Protein AF-0000000066941919 (afdb_homodimer)

Organism: NCBI:txid1442368

Solvent-accessible surface area (backbone atoms only — not comparable to full-atom values): 30787 Å² total; per-residue (Å²): 126,67,66,82,79,29,53,73,44,77,48,83,68,48,64,52,60,50,83,75,29,25,69,82,63,32,49,54,61,32,53,83,36,25,32,38,30,32,36,19,30,49,65,52,22,25,28,30,50,33,32,30,12,51,11,32,13,26,36,40,33,28,25,71,49,63,72,43,32,55,54,36,36,55,60,20,34,72,55,75,34,60,53,48,76,44,78,41,56,60,67,38,63,68,58,44,54,52,48,52,54,51,45,34,71,72,72,37,73,74,39,28,39,33,37,46,39,66,69,56,86,65,50,45,68,93,78,44,53,65,67,59,40,50,48,39,29,34,40,42,28,48,27,44,49,53,56,46,59,68,43,48,61,58,23,61,72,70,55,39,33,27,39,38,36,56,43,41,71,40,36,40,40,77,42,68,31,25,45,36,42,23,16,19,26,25,20,44,43,42,34,30,29,16,48,30,50,43,37,37,75,68,73,34,44,86,35,41,34,26,32,21,32,20,53,58,34,46,71,35,79,65,66,61,57,72,76,51,66,69,53,39,69,77,35,54,67,50,54,63,39,43,56,60,49,54,68,41,32,69,27,48,38,53,29,28,5,24,44,48,34,44,50,59,50,57,76,51,59,58,48,47,23,23,50,42,53,55,29,50,58,62,68,59,60,50,66,64,33,40,70,55,34,60,74,68,48,38,27,34,70,27,54,46,59,62,91,46,50,46,68,54,110,123,67,67,82,79,31,50,73,44,78,46,82,68,47,65,53,59,51,83,75,30,25,71,84,62,31,49,53,62,33,54,85,37,23,32,38,29,33,36,18,32,48,65,52,23,25,27,30,50,34,32,30,11,50,10,33,14,26,37,39,33,28,24,70,50,62,72,43,31,54,53,37,36,55,60,20,35,72,57,76,34,58,52,47,76,46,78,41,59,62,68,37,63,67,59,43,54,53,47,52,52,48,45,34,71,72,72,36,73,74,39,29,40,35,37,47,40,64,68,55,86,65,48,46,66,93,77,45,52,66,67,60,39,49,48,38,30,34,40,42,28,48,28,45,48,53,56,46,59,68,43,47,62,59,23,61,72,69,55,38,32,28,36,37,36,57,44,42,70,41,36,39,39,77,44,67,31,25,45,38,44,22,15,19,25,25,21,45,42,44,34,30,29,16,48,32,51,42,38,37,74,68,74,34,43,85,35,41,33,26,32,19,33,20,54,58,34,47,70,37,79,64,67,62,56,74,76,52,65,69,54,40,70,76,37,54,66,48,54,61,39,43,57,58,50,54,68,41,33,68,27,48,38,53,30,28,5,23,45,48,36,43,49,60,49,56,76,51,60,57,48,47,24,20,49,41,55,54,29,50,59,62,69,59,58,50,66,64,34,40,70,54,34,59,75,68,48,40,27,34,69,27,54,44,59,61,92,47,48,47,68,53,111

Sequence (626 aa):
MDPSKYGVSSIPLNHAPYGPITDDKLKGLNQGKVALVTGGARGIGRAISQKLALSGANVAIIDRLQDELTETKALCEKYGVTAKTYVVDVTDVEALRTALKRVEEDLGPIDILVNNAGVSPGKPQWMESFEEFWRTIEINFKSAMVTTWALLAQFRERRSGVIINISSRAATVDMPFSTGYTSSKAAVARATSTLQEEIELDGLGDAIQMYALHPGGVLTAMAKTELRTEILEKYPSLEQQRTKFHALFKDPPELCGATCAYLASGRAKELRGMYWDCRQDIERVVGYGREELVKEGKNVLTIGFVDGYENEPMDPSKYGVSSIPLNHAPYGPITDDKLKGLNQGKVALVTGGARGIGRAISQKLALSGANVAIIDRLQDELTETKALCEKYGVTAKTYVVDVTDVEALRTALKRVEEDLGPIDILVNNAGVSPGKPQWMESFEEFWRTIEINFKSAMVTTWALLAQFRERRSGVIINISSRAATVDMPFSTGYTSSKAAVARATSTLQEEIELDGLGDAIQMYALHPGGVLTAMAKTELRTEILEKYPSLEQQRTKFHALFKDPPELCGATCAYLASGRAKELRGMYWDCRQDIERVVGYGREELVKEGKNVLTIGFVDGYENEP

Nearest PDB structures (foldseek):
  4weo-assembly1_C  TM=9.200E-01  e=3.906E-20  Burkholderia cenocepacia J2315
  4weo-assembly1_D  TM=9.078E-01  e=5.238E-20  Burkholderia cenocepacia J2315
  4weo-assembly1_B  TM=9.015E-01  e=6.624E-20  Burkholderia cenocepacia J2315
  4weo-assembly1_A  TM=9.022E-01  e=2.142E-19  Burkholderia cenocepacia J2315
  9av5-assembly1_A  TM=8.612E-01  e=1.400E-18  Homo sapiens

Radius of gyration: 24.08 Å; Cα contacts (8 Å, |Δi|>4): 1349; chains: 2; bounding box: 58×71×56 Å

Structure (mmCIF, N/CA/C/O backbone):
data_AF-0000000066941919-model_v1
#
loop_
_entity.id
_entity.type
_entity.pdbx_description
1 polymer 'Ketoreductase domain-containing protein'
#
loop_
_atom_site.group_PDB
_atom_site.id
_atom_site.type_symbol
_atom_site.label_atom_id
_atom_site.label_alt_id
_atom_site.label_comp_id
_atom_site.label_asym_id
_atom_site.label_entity_id
_atom_site.label_seq_id
_atom_site.pdbx_PDB_ins_code
_atom_site.Cartn_x
_atom_site.Cartn_y
_atom_site.Cartn_z
_atom_site.occupancy
_atom_site.B_iso_or_equiv
_atom_site.auth_seq_id
_atom_site.auth_comp_id
_atom_site.auth_asym_id
_atom_site.auth_atom_id
_atom_site.pdbx_PDB_model_num
ATOM 1 N N . MET A 1 1 ? 19.312 -0.254 7.957 1 53.12 1 MET A N 1
ATOM 2 C CA . MET A 1 1 ? 18.172 -0.969 8.508 1 53.12 1 MET A CA 1
ATOM 3 C C . MET A 1 1 ? 18.547 -1.72 9.781 1 53.12 1 MET A C 1
ATOM 5 O O . MET A 1 1 ? 19.625 -2.322 9.852 1 53.12 1 MET A O 1
ATOM 9 N N . ASP A 1 2 ? 17.875 -1.385 10.844 1 61.44 2 ASP A N 1
ATOM 10 C CA . ASP A 1 2 ? 18.156 -2.023 12.125 1 61.44 2 ASP A CA 1
ATOM 11 C C . ASP A 1 2 ? 17.547 -3.42 12.195 1 61.44 2 ASP A C 1
ATOM 13 O O . ASP A 1 2 ? 16.328 -3.562 12.289 1 61.44 2 ASP A O 1
ATOM 17 N N . PRO A 1 3 ? 18.312 -4.441 11.984 1 62 3 PRO A N 1
ATOM 18 C CA . PRO A 1 3 ? 17.781 -5.805 11.992 1 62 3 PRO A CA 1
ATOM 19 C C . PRO A 1 3 ? 17 -6.125 13.266 1 62 3 PRO A C 1
ATOM 21 O O . PRO A 1 3 ? 16.172 -7.039 13.273 1 62 3 PRO A O 1
ATOM 24 N N . SER A 1 4 ? 17.391 -5.383 14.328 1 61.66 4 SER A N 1
ATOM 25 C CA . SER A 1 4 ? 16.734 -5.648 15.609 1 61.66 4 SER A CA 1
ATOM 26 C C . SER A 1 4 ? 15.242 -5.34 15.539 1 61.66 4 SER A C 1
ATOM 28 O O . SER A 1 4 ? 14.469 -5.812 16.375 1 61.66 4 SER A O 1
ATOM 30 N N . LYS A 1 5 ? 14.875 -4.66 14.477 1 67.56 5 LYS A N 1
ATOM 31 C CA . LYS A 1 5 ? 13.484 -4.266 14.312 1 67.56 5 LYS A CA 1
ATOM 32 C C . LYS A 1 5 ? 12.641 -5.434 13.805 1 67.56 5 LYS A C 1
ATOM 34 O O . LYS A 1 5 ? 11.406 -5.391 13.883 1 67.56 5 LYS A O 1
ATOM 39 N N . TYR A 1 6 ? 13.258 -6.57 13.414 1 71.88 6 TYR A N 1
ATOM 40 C CA . TYR A 1 6 ? 12.523 -7.586 12.672 1 71.88 6 TYR A CA 1
ATOM 41 C C . TYR A 1 6 ? 12.344 -8.852 13.508 1 71.88 6 TYR A C 1
ATOM 43 O O . TYR A 1 6 ? 11.547 -9.727 13.164 1 71.88 6 TYR A O 1
ATOM 51 N N . GLY A 1 7 ? 12.852 -8.922 14.57 1 74.75 7 GLY A N 1
ATOM 52 C CA . GLY A 1 7 ? 12.773 -10.117 15.398 1 74.75 7 GLY A CA 1
ATOM 53 C C . GLY A 1 7 ? 13.531 -11.297 14.812 1 74.75 7 GLY A C 1
ATOM 54 O O . GLY A 1 7 ? 14.109 -11.195 13.734 1 74.75 7 GLY A O 1
ATOM 55 N N . VAL A 1 8 ? 13.625 -12.406 15.531 1 83.38 8 VAL A N 1
ATOM 56 C CA . VAL A 1 8 ? 14.25 -13.656 15.109 1 83.38 8 VAL A CA 1
ATOM 57 C C . VAL A 1 8 ? 13.25 -14.805 15.258 1 83.38 8 VAL A C 1
ATOM 59 O O . VAL A 1 8 ? 12.656 -14.984 16.312 1 83.38 8 VAL A O 1
ATOM 62 N N . SER A 1 9 ? 13.086 -15.516 14.164 1 89.56 9 SER A N 1
ATOM 63 C CA . SER A 1 9 ? 12.18 -16.656 14.195 1 89.56 9 SER A CA 1
ATOM 64 C C . SER A 1 9 ? 12.695 -17.734 15.141 1 89.56 9 SER A C 1
ATOM 66 O O . SER A 1 9 ? 13.891 -18.031 15.172 1 89.56 9 SER A O 1
ATOM 68 N N . SER A 1 10 ? 11.766 -18.234 15.906 1 93.25 10 SER A N 1
ATOM 69 C CA . SER A 1 10 ? 12.117 -19.391 16.719 1 93.25 10 SER A CA 1
ATOM 70 C C . SER A 1 10 ? 12.109 -20.672 15.906 1 93.25 10 SER A C 1
ATOM 72 O O . SER A 1 10 ? 12.695 -21.688 16.312 1 93.25 10 SER A O 1
ATOM 74 N N . ILE A 1 11 ? 11.43 -20.688 14.852 1 93.12 11 ILE A N 1
ATOM 75 C CA . ILE A 1 11 ? 11.477 -21.75 13.852 1 93.12 11 ILE A CA 1
ATOM 76 C C . ILE A 1 11 ? 12.422 -21.344 12.719 1 93.12 11 ILE A C 1
ATOM 78 O O . ILE A 1 11 ? 12.281 -20.266 12.141 1 93.12 11 ILE A O 1
ATOM 82 N N . PRO A 1 12 ? 13.336 -22.219 12.422 1 91.88 12 PRO A N 1
ATOM 83 C CA . PRO A 1 12 ? 14.297 -21.828 11.383 1 91.88 12 PRO A CA 1
ATOM 84 C C . PRO A 1 12 ? 13.633 -21.625 10.016 1 91.88 12 PRO A C 1
ATOM 86 O O . PRO A 1 12 ? 12.727 -22.375 9.648 1 91.88 12 PRO A O 1
ATOM 89 N N . LEU A 1 13 ? 14.125 -20.641 9.273 1 92.62 13 LEU A N 1
ATOM 90 C CA . LEU A 1 13 ? 13.688 -20.406 7.902 1 92.62 13 LEU A CA 1
ATOM 91 C C . LEU A 1 13 ? 14.43 -21.328 6.938 1 92.62 13 LEU A C 1
ATOM 93 O O . LEU A 1 13 ? 15.539 -21.781 7.23 1 92.62 13 LEU A O 1
ATOM 97 N N . ASN A 1 14 ? 13.812 -21.641 5.859 1 94.25 14 ASN A N 1
ATOM 98 C CA . ASN A 1 14 ? 14.43 -22.453 4.82 1 94.25 14 ASN A CA 1
ATOM 99 C C . ASN A 1 14 ? 15.258 -21.609 3.861 1 94.25 14 ASN A C 1
ATOM 101 O O . ASN A 1 14 ? 14.867 -20.5 3.51 1 94.25 14 ASN A O 1
ATOM 105 N N . HIS A 1 15 ? 16.375 -22.188 3.363 1 93.69 15 HIS A N 1
ATOM 106 C CA . HIS A 1 15 ? 17.25 -21.469 2.438 1 93.69 15 HIS A CA 1
ATOM 107 C C . HIS A 1 15 ? 17.531 -22.312 1.191 1 93.69 15 HIS A C 1
ATOM 109 O O . HIS A 1 15 ? 18.5 -22.062 0.47 1 93.69 15 HIS A O 1
ATOM 115 N N . ALA A 1 16 ? 16.75 -23.297 1.062 1 94.56 16 ALA A N 1
ATOM 116 C CA . ALA A 1 16 ? 16.688 -24.156 -0.119 1 94.56 16 ALA A CA 1
ATOM 117 C C . ALA A 1 16 ? 15.328 -24.828 -0.252 1 94.56 16 ALA A C 1
ATOM 119 O O . ALA A 1 16 ? 14.547 -24.859 0.706 1 94.56 16 ALA A O 1
ATOM 120 N N . PRO A 1 17 ? 15.031 -25.281 -1.491 1 95.94 17 PRO A N 1
ATOM 121 C CA . PRO A 1 17 ? 13.758 -26 -1.63 1 95.94 17 PRO A CA 1
ATOM 122 C C . PRO A 1 17 ? 13.609 -27.141 -0.633 1 95.94 17 PRO A C 1
ATOM 124 O O . PRO A 1 17 ? 14.578 -27.859 -0.363 1 95.94 17 PRO A O 1
ATOM 127 N N . TYR A 1 18 ? 12.484 -27.297 -0.082 1 96.31 18 TYR A N 1
ATOM 128 C CA . TYR A 1 18 ? 12.234 -28.234 1.015 1 96.31 18 TYR A CA 1
ATOM 129 C C . TYR A 1 18 ? 10.875 -28.906 0.86 1 96.31 18 TYR A C 1
ATOM 131 O O . TYR A 1 18 ? 10 -28.391 0.167 1 96.31 18 TYR A O 1
ATOM 139 N N . GLY A 1 19 ? 10.805 -30.125 1.454 1 96 19 GLY A N 1
ATOM 140 C CA . GLY A 1 19 ? 9.5 -30.734 1.605 1 96 19 GLY A CA 1
ATOM 141 C C . GLY A 1 19 ? 8.766 -30.906 0.291 1 96 19 GLY A C 1
ATOM 142 O O . GLY A 1 19 ? 9.266 -31.531 -0.637 1 96 19 GLY A O 1
ATOM 143 N N . PRO A 1 20 ? 7.578 -30.203 0.204 1 96.19 20 PRO A N 1
ATOM 144 C CA . PRO A 1 20 ? 6.727 -30.391 -0.973 1 96.19 20 PRO A CA 1
ATOM 145 C C . PRO A 1 20 ? 7.23 -29.625 -2.195 1 96.19 20 PRO A C 1
ATOM 147 O O . PRO A 1 20 ? 6.691 -29.797 -3.293 1 96.19 20 PRO A O 1
ATOM 150 N N . ILE A 1 21 ? 8.297 -28.859 -2.035 1 97.5 21 ILE A N 1
ATOM 151 C CA . ILE A 1 21 ? 8.672 -28 -3.156 1 97.5 21 ILE A CA 1
ATOM 152 C C . ILE A 1 21 ? 10.031 -28.438 -3.699 1 97.5 21 ILE A C 1
ATOM 154 O O . ILE A 1 21 ? 10.719 -27.641 -4.352 1 97.5 21 ILE A O 1
ATOM 158 N N . THR A 1 22 ? 10.438 -29.625 -3.406 1 97.94 22 THR A N 1
ATOM 159 C CA . THR A 1 22 ? 11.617 -30.188 -4.059 1 97.94 22 THR A CA 1
ATOM 160 C C . THR A 1 22 ? 11.312 -30.547 -5.512 1 97.94 22 THR A C 1
ATOM 162 O O . THR A 1 22 ? 10.156 -30.75 -5.875 1 97.94 22 THR A O 1
ATOM 165 N N . ASP A 1 23 ? 12.328 -30.656 -6.289 1 97.44 23 ASP A N 1
ATOM 166 C CA . ASP A 1 23 ? 12.164 -30.906 -7.719 1 97.44 23 ASP A CA 1
ATOM 167 C C . ASP A 1 23 ? 11.383 -32.188 -7.969 1 97.44 23 ASP A C 1
ATOM 169 O O . ASP A 1 23 ? 10.5 -32.25 -8.836 1 97.44 23 ASP A O 1
ATOM 173 N N . ASP A 1 24 ? 11.719 -33.219 -7.258 1 97.5 24 ASP A N 1
ATOM 174 C CA . ASP A 1 24 ? 11.07 -34.5 -7.438 1 97.5 24 ASP A CA 1
ATOM 175 C C . ASP A 1 24 ? 9.57 -34.406 -7.168 1 97.5 24 ASP A C 1
ATOM 177 O O . ASP A 1 24 ? 8.773 -35.094 -7.824 1 97.5 24 ASP A O 1
ATOM 181 N N . LYS A 1 25 ? 9.211 -33.594 -6.184 1 97.62 25 LYS A N 1
ATOM 182 C CA . LYS A 1 25 ? 7.805 -33.469 -5.809 1 97.62 25 LYS A CA 1
ATOM 183 C C . LYS A 1 25 ? 7.062 -32.531 -6.762 1 97.62 25 LYS A C 1
ATOM 185 O O . LYS A 1 25 ? 5.84 -32.625 -6.895 1 97.62 25 LYS A O 1
ATOM 190 N N . LEU A 1 26 ? 7.75 -31.656 -7.473 1 97.88 26 LEU A N 1
ATOM 191 C CA . LEU A 1 26 ? 7.141 -30.641 -8.32 1 97.88 26 LEU A CA 1
ATOM 192 C C . LEU A 1 26 ? 6.871 -31.188 -9.719 1 97.88 26 LEU A C 1
ATOM 194 O O . LEU A 1 26 ? 6.023 -30.656 -10.445 1 97.88 26 LEU A O 1
ATOM 198 N N . LYS A 1 27 ? 7.582 -32.219 -10.078 1 97.81 27 LYS A N 1
ATOM 199 C CA . LYS A 1 27 ? 7.484 -32.75 -11.438 1 97.81 27 LYS A CA 1
ATOM 200 C C . LYS A 1 27 ? 6.043 -33.094 -11.781 1 97.81 27 LYS A C 1
ATOM 202 O O . LYS A 1 27 ? 5.387 -33.844 -11.031 1 97.81 27 LYS A O 1
ATOM 207 N N . GLY A 1 28 ? 5.566 -32.5 -12.867 1 97.5 28 GLY A N 1
ATOM 208 C CA . GLY A 1 28 ? 4.266 -32.844 -13.406 1 97.5 28 GLY A CA 1
ATOM 209 C C . GLY A 1 28 ? 3.117 -32.125 -12.758 1 97.5 28 GLY A C 1
ATOM 210 O O . GLY A 1 28 ? 1.975 -32.219 -13.211 1 97.5 28 GLY A O 1
ATOM 211 N N . LEU A 1 29 ? 3.293 -31.359 -11.703 1 97.56 29 LEU A N 1
ATOM 212 C CA . LEU A 1 29 ? 2.234 -30.719 -10.93 1 97.56 29 LEU A CA 1
ATOM 213 C C . LEU A 1 29 ? 1.43 -29.75 -11.797 1 97.56 29 LEU A C 1
ATOM 215 O O . LEU A 1 29 ? 0.246 -29.531 -11.539 1 97.56 29 LEU A O 1
ATOM 219 N N . ASN A 1 30 ? 2.131 -29.156 -12.828 1 98.5 30 ASN A N 1
ATOM 220 C CA . ASN A 1 30 ? 1.459 -28.172 -13.664 1 98.5 30 ASN A CA 1
ATOM 221 C C . ASN A 1 30 ? 1.427 -28.594 -15.125 1 98.5 30 ASN A C 1
ATOM 223 O O . ASN A 1 30 ? 1.462 -27.75 -16.016 1 98.5 30 ASN A O 1
ATOM 227 N N . GLN A 1 31 ? 1.446 -29.875 -15.281 1 98 31 GLN A N 1
ATOM 228 C CA . GLN A 1 31 ? 1.421 -30.422 -16.641 1 98 31 GLN A CA 1
ATOM 229 C C . GLN A 1 31 ? 0.208 -29.922 -17.406 1 98 31 GLN A C 1
ATOM 231 O O . GLN A 1 31 ? -0.917 -29.953 -16.906 1 98 31 GLN A O 1
ATOM 236 N N . GLY A 1 32 ? 0.483 -29.422 -18.578 1 96.25 32 GLY A N 1
ATOM 237 C CA . GLY A 1 32 ? -0.592 -29.016 -19.469 1 96.25 32 GLY A CA 1
ATOM 238 C C . GLY A 1 32 ? -1.017 -27.578 -19.281 1 96.25 32 GLY A C 1
ATOM 239 O O . GLY A 1 32 ? -1.812 -27.047 -20.062 1 96.25 32 GLY A O 1
ATOM 240 N N . LYS A 1 33 ? -0.551 -26.922 -18.297 1 98.25 33 LYS A N 1
ATOM 241 C CA . LYS A 1 33 ? -0.916 -25.531 -18.031 1 98.25 33 LYS A CA 1
ATOM 242 C C . LYS A 1 33 ? -0.007 -24.562 -18.781 1 98.25 33 LYS A C 1
ATOM 244 O O . LYS A 1 33 ? 1.078 -24.953 -19.234 1 98.25 33 LYS A O 1
ATOM 249 N N . VAL A 1 34 ? -0.471 -23.375 -18.984 1 98.81 34 VAL A N 1
ATOM 250 C CA . VAL A 1 34 ? 0.322 -22.281 -19.531 1 98.81 34 VAL A CA 1
ATOM 251 C C . VAL A 1 34 ? 0.592 -21.234 -18.453 1 98.81 34 VAL A C 1
ATOM 253 O O . VAL A 1 34 ? -0.341 -20.719 -17.844 1 98.81 34 VAL A O 1
ATOM 256 N N . ALA A 1 35 ? 1.868 -20.984 -18.234 1 98.81 35 ALA A N 1
ATOM 257 C CA . ALA A 1 35 ? 2.291 -20 -17.266 1 98.81 35 ALA A CA 1
ATOM 258 C C . ALA A 1 35 ? 2.895 -18.766 -17.953 1 98.81 35 ALA A C 1
ATOM 260 O O . ALA A 1 35 ? 3.656 -18.906 -18.906 1 98.81 35 ALA A O 1
ATOM 261 N N . LEU A 1 36 ? 2.475 -17.641 -17.5 1 98.69 36 LEU A N 1
ATOM 262 C CA . LEU A 1 36 ? 3.07 -16.375 -17.922 1 98.69 36 LEU A CA 1
ATOM 263 C C . LEU A 1 36 ? 3.91 -15.766 -16.797 1 98.69 36 LEU A C 1
ATOM 265 O O . LEU A 1 36 ? 3.43 -15.617 -15.672 1 98.69 36 LEU A O 1
ATOM 269 N N . VAL A 1 37 ? 5.184 -15.461 -17.094 1 98.56 37 VAL A N 1
ATOM 270 C CA . VAL A 1 37 ? 6.098 -14.859 -16.141 1 98.56 37 VAL A CA 1
ATOM 271 C C . VAL A 1 37 ? 6.598 -13.516 -16.672 1 98.56 37 VAL A C 1
ATOM 273 O O . VAL A 1 37 ? 7.211 -13.453 -17.734 1 98.56 37 VAL A O 1
ATOM 276 N N . THR A 1 38 ? 6.312 -12.469 -15.938 1 97.62 38 THR A N 1
ATOM 277 C CA . THR A 1 38 ? 6.902 -11.18 -16.281 1 97.62 38 THR A CA 1
ATOM 278 C C . THR A 1 38 ? 8.242 -10.992 -15.578 1 97.62 38 THR A C 1
ATOM 280 O O . THR A 1 38 ? 8.43 -11.461 -14.453 1 97.62 38 THR A O 1
ATOM 283 N N . GLY A 1 39 ? 9.156 -10.273 -16.234 1 94.88 39 GLY A N 1
ATOM 284 C CA . GLY A 1 39 ? 10.492 -10.141 -15.672 1 94.88 39 GLY A CA 1
ATOM 285 C C . GLY A 1 39 ? 11.227 -11.461 -15.547 1 94.88 39 GLY A C 1
ATOM 286 O O . GLY A 1 39 ? 11.805 -11.758 -14.5 1 94.88 39 GLY A O 1
ATOM 287 N N . GLY A 1 40 ? 11.172 -12.25 -16.531 1 94.25 40 GLY A N 1
ATOM 288 C CA . GLY A 1 40 ? 11.625 -13.625 -16.406 1 94.25 40 GLY A CA 1
ATOM 289 C C . GLY A 1 40 ? 13.016 -13.852 -16.984 1 94.25 40 GLY A C 1
ATOM 290 O O . GLY A 1 40 ? 13.492 -14.984 -17.031 1 94.25 40 GLY A O 1
ATOM 291 N N . ALA A 1 41 ? 13.719 -12.812 -17.359 1 89.88 41 ALA A N 1
ATOM 292 C CA . ALA A 1 41 ? 14.953 -12.953 -18.125 1 89.88 41 ALA A CA 1
ATOM 293 C C . ALA A 1 41 ? 16.109 -13.391 -17.234 1 89.88 41 ALA A C 1
ATOM 295 O O . ALA A 1 41 ? 17.031 -14.07 -17.703 1 89.88 41 ALA A O 1
ATOM 296 N N . ARG A 1 42 ? 16.141 -12.969 -16.016 1 87.88 42 ARG A N 1
ATOM 297 C CA . ARG A 1 42 ? 17.281 -13.273 -15.156 1 87.88 42 ARG A CA 1
ATOM 298 C C . ARG A 1 42 ? 16.859 -13.375 -13.695 1 87.88 42 ARG A C 1
ATOM 300 O O . ARG A 1 42 ? 15.695 -13.148 -13.359 1 87.88 42 ARG A O 1
ATOM 307 N N . GLY A 1 43 ? 17.781 -13.875 -12.883 1 90.94 43 GLY A N 1
ATOM 308 C CA . GLY A 1 43 ? 17.594 -13.883 -11.438 1 90.94 43 GLY A CA 1
ATOM 309 C C . GLY A 1 43 ? 16.406 -14.711 -10.992 1 90.94 43 GLY A C 1
ATOM 310 O O . GLY A 1 43 ? 16.281 -15.883 -11.359 1 90.94 43 GLY A O 1
ATOM 311 N N . ILE A 1 44 ? 15.609 -14.094 -10.227 1 92.75 44 ILE A N 1
ATOM 312 C CA . ILE A 1 44 ? 14.445 -14.758 -9.641 1 92.75 44 ILE A CA 1
ATOM 313 C C . ILE A 1 44 ? 13.477 -15.164 -10.75 1 92.75 44 ILE A C 1
ATOM 315 O O . ILE A 1 44 ? 12.953 -16.281 -10.734 1 92.75 44 ILE A O 1
ATOM 319 N N . GLY A 1 45 ? 13.328 -14.289 -11.766 1 95.88 45 GLY A N 1
ATOM 320 C CA . GLY A 1 45 ? 12.414 -14.57 -12.867 1 95.88 45 GLY A CA 1
ATOM 321 C C . GLY A 1 45 ? 12.812 -15.797 -13.672 1 95.88 45 GLY A C 1
ATOM 322 O O . GLY A 1 45 ? 11.961 -16.578 -14.07 1 95.88 45 GLY A O 1
ATOM 323 N N . ARG A 1 46 ? 14.07 -15.914 -13.906 1 96.38 46 ARG A N 1
ATOM 324 C CA . ARG A 1 46 ? 14.562 -17.094 -14.609 1 96.38 46 ARG A CA 1
ATOM 325 C C . ARG A 1 46 ? 14.305 -18.359 -13.805 1 96.38 46 ARG A C 1
ATOM 327 O O . ARG A 1 46 ? 13.852 -19.375 -14.359 1 96.38 46 ARG A O 1
ATOM 334 N N . ALA A 1 47 ? 14.594 -18.312 -12.531 1 97.06 47 ALA A N 1
ATOM 335 C CA . ALA A 1 47 ? 14.383 -19.469 -11.664 1 97.06 47 ALA A CA 1
ATOM 336 C C . ALA A 1 47 ? 12.906 -19.859 -11.617 1 97.06 47 ALA A C 1
ATOM 338 O O . ALA A 1 47 ? 12.57 -21.031 -11.617 1 97.06 47 ALA A O 1
ATOM 339 N N . ILE A 1 48 ? 12.039 -18.859 -11.547 1 98.19 48 ILE A N 1
ATOM 340 C CA . ILE A 1 48 ? 10.602 -19.094 -11.562 1 98.19 48 ILE A CA 1
ATOM 341 C C . ILE A 1 48 ? 10.203 -19.797 -12.859 1 98.19 48 ILE A C 1
ATOM 343 O O . ILE A 1 48 ? 9.516 -20.828 -12.828 1 98.19 48 ILE A O 1
ATOM 347 N N . SER A 1 49 ? 10.648 -19.281 -13.953 1 98.56 49 SER A N 1
ATOM 348 C CA . SER A 1 49 ? 10.344 -19.859 -15.258 1 98.56 49 SER A CA 1
ATOM 349 C C . SER A 1 49 ? 10.82 -21.312 -15.344 1 98.56 49 SER A C 1
ATOM 351 O O . SER A 1 49 ? 10.078 -22.188 -15.797 1 98.56 49 SER A O 1
ATOM 353 N N . GLN A 1 50 ? 11.984 -21.547 -14.875 1 98.44 50 GLN A N 1
ATOM 354 C CA . GLN A 1 50 ? 12.562 -22.891 -14.938 1 98.44 50 GLN A CA 1
ATOM 355 C C . GLN A 1 50 ? 11.773 -23.875 -14.078 1 98.44 50 GLN A C 1
ATOM 357 O O . GLN A 1 50 ? 11.523 -25 -14.5 1 98.44 50 GLN A O 1
ATOM 362 N N . LYS A 1 51 ? 11.438 -23.453 -12.906 1 98.62 51 LYS A N 1
ATOM 363 C CA . LYS A 1 51 ? 10.734 -24.375 -12 1 98.62 51 LYS A CA 1
ATOM 364 C C . LYS A 1 51 ? 9.312 -24.625 -12.477 1 98.62 51 LYS A C 1
ATOM 366 O O . LYS A 1 51 ? 8.781 -25.719 -12.289 1 98.62 51 LYS A O 1
ATOM 371 N N . LEU A 1 52 ? 8.68 -23.641 -13.07 1 98.81 52 LEU A N 1
ATOM 372 C CA . LEU A 1 52 ? 7.379 -23.859 -13.695 1 98.81 52 LEU A CA 1
ATOM 373 C C . LEU A 1 52 ? 7.492 -24.859 -14.844 1 98.81 52 LEU A C 1
ATOM 375 O O . LEU A 1 52 ? 6.66 -25.75 -14.977 1 98.81 52 LEU A O 1
ATOM 379 N N . ALA A 1 53 ? 8.547 -24.719 -15.641 1 98.75 53 ALA A N 1
ATOM 380 C CA . ALA A 1 53 ? 8.812 -25.672 -16.719 1 98.75 53 ALA A CA 1
ATOM 381 C C . ALA A 1 53 ? 9.055 -27.062 -16.156 1 98.75 53 ALA A C 1
ATOM 383 O O . ALA A 1 53 ? 8.484 -28.047 -16.656 1 98.75 53 ALA A O 1
ATOM 384 N N . LEU A 1 54 ? 9.867 -27.125 -15.156 1 98.56 54 LEU A N 1
ATOM 385 C CA . LEU A 1 54 ? 10.156 -28.391 -14.5 1 98.56 54 LEU A CA 1
ATOM 386 C C . LEU A 1 54 ? 8.875 -29.062 -14.023 1 98.56 54 LEU A C 1
ATOM 388 O O . LEU A 1 54 ? 8.75 -30.281 -14.102 1 98.56 54 LEU A O 1
ATOM 392 N N . SER A 1 55 ? 7.941 -28.266 -13.578 1 98.62 55 SER A N 1
ATOM 393 C CA . SER A 1 55 ? 6.684 -28.812 -13.07 1 98.62 55 SER A CA 1
ATOM 394 C C . SER A 1 55 ? 5.73 -29.156 -14.203 1 98.62 55 SER A C 1
ATOM 396 O O . SER A 1 55 ? 4.605 -29.609 -13.961 1 98.62 55 SER A O 1
ATOM 398 N N . GLY A 1 56 ? 6.172 -28.859 -15.445 1 98.62 56 GLY A N 1
ATOM 399 C CA . GLY A 1 56 ? 5.438 -29.375 -16.594 1 98.62 56 GLY A CA 1
ATOM 400 C C . GLY A 1 56 ? 4.68 -28.297 -17.344 1 98.62 56 GLY A C 1
ATOM 401 O O . GLY A 1 56 ? 4.07 -28.562 -18.375 1 98.62 56 GLY A O 1
ATOM 402 N N . ALA A 1 57 ? 4.676 -27.109 -16.938 1 98.81 57 ALA A N 1
ATOM 403 C CA . ALA A 1 57 ? 3.93 -26.031 -17.578 1 98.81 57 ALA A CA 1
ATOM 404 C C . ALA A 1 57 ? 4.66 -25.531 -18.828 1 98.81 57 ALA A C 1
ATOM 406 O O . ALA A 1 57 ? 5.887 -25.422 -18.828 1 98.81 57 ALA A O 1
ATOM 407 N N . ASN A 1 58 ? 3.906 -25.219 -19.875 1 98.81 58 ASN A N 1
ATOM 408 C CA . ASN A 1 58 ? 4.441 -24.328 -20.891 1 98.81 58 ASN A CA 1
ATOM 409 C C . ASN A 1 58 ? 4.602 -22.906 -20.359 1 98.81 58 ASN A C 1
ATOM 411 O O . ASN A 1 58 ? 3.783 -22.438 -19.578 1 98.81 58 ASN A O 1
ATOM 415 N N . VAL A 1 59 ? 5.68 -22.25 -20.859 1 98.75 59 VAL A N 1
ATOM 416 C CA . VAL A 1 59 ? 6.008 -21 -20.188 1 98.75 59 VAL A CA 1
ATOM 417 C C . VAL A 1 59 ? 6.141 -19.875 -21.219 1 98.75 59 VAL A C 1
ATOM 419 O O . VAL A 1 59 ? 6.84 -20.031 -22.219 1 98.75 59 VAL A O 1
ATOM 422 N N . ALA A 1 60 ? 5.398 -18.812 -21.031 1 98.75 60 ALA A N 1
ATOM 423 C CA . ALA A 1 60 ? 5.602 -17.531 -21.719 1 98.75 60 ALA A CA 1
ATOM 424 C C . ALA A 1 60 ? 6.398 -16.562 -20.844 1 98.75 60 ALA A C 1
ATOM 426 O O . ALA A 1 60 ? 6.023 -16.297 -19.703 1 98.75 60 ALA A O 1
ATOM 427 N N . ILE A 1 61 ? 7.504 -16.078 -21.391 1 98.44 61 ILE A N 1
ATOM 428 C CA . ILE A 1 61 ? 8.414 -15.25 -20.609 1 98.44 61 ILE A CA 1
ATOM 429 C C . ILE A 1 61 ? 8.477 -13.844 -21.203 1 98.44 61 ILE A C 1
ATOM 431 O O . ILE A 1 61 ? 8.836 -13.664 -22.375 1 98.44 61 ILE A O 1
ATOM 435 N N . ILE A 1 62 ? 8.141 -12.867 -20.359 1 97.5 62 ILE A N 1
ATOM 436 C CA . ILE A 1 62 ? 8.148 -11.469 -20.781 1 97.5 62 ILE A CA 1
ATOM 437 C C . ILE A 1 62 ? 9.289 -10.734 -20.062 1 97.5 62 ILE A C 1
ATOM 439 O O . ILE A 1 62 ? 9.445 -10.852 -18.844 1 97.5 62 ILE A O 1
ATOM 443 N N . ASP A 1 63 ? 10 -10.023 -20.766 1 95.38 63 ASP A N 1
ATOM 444 C CA . ASP A 1 63 ? 11.055 -9.148 -20.266 1 95.38 63 ASP A CA 1
ATOM 445 C C . ASP A 1 63 ? 11.516 -8.164 -21.328 1 95.38 63 ASP A C 1
ATOM 447 O O . ASP A 1 63 ? 11.18 -8.32 -22.516 1 95.38 63 ASP A O 1
ATOM 451 N N . ARG A 1 64 ? 12.312 -7.203 -20.984 1 92.12 64 ARG A N 1
ATOM 452 C CA . ARG A 1 64 ? 12.844 -6.242 -21.938 1 92.12 64 ARG A CA 1
ATOM 453 C C . ARG A 1 64 ? 14.18 -6.711 -22.5 1 92.12 64 ARG A C 1
ATOM 455 O O . ARG A 1 64 ? 14.648 -6.199 -23.516 1 92.12 64 ARG A O 1
ATOM 462 N N . LEU A 1 65 ? 14.797 -7.711 -21.812 1 89.56 65 LEU A N 1
ATOM 463 C CA . LEU A 1 65 ? 16.156 -8.125 -22.141 1 89.56 65 LEU A CA 1
ATOM 464 C C . LEU A 1 65 ? 16.141 -9.305 -23.109 1 89.56 65 LEU A C 1
ATOM 466 O O . LEU A 1 65 ? 16.109 -10.461 -22.672 1 89.56 65 LEU A O 1
ATOM 470 N N . GLN A 1 66 ? 16.406 -9.023 -24.312 1 90.62 66 GLN A N 1
A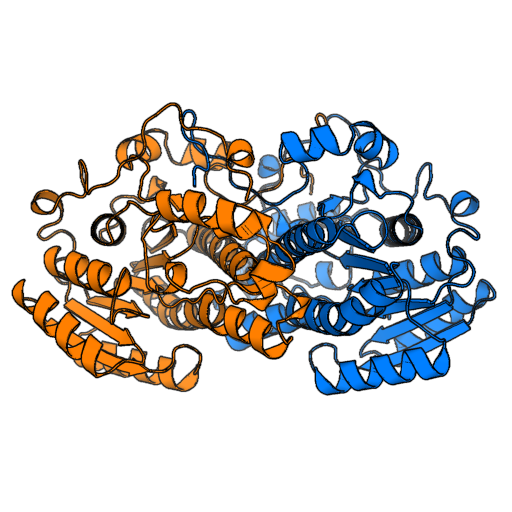TOM 471 C CA . GLN A 1 66 ? 16.25 -10.039 -25.359 1 90.62 66 GLN A CA 1
ATOM 472 C C . GLN A 1 66 ? 17.266 -11.164 -25.172 1 90.62 66 GLN A C 1
ATOM 474 O O . GLN A 1 66 ? 16.906 -12.344 -25.203 1 90.62 66 GLN A O 1
ATOM 479 N N . ASP A 1 67 ? 18.516 -10.867 -24.984 1 91.25 67 ASP A N 1
ATOM 480 C CA . ASP A 1 67 ? 19.562 -11.875 -24.906 1 91.25 67 ASP A CA 1
ATOM 481 C C . ASP A 1 67 ? 19.359 -12.797 -23.703 1 91.25 67 ASP A C 1
ATOM 483 O O . ASP A 1 67 ? 19.484 -14.016 -23.812 1 91.25 67 ASP A O 1
ATOM 487 N N . GLU A 1 68 ? 19.031 -12.242 -22.609 1 92.62 68 GLU A N 1
ATOM 488 C CA . GLU A 1 68 ? 18.797 -13.023 -21.391 1 92.62 68 GLU A CA 1
ATOM 489 C C . GLU A 1 68 ? 17.547 -13.891 -21.531 1 92.62 68 GLU A C 1
ATOM 491 O O . GLU A 1 68 ? 17.469 -14.984 -20.969 1 92.62 68 GLU A O 1
ATOM 496 N N . LEU A 1 69 ? 16.656 -13.414 -22.297 1 95.62 69 LEU A N 1
ATOM 497 C CA . LEU A 1 69 ? 15.43 -14.172 -22.547 1 95.62 69 LEU A CA 1
ATOM 498 C C . LEU A 1 69 ? 15.734 -15.461 -23.297 1 95.62 69 LEU A C 1
ATOM 500 O O . LEU A 1 69 ? 15.172 -16.516 -23 1 95.62 69 LEU A O 1
ATOM 504 N N . THR A 1 70 ? 16.594 -15.398 -24.25 1 95.88 70 THR A N 1
ATOM 505 C CA . THR A 1 70 ? 16.969 -16.562 -25.047 1 95.88 70 THR A CA 1
ATOM 506 C C . THR A 1 70 ? 17.578 -17.641 -24.156 1 95.88 70 THR A C 1
ATOM 508 O O . THR A 1 70 ? 17.266 -18.828 -24.328 1 95.88 70 THR A O 1
ATOM 511 N N . GLU A 1 71 ? 18.344 -17.219 -23.281 1 96.25 71 GLU A N 1
ATOM 512 C CA . GLU A 1 71 ? 18.969 -18.156 -22.359 1 96.25 71 GLU A CA 1
ATOM 513 C C . GLU A 1 71 ? 17.922 -18.828 -21.469 1 96.25 71 GLU A C 1
ATOM 515 O O . GLU A 1 71 ? 17.938 -20.047 -21.281 1 96.25 71 GLU A O 1
ATOM 520 N N . THR A 1 72 ? 17.047 -18.047 -20.906 1 97.31 72 THR A N 1
ATOM 521 C CA . THR A 1 72 ? 16 -18.578 -20.031 1 97.31 72 THR A CA 1
ATOM 522 C C . THR A 1 72 ? 15.102 -19.547 -20.797 1 97.31 72 THR A C 1
ATOM 524 O O . THR A 1 72 ? 14.727 -20.594 -20.266 1 97.31 72 THR A O 1
ATOM 527 N N . LYS A 1 73 ? 14.797 -19.234 -22 1 98.12 73 LYS A N 1
ATOM 528 C CA . LYS A 1 73 ? 14 -20.109 -22.859 1 98.12 73 LYS A CA 1
ATOM 529 C C . LYS A 1 73 ? 14.664 -21.469 -23.016 1 98.12 73 LYS A C 1
ATOM 531 O O . LYS A 1 73 ? 14.023 -22.516 -22.844 1 98.12 73 LYS A O 1
ATOM 536 N N . ALA A 1 74 ? 15.891 -21.484 -23.297 1 97.94 74 ALA A N 1
ATOM 537 C CA . ALA A 1 74 ? 16.625 -22.719 -23.516 1 97.94 74 ALA A CA 1
ATOM 538 C C . ALA A 1 74 ? 16.641 -23.578 -22.25 1 97.94 74 ALA A C 1
ATOM 540 O O . ALA A 1 74 ? 16.5 -24.797 -22.312 1 97.94 74 ALA A O 1
ATOM 541 N N . LEU A 1 75 ? 16.812 -22.938 -21.141 1 97.62 75 LEU A N 1
ATOM 542 C CA . LEU A 1 75 ? 16.828 -23.641 -19.859 1 97.62 75 LEU A CA 1
ATOM 543 C C . LEU A 1 75 ? 15.484 -24.297 -19.578 1 97.62 75 LEU A C 1
ATOM 545 O O . LEU A 1 75 ? 15.43 -25.406 -19.062 1 97.62 75 LEU A O 1
ATOM 549 N N . CYS A 1 76 ? 14.438 -23.625 -19.906 1 98.38 76 CYS A N 1
ATOM 550 C CA . CYS A 1 76 ? 13.094 -24.141 -19.688 1 98.38 76 CYS A CA 1
ATOM 551 C C . CYS A 1 76 ? 12.812 -25.328 -20.609 1 98.38 76 CYS A C 1
ATOM 553 O O . CYS A 1 76 ? 12.234 -26.328 -20.188 1 98.38 76 CYS A O 1
ATOM 555 N N . GLU A 1 77 ? 13.219 -25.25 -21.797 1 98.19 77 GLU A N 1
ATOM 556 C CA . GLU A 1 77 ? 12.906 -26.25 -22.812 1 98.19 77 GLU A CA 1
ATOM 557 C C . GLU A 1 77 ? 13.609 -27.578 -22.531 1 98.19 77 GLU A C 1
ATOM 559 O O . GLU A 1 77 ? 13.219 -28.625 -23.047 1 98.19 77 GLU A O 1
ATOM 564 N N . LYS A 1 78 ? 14.586 -27.562 -21.688 1 97.75 78 LYS A N 1
ATOM 565 C CA . LYS A 1 78 ? 15.266 -28.781 -21.266 1 97.75 78 LYS A CA 1
ATOM 566 C C . LYS A 1 78 ? 14.312 -29.734 -20.547 1 97.75 78 LYS A C 1
ATOM 568 O O . LYS A 1 78 ? 14.57 -30.938 -20.469 1 97.75 78 LYS A O 1
ATOM 573 N N . TYR A 1 79 ? 13.266 -29.219 -20.094 1 97.69 79 TYR A N 1
ATOM 574 C CA . TYR A 1 79 ? 12.328 -30.047 -19.328 1 97.69 79 TYR A CA 1
ATOM 575 C C . TYR A 1 79 ? 11.227 -30.594 -20.234 1 97.69 79 TYR A C 1
ATOM 577 O O . TYR A 1 79 ? 10.234 -31.141 -19.75 1 97.69 79 TYR A O 1
ATOM 585 N N . GLY A 1 80 ? 11.312 -30.328 -21.547 1 97.56 80 GLY A N 1
ATOM 586 C CA . GLY A 1 80 ? 10.414 -30.938 -22.516 1 97.56 80 GLY A CA 1
ATOM 587 C C . GLY A 1 80 ? 9.133 -30.141 -22.719 1 97.56 80 GLY A C 1
ATOM 588 O O . GLY A 1 80 ? 8.141 -30.672 -23.219 1 97.56 80 GLY A O 1
ATOM 589 N N . VAL A 1 81 ? 9.141 -28.891 -22.297 1 98.31 81 VAL A N 1
ATOM 590 C CA . VAL A 1 81 ? 7.965 -28.047 -22.453 1 98.31 81 VAL A CA 1
ATOM 591 C C . VAL A 1 81 ? 8.219 -27.016 -23.562 1 98.31 81 VAL A C 1
ATOM 593 O O . VAL A 1 81 ? 9.328 -26.906 -24.078 1 98.31 81 VAL A O 1
ATOM 596 N N . THR A 1 82 ? 7.152 -26.312 -23.938 1 98.5 82 THR A N 1
ATOM 597 C CA . THR A 1 82 ? 7.293 -25.188 -24.859 1 98.5 82 THR A CA 1
ATOM 598 C C . THR A 1 82 ? 7.512 -23.891 -24.094 1 98.5 82 THR A C 1
ATOM 600 O O . THR A 1 82 ? 6.773 -23.578 -23.156 1 98.5 82 THR A O 1
ATOM 603 N N . ALA A 1 83 ? 8.578 -23.203 -24.453 1 98.5 83 ALA A N 1
ATOM 604 C CA . ALA A 1 83 ? 8.828 -21.875 -23.906 1 98.5 83 ALA A CA 1
ATOM 605 C C . ALA A 1 83 ? 8.891 -20.812 -25 1 98.5 83 ALA A C 1
ATOM 607 O O . ALA A 1 83 ? 9.461 -21.062 -26.078 1 98.5 83 ALA A O 1
ATOM 608 N N . LYS A 1 84 ? 8.188 -19.719 -24.781 1 98.44 84 LYS A N 1
ATOM 609 C CA . LYS A 1 84 ? 8.219 -18.578 -25.719 1 98.44 84 LYS A CA 1
ATOM 610 C C . LYS A 1 84 ? 8.578 -17.297 -24.984 1 98.44 84 LYS A C 1
ATOM 612 O O . LYS A 1 84 ? 8.281 -17.141 -23.797 1 98.44 84 LYS A O 1
ATOM 617 N N . THR A 1 85 ? 9.258 -16.422 -25.75 1 98.19 85 THR A N 1
ATOM 618 C CA . THR A 1 85 ? 9.695 -15.164 -25.156 1 98.19 85 THR A CA 1
ATOM 619 C C . THR A 1 85 ? 9.062 -13.977 -25.875 1 98.19 85 THR A C 1
ATOM 621 O O . THR A 1 85 ? 8.805 -14.031 -27.078 1 98.19 85 THR A O 1
ATOM 624 N N . TYR A 1 86 ? 8.734 -12.961 -25.172 1 97.94 86 TYR A N 1
ATOM 625 C CA . TYR A 1 86 ? 8.164 -11.711 -25.656 1 97.94 86 TYR A CA 1
ATOM 626 C C . TYR A 1 86 ? 8.906 -10.508 -25.094 1 97.94 86 TYR A C 1
ATOM 628 O O . TYR A 1 86 ? 9.016 -10.359 -23.875 1 97.94 86 TYR A O 1
ATOM 636 N N . VAL A 1 87 ? 9.414 -9.656 -25.906 1 97.38 87 VAL A N 1
ATOM 637 C CA . VAL A 1 87 ? 10.133 -8.469 -25.469 1 97.38 87 VAL A CA 1
ATOM 638 C C . VAL A 1 87 ? 9.148 -7.309 -25.297 1 97.38 87 VAL A C 1
ATOM 640 O O . VAL A 1 87 ? 8.672 -6.73 -26.266 1 97.38 87 VAL A O 1
ATOM 643 N N . VAL A 1 88 ? 8.875 -6.988 -24.031 1 95.81 88 VAL A N 1
ATOM 644 C CA . VAL A 1 88 ? 7.883 -5.969 -23.688 1 95.81 88 VAL A CA 1
ATOM 645 C C . VAL A 1 88 ? 8.352 -5.172 -22.484 1 95.81 88 VAL A C 1
ATOM 647 O O . VAL A 1 88 ? 8.891 -5.738 -21.531 1 95.81 88 VAL A O 1
ATOM 650 N N . ASP A 1 89 ? 8.234 -3.898 -22.594 1 94.81 89 ASP A N 1
ATOM 651 C CA . ASP A 1 89 ? 8.273 -3.07 -21.391 1 94.81 89 ASP A CA 1
ATOM 652 C C . ASP A 1 89 ? 6.957 -3.158 -20.625 1 94.81 89 ASP A C 1
ATOM 654 O O . ASP A 1 89 ? 5.922 -2.672 -21.094 1 94.81 89 ASP A O 1
ATOM 658 N N . VAL A 1 90 ? 7.02 -3.66 -19.422 1 93.44 90 VAL A N 1
ATOM 659 C CA . VAL A 1 90 ? 5.809 -4.004 -18.688 1 93.44 90 VAL A CA 1
ATOM 660 C C . VAL A 1 90 ? 5.059 -2.73 -18.297 1 93.44 90 VAL A C 1
ATOM 662 O O . VAL A 1 90 ? 3.898 -2.787 -17.875 1 93.44 90 VAL A O 1
ATOM 665 N N . THR A 1 91 ? 5.691 -1.565 -18.359 1 92.94 91 THR A N 1
ATOM 666 C CA . THR A 1 91 ? 5.012 -0.318 -18.047 1 92.94 91 THR A CA 1
ATOM 667 C C . THR A 1 91 ? 4.176 0.167 -19.219 1 92.94 91 THR A C 1
ATOM 669 O O . THR A 1 91 ? 3.383 1.101 -19.094 1 92.94 91 THR A O 1
ATOM 672 N N . ASP A 1 92 ? 4.371 -0.409 -20.359 1 95.44 92 ASP A N 1
ATOM 673 C CA . ASP A 1 92 ? 3.574 -0.095 -21.547 1 95.44 92 ASP A CA 1
ATOM 674 C C . ASP A 1 92 ? 2.311 -0.949 -21.594 1 95.44 92 ASP A C 1
ATOM 676 O O . ASP A 1 92 ? 2.344 -2.09 -22.062 1 95.44 92 ASP A O 1
ATOM 680 N N . VAL A 1 93 ? 1.245 -0.345 -21.266 1 96.38 93 VAL A N 1
ATOM 681 C CA . VAL A 1 93 ? -0.011 -1.062 -21.078 1 96.38 93 VAL A CA 1
ATOM 682 C C . VAL A 1 93 ? -0.458 -1.683 -22.391 1 96.38 93 VAL A C 1
ATOM 684 O O . VAL A 1 93 ? -0.827 -2.859 -22.438 1 96.38 93 VAL A O 1
ATOM 687 N N . GLU A 1 94 ? -0.417 -0.957 -23.422 1 96.44 94 GLU A N 1
ATOM 688 C CA . GLU A 1 94 ? -0.88 -1.448 -24.719 1 96.44 94 GLU A CA 1
ATOM 689 C C . GLU A 1 94 ? 0.02 -2.566 -25.234 1 96.44 94 GLU A C 1
ATOM 691 O O . GLU A 1 94 ? -0.465 -3.553 -25.797 1 96.44 94 GLU A O 1
ATOM 696 N N . ALA A 1 95 ? 1.299 -2.41 -25.109 1 96.5 95 ALA A N 1
ATOM 697 C CA . ALA A 1 95 ? 2.236 -3.459 -25.5 1 96.5 95 ALA A CA 1
ATOM 698 C C . ALA A 1 95 ? 1.996 -4.734 -24.703 1 96.5 95 ALA A C 1
ATOM 700 O O . ALA A 1 95 ? 2.084 -5.84 -25.25 1 96.5 95 ALA A O 1
ATOM 701 N N . LEU A 1 96 ? 1.692 -4.605 -23.453 1 95.88 96 LEU A N 1
ATOM 702 C CA . LEU A 1 96 ? 1.416 -5.754 -22.609 1 95.88 96 LEU A CA 1
ATOM 703 C C . LEU A 1 96 ? 0.148 -6.473 -23.047 1 95.88 96 LEU A C 1
ATOM 705 O O . LEU A 1 96 ? 0.125 -7.703 -23.141 1 95.88 96 LEU A O 1
ATOM 709 N N . ARG A 1 97 ? -0.844 -5.723 -23.359 1 96.19 97 ARG A N 1
ATOM 710 C CA . ARG A 1 97 ? -2.094 -6.309 -23.828 1 96.19 97 ARG A CA 1
ATOM 711 C C . ARG A 1 97 ? -1.882 -7.082 -25.125 1 96.19 97 ARG A C 1
ATOM 713 O O . ARG A 1 97 ? -2.404 -8.188 -25.281 1 96.19 97 ARG A O 1
ATOM 720 N N . THR A 1 98 ? -1.139 -6.5 -25.969 1 97.19 98 THR A N 1
ATOM 721 C CA . THR A 1 98 ? -0.826 -7.152 -27.234 1 97.19 98 THR A CA 1
ATOM 722 C C . THR A 1 98 ? -0.039 -8.438 -27 1 97.19 98 THR A C 1
ATOM 724 O O . THR A 1 98 ? -0.306 -9.461 -27.625 1 97.19 98 THR A O 1
ATOM 727 N N . ALA A 1 99 ? 0.901 -8.375 -26.109 1 97.31 99 ALA A N 1
ATOM 728 C CA . ALA A 1 99 ? 1.702 -9.547 -25.781 1 97.31 99 ALA A CA 1
ATOM 729 C C . ALA A 1 99 ? 0.832 -10.664 -25.203 1 97.31 99 ALA A C 1
ATOM 731 O O . ALA A 1 99 ? 1.037 -11.844 -25.516 1 97.31 99 ALA A O 1
ATOM 732 N N . LEU A 1 100 ? -0.09 -10.328 -24.359 1 97.12 100 LEU A N 1
ATOM 733 C CA . LEU A 1 100 ? -0.982 -11.312 -23.766 1 97.12 100 LEU A CA 1
ATOM 734 C C . LEU A 1 100 ? -1.79 -12.039 -24.828 1 97.12 100 LEU A C 1
ATOM 736 O O . LEU A 1 100 ? -1.947 -13.258 -24.781 1 97.12 100 LEU A O 1
ATOM 740 N N . LYS A 1 101 ? -2.258 -11.281 -25.781 1 97.25 101 LYS A N 1
ATOM 741 C CA . LYS A 1 101 ? -2.986 -11.883 -26.891 1 97.25 101 LYS A CA 1
ATOM 742 C C . LYS A 1 101 ? -2.096 -12.844 -27.672 1 97.25 101 LYS A C 1
ATOM 744 O O . LYS A 1 101 ? -2.527 -13.945 -28.031 1 97.25 101 LYS A O 1
ATOM 749 N N . ARG A 1 102 ? -0.916 -12.469 -27.938 1 98.12 102 ARG A N 1
ATOM 750 C CA . ARG A 1 102 ? 0.028 -13.305 -28.672 1 98.12 102 ARG A CA 1
ATOM 751 C C . ARG A 1 102 ? 0.344 -14.578 -27.891 1 98.12 102 ARG A C 1
ATOM 753 O O . ARG A 1 102 ? 0.483 -15.656 -28.469 1 98.12 102 ARG A O 1
ATOM 760 N N . VAL A 1 103 ? 0.518 -14.469 -26.578 1 98.19 103 VAL A N 1
ATOM 761 C CA . VAL A 1 103 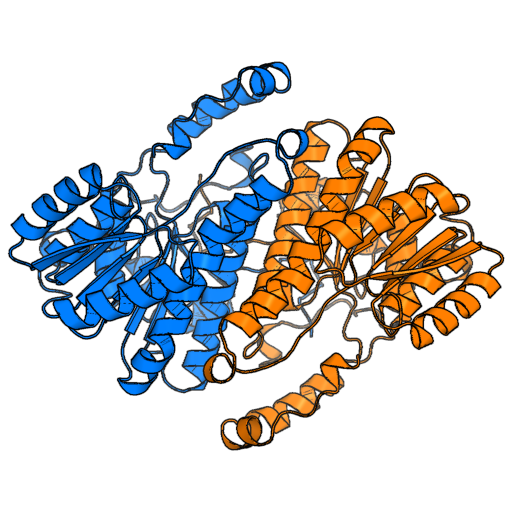? 0.781 -15.625 -25.734 1 98.19 103 VAL A CA 1
ATOM 762 C C . VAL A 1 103 ? -0.347 -16.641 -25.891 1 98.19 103 VAL A C 1
ATOM 764 O O . VAL A 1 103 ? -0.095 -17.844 -26.062 1 98.19 103 VAL A O 1
ATOM 767 N N . GLU A 1 104 ? -1.551 -16.188 -25.781 1 97.81 104 GLU A N 1
ATOM 768 C CA . GLU A 1 104 ? -2.695 -17.078 -25.859 1 97.81 104 GLU A CA 1
ATOM 769 C C . GLU A 1 104 ? -2.797 -17.719 -27.25 1 97.81 104 GLU A C 1
ATOM 771 O O . GLU A 1 104 ? -3.207 -18.875 -27.375 1 97.81 104 GLU A O 1
ATOM 776 N N . GLU A 1 105 ? -2.451 -16.953 -28.266 1 98 105 GLU A N 1
ATOM 777 C CA . GLU A 1 105 ? -2.42 -17.5 -29.625 1 98 105 GLU A CA 1
ATOM 778 C C . GLU A 1 105 ? -1.35 -18.578 -29.766 1 98 105 GLU A C 1
ATOM 780 O O . GLU A 1 105 ? -1.572 -19.594 -30.406 1 98 105 GLU A O 1
ATOM 785 N N . ASP A 1 106 ? -0.273 -18.359 -29.141 1 98.25 106 ASP A N 1
ATOM 786 C CA . ASP A 1 106 ? 0.895 -19.219 -29.297 1 98.25 106 ASP A CA 1
ATOM 787 C C . ASP A 1 106 ? 0.791 -20.469 -28.422 1 98.25 106 ASP A C 1
ATOM 789 O O . ASP A 1 106 ? 1.206 -21.547 -28.828 1 98.25 106 ASP A O 1
ATOM 793 N N . LEU A 1 107 ? 0.306 -20.312 -27.188 1 98.5 107 LEU A N 1
ATOM 794 C CA . LEU A 1 107 ? 0.45 -21.375 -26.203 1 98.5 107 LEU A CA 1
ATOM 795 C C . LEU A 1 107 ? -0.912 -21.828 -25.688 1 98.5 107 LEU A C 1
ATOM 797 O O . LEU A 1 107 ? -1.023 -22.875 -25.047 1 98.5 107 LEU A O 1
ATOM 801 N N . GLY A 1 108 ? -1.974 -21.031 -25.969 1 97.75 108 GLY A N 1
ATOM 802 C CA . GLY A 1 108 ? -3.291 -21.312 -25.422 1 97.75 108 GLY A CA 1
ATOM 803 C C . GLY A 1 108 ? -3.631 -20.453 -24.219 1 97.75 108 GLY A C 1
ATOM 804 O O . GLY A 1 108 ? -2.893 -19.531 -23.875 1 97.75 108 GLY A O 1
ATOM 805 N N . PRO A 1 109 ? -4.801 -20.734 -23.609 1 97.75 109 PRO A N 1
ATOM 806 C CA . PRO A 1 109 ? -5.246 -19.938 -22.469 1 97.75 109 PRO A CA 1
ATOM 807 C C . PRO A 1 109 ? -4.258 -19.969 -21.297 1 97.75 109 PRO A C 1
ATOM 809 O O . PRO A 1 109 ? -3.73 -21.031 -20.953 1 97.75 109 PRO A O 1
ATOM 812 N N . ILE A 1 110 ? -4.047 -18.844 -20.703 1 98.5 110 ILE A N 1
ATOM 813 C CA . ILE A 1 110 ? -3.123 -18.719 -19.594 1 98.5 110 ILE A CA 1
ATOM 814 C C . ILE A 1 110 ? -3.787 -19.203 -18.297 1 98.5 110 ILE A C 1
ATOM 816 O O . ILE A 1 110 ? -4.891 -18.766 -17.969 1 98.5 110 ILE A O 1
ATOM 820 N N . ASP A 1 111 ? -3.088 -20.062 -17.562 1 98.5 111 ASP A N 1
ATOM 821 C CA . ASP A 1 111 ? -3.605 -20.641 -16.328 1 98.5 111 ASP A CA 1
ATOM 822 C C . ASP A 1 111 ? -2.947 -20 -15.109 1 98.5 111 ASP A C 1
ATOM 824 O O . ASP A 1 111 ? -3.541 -19.953 -14.031 1 98.5 111 ASP A O 1
ATOM 828 N N . ILE A 1 112 ? -1.675 -19.641 -15.305 1 98.69 112 ILE A N 1
ATOM 829 C CA . ILE A 1 112 ? -0.829 -19.172 -14.211 1 98.69 112 ILE A CA 1
ATOM 830 C C . ILE A 1 112 ? -0.194 -17.828 -14.602 1 98.69 112 ILE A C 1
ATOM 832 O O . ILE A 1 112 ? 0.359 -17.703 -15.695 1 98.69 112 ILE A O 1
ATOM 836 N N . LEU A 1 113 ? -0.353 -16.875 -13.75 1 98.69 113 LEU A N 1
ATOM 837 C CA . LEU A 1 113 ? 0.33 -15.594 -13.914 1 98.69 113 LEU A CA 1
ATOM 838 C C . LEU A 1 113 ? 1.298 -15.344 -12.758 1 98.69 113 LEU A C 1
ATOM 840 O O . LEU A 1 113 ? 0.9 -15.375 -11.594 1 98.69 113 LEU A O 1
ATOM 844 N N . VAL A 1 114 ? 2.572 -15.172 -13.086 1 98.62 114 VAL A N 1
ATOM 845 C CA . VAL A 1 114 ? 3.551 -14.727 -12.102 1 98.62 114 VAL A CA 1
ATOM 846 C C . VAL A 1 114 ? 4.027 -13.32 -12.445 1 98.62 114 VAL A C 1
ATOM 848 O O . VAL A 1 114 ? 4.793 -13.133 -13.391 1 98.62 114 VAL A O 1
ATOM 851 N N . ASN A 1 115 ? 3.549 -12.398 -11.695 1 97.75 115 ASN A N 1
ATOM 852 C CA . ASN A 1 115 ? 4.039 -11.023 -11.789 1 97.75 115 ASN A CA 1
ATOM 853 C C . ASN A 1 115 ? 5.34 -10.844 -11.016 1 97.75 115 ASN A C 1
ATOM 855 O O . ASN A 1 115 ? 5.32 -10.586 -9.805 1 97.75 115 ASN A O 1
ATOM 859 N N . ASN A 1 116 ? 6.453 -10.852 -11.719 1 95.19 116 ASN A N 1
ATOM 860 C CA . ASN A 1 116 ? 7.762 -10.828 -11.078 1 95.19 116 ASN A CA 1
ATOM 861 C C . ASN A 1 116 ? 8.531 -9.555 -11.422 1 95.19 116 ASN A C 1
ATOM 863 O O . ASN A 1 116 ? 9.445 -9.164 -10.695 1 95.19 116 ASN A O 1
ATOM 867 N N . ALA A 1 117 ? 8.164 -8.883 -12.492 1 84.38 117 ALA A N 1
ATOM 868 C CA . ALA A 1 117 ? 8.867 -7.664 -12.875 1 84.38 117 ALA A CA 1
ATOM 869 C C . ALA A 1 117 ? 8.867 -6.648 -11.734 1 84.38 117 ALA A C 1
ATOM 871 O O . ALA A 1 117 ? 7.828 -6.395 -11.125 1 84.38 117 ALA A O 1
ATOM 872 N N . GLY A 1 118 ? 10.055 -6.16 -11.453 1 82.38 118 GLY A N 1
ATOM 873 C CA . GLY A 1 118 ? 10.18 -5.191 -10.375 1 82.38 118 GLY A CA 1
ATOM 874 C C . GLY A 1 118 ? 11.562 -4.574 -10.281 1 82.38 118 GLY A C 1
ATOM 875 O O . GLY A 1 118 ? 12.523 -5.109 -10.828 1 82.38 118 GLY A O 1
ATOM 876 N N . VAL A 1 119 ? 11.633 -3.455 -9.695 1 77.25 119 VAL A N 1
ATOM 877 C CA . VAL A 1 119 ? 12.883 -2.736 -9.5 1 77.25 119 VAL A CA 1
ATOM 878 C C . VAL A 1 119 ? 12.914 -2.109 -8.109 1 77.25 119 VAL A C 1
ATOM 880 O O . VAL A 1 119 ? 11.859 -1.906 -7.496 1 77.25 119 VAL A O 1
ATOM 883 N N . SER A 1 120 ? 14.148 -1.935 -7.609 1 76.5 120 SER A N 1
ATOM 884 C CA . SER A 1 120 ? 14.414 -1.157 -6.402 1 76.5 120 SER A CA 1
ATOM 885 C C . SER A 1 120 ? 15.617 -0.237 -6.594 1 76.5 120 SER A C 1
ATOM 887 O O . SER A 1 120 ? 16.766 -0.647 -6.379 1 76.5 120 SER A O 1
ATOM 889 N N . PRO A 1 121 ? 15.367 0.93 -6.93 1 70.81 121 PRO A N 1
ATOM 890 C CA . PRO A 1 121 ? 16.516 1.802 -7.199 1 70.81 121 PRO A CA 1
ATOM 891 C C . PRO A 1 121 ? 17.328 2.113 -5.945 1 70.81 121 PRO A C 1
ATOM 893 O O . PRO A 1 121 ? 18.531 2.385 -6.035 1 70.81 121 PRO A O 1
ATOM 896 N N . GLY A 1 122 ? 16.781 2.01 -4.809 1 73.31 122 GLY A N 1
ATOM 897 C CA . GLY A 1 122 ? 17.516 2.246 -3.582 1 73.31 122 GLY A CA 1
ATOM 898 C C . GLY A 1 122 ? 18.141 3.627 -3.52 1 73.31 122 GLY A C 1
ATOM 899 O O . GLY A 1 122 ? 19.375 3.756 -3.453 1 73.31 122 GLY A O 1
ATOM 900 N N . LYS A 1 123 ? 17.469 4.734 -3.537 1 80.75 123 LYS A N 1
ATOM 901 C CA . LYS A 1 123 ? 17.906 6.129 -3.477 1 80.75 123 LYS A CA 1
ATOM 902 C C . LYS A 1 123 ? 17.109 6.906 -2.434 1 80.75 123 LYS A C 1
ATOM 904 O O . LYS A 1 123 ? 15.891 6.727 -2.309 1 80.75 123 LYS A O 1
ATOM 909 N N . PRO A 1 124 ? 17.953 7.738 -1.688 1 87.25 124 PRO A N 1
ATOM 910 C CA . PRO A 1 124 ? 17.203 8.602 -0.777 1 87.25 124 PRO A CA 1
ATOM 911 C C . PRO A 1 124 ? 16.234 9.523 -1.508 1 87.25 124 PRO A C 1
ATOM 913 O O . PRO A 1 124 ? 16.453 9.859 -2.676 1 87.25 124 PRO A O 1
ATOM 916 N N . GLN A 1 125 ? 15.234 9.906 -0.795 1 89.69 125 GLN A N 1
ATOM 917 C CA . GLN A 1 125 ? 14.164 10.719 -1.377 1 89.69 125 GLN A CA 1
ATOM 918 C C . GLN A 1 125 ? 14.719 12 -1.985 1 89.69 125 GLN A C 1
ATOM 920 O O . GLN A 1 125 ? 14.297 12.414 -3.07 1 89.69 125 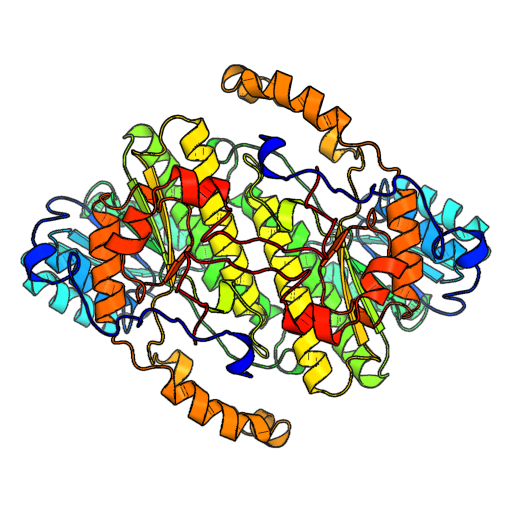GLN A O 1
ATOM 925 N N . TRP A 1 126 ? 15.641 12.602 -1.329 1 89.69 126 TRP A N 1
ATOM 926 C CA . TRP A 1 126 ? 16.141 13.898 -1.771 1 89.69 126 TRP A CA 1
ATOM 927 C C . TRP A 1 126 ? 16.969 13.758 -3.045 1 89.69 126 TRP A C 1
ATOM 929 O O . TRP A 1 126 ? 17.25 14.75 -3.717 1 89.69 126 TRP A O 1
ATOM 939 N N . MET A 1 127 ? 17.359 12.555 -3.412 1 89.44 127 MET A N 1
ATOM 940 C CA . MET A 1 127 ? 18.109 12.297 -4.633 1 89.44 127 MET A CA 1
ATOM 941 C C . MET A 1 127 ? 17.203 11.742 -5.73 1 89.44 127 MET A C 1
ATOM 943 O O . MET A 1 127 ? 17.672 11.445 -6.828 1 89.44 127 MET A O 1
ATOM 947 N N . GLU A 1 128 ? 16.078 11.602 -5.414 1 91.06 128 GLU A N 1
ATOM 948 C CA . GLU A 1 128 ? 15.133 10.992 -6.348 1 91.06 128 GLU A CA 1
ATOM 949 C C . GLU A 1 128 ? 14.094 12 -6.82 1 91.06 128 GLU A C 1
ATOM 951 O O . GLU A 1 128 ? 13.406 12.617 -6.004 1 91.06 128 GLU A O 1
ATOM 956 N N . SER A 1 129 ? 14.039 12.148 -8.141 1 94.56 129 SER A N 1
ATOM 957 C CA . SER A 1 129 ? 12.945 12.969 -8.648 1 94.56 129 SER A CA 1
ATOM 958 C C . SER A 1 129 ? 11.594 12.289 -8.453 1 94.56 129 SER A C 1
ATOM 960 O O . SER A 1 129 ? 11.539 11.07 -8.258 1 94.56 129 SER A O 1
ATOM 962 N N . PHE A 1 130 ? 10.523 13.055 -8.477 1 95.56 130 PHE A N 1
ATOM 963 C CA . PHE A 1 130 ? 9.195 12.477 -8.383 1 95.56 130 PHE A CA 1
ATOM 964 C C . PHE A 1 130 ? 8.953 11.484 -9.516 1 95.56 130 PHE A C 1
ATOM 966 O O . PHE A 1 130 ? 8.359 10.43 -9.305 1 95.56 130 PHE A O 1
ATOM 973 N N . GLU A 1 131 ? 9.383 11.859 -10.656 1 95.75 131 GLU A N 1
ATOM 974 C CA . GLU A 1 131 ? 9.18 11.008 -11.828 1 95.75 131 GLU A CA 1
ATOM 975 C C . GLU A 1 131 ? 9.867 9.656 -11.656 1 95.75 131 GLU A C 1
ATOM 977 O O . GLU A 1 131 ? 9.336 8.625 -12.062 1 95.75 131 GLU A O 1
ATOM 982 N N . GLU A 1 132 ? 11.039 9.633 -11.117 1 93.94 132 GLU A N 1
ATOM 983 C CA . GLU A 1 132 ? 11.742 8.391 -10.828 1 93.94 132 GLU A CA 1
ATOM 984 C C . GLU A 1 132 ? 10.992 7.551 -9.797 1 93.94 132 GLU A C 1
ATOM 986 O O . GLU A 1 132 ? 10.852 6.336 -9.961 1 93.94 132 GLU A O 1
ATOM 991 N N . PHE A 1 133 ? 10.539 8.203 -8.758 1 94.12 133 PHE A N 1
ATOM 992 C CA . PHE A 1 133 ? 9.711 7.551 -7.75 1 94.12 133 PHE A CA 1
ATOM 993 C C . PHE A 1 133 ? 8.492 6.898 -8.391 1 94.12 133 PHE A C 1
ATOM 995 O O . PHE A 1 133 ? 8.227 5.711 -8.172 1 94.12 133 PHE A O 1
ATOM 1002 N N . TRP A 1 134 ? 7.797 7.656 -9.172 1 96.12 134 TRP A N 1
ATOM 1003 C CA . TRP A 1 134 ? 6.555 7.18 -9.773 1 96.12 134 TRP A CA 1
ATOM 1004 C C . TRP A 1 134 ? 6.82 6.059 -10.766 1 96.12 134 TRP A C 1
ATOM 1006 O O . TRP A 1 134 ? 6.02 5.129 -10.898 1 96.12 134 TRP A O 1
ATOM 1016 N N . ARG A 1 135 ? 7.883 6.133 -11.445 1 94.25 135 ARG A N 1
ATOM 1017 C CA . ARG A 1 135 ? 8.258 5.07 -12.375 1 94.25 135 ARG A CA 1
ATOM 1018 C C . ARG A 1 135 ? 8.383 3.732 -11.648 1 94.25 135 ARG A C 1
ATOM 1020 O O . ARG A 1 135 ? 7.988 2.693 -12.18 1 94.25 135 ARG A O 1
ATOM 1027 N N . THR A 1 136 ? 8.953 3.746 -10.477 1 94.06 136 THR A N 1
ATOM 1028 C CA . THR A 1 136 ? 9.055 2.543 -9.656 1 94.06 136 THR A CA 1
ATOM 1029 C C . THR A 1 136 ? 7.668 1.974 -9.367 1 94.06 136 THR A C 1
ATOM 1031 O O . THR A 1 136 ? 7.457 0.763 -9.461 1 94.06 136 THR A O 1
ATOM 1034 N N . ILE A 1 137 ? 6.711 2.848 -9.07 1 95.88 137 ILE A N 1
ATOM 1035 C CA . ILE A 1 137 ? 5.34 2.428 -8.805 1 95.88 137 ILE A CA 1
ATOM 1036 C C . ILE A 1 137 ? 4.75 1.782 -10.055 1 95.88 137 ILE A C 1
ATOM 1038 O O . ILE A 1 137 ? 4.086 0.746 -9.969 1 95.88 137 ILE A O 1
ATOM 1042 N N . GLU A 1 138 ? 5 2.354 -11.156 1 95.81 138 GLU A N 1
ATOM 1043 C CA . GLU A 1 138 ? 4.461 1.839 -12.414 1 95.81 138 GLU A CA 1
ATOM 1044 C C . GLU A 1 138 ? 5.027 0.459 -12.734 1 95.81 138 GLU A C 1
ATOM 1046 O O . GLU A 1 138 ? 4.293 -0.437 -13.148 1 95.81 138 GLU A O 1
ATOM 1051 N N . ILE A 1 139 ? 6.238 0.238 -12.523 1 94.25 139 ILE A N 1
ATOM 1052 C CA . ILE A 1 139 ? 6.895 -1.026 -12.844 1 94.25 139 ILE A CA 1
ATOM 1053 C C . ILE A 1 139 ? 6.434 -2.105 -11.859 1 94.25 139 ILE A C 1
ATOM 1055 O O . ILE A 1 139 ? 6.074 -3.211 -12.273 1 94.25 139 ILE A O 1
ATOM 1059 N N . ASN A 1 140 ? 6.445 -1.748 -10.602 1 94.62 140 ASN A N 1
ATOM 1060 C CA . ASN A 1 140 ? 6.25 -2.738 -9.547 1 94.62 140 ASN A CA 1
ATOM 1061 C C . ASN A 1 140 ? 4.766 -3.031 -9.328 1 94.62 140 ASN A C 1
ATOM 1063 O O . ASN A 1 140 ? 4.406 -4.129 -8.891 1 94.62 140 ASN A O 1
ATOM 1067 N N . PHE A 1 141 ? 3.957 -2.031 -9.539 1 95.88 141 PHE A N 1
ATOM 1068 C CA . PHE A 1 141 ? 2.561 -2.184 -9.148 1 95.88 141 PHE A CA 1
ATOM 1069 C C . PHE A 1 141 ? 1.648 -2.113 -10.367 1 95.88 141 PHE A C 1
ATOM 1071 O O . PHE A 1 141 ? 0.828 -3.008 -10.586 1 95.88 141 PHE A O 1
ATOM 1078 N N . LYS A 1 142 ? 1.771 -1.084 -11.148 1 96.56 142 LYS A N 1
ATOM 1079 C CA . LYS A 1 142 ? 0.906 -0.892 -12.312 1 96.56 142 LYS A CA 1
ATOM 1080 C C . LYS A 1 142 ? 0.981 -2.086 -13.258 1 96.56 142 LYS A C 1
ATOM 1082 O O . LYS A 1 142 ? -0.048 -2.588 -13.711 1 96.56 142 LYS A O 1
ATOM 1087 N N . SER A 1 143 ? 2.125 -2.506 -13.523 1 95.69 143 SER A N 1
ATOM 1088 C CA . SER A 1 143 ? 2.322 -3.604 -14.461 1 95.69 143 SER A CA 1
ATOM 1089 C C . SER A 1 143 ? 1.639 -4.879 -13.977 1 95.69 143 SER A C 1
ATOM 1091 O O . SER A 1 143 ? 1.004 -5.586 -14.758 1 95.69 143 SER A O 1
ATOM 1093 N N . ALA A 1 144 ? 1.762 -5.203 -12.688 1 96.56 144 ALA A N 1
ATOM 1094 C CA . ALA A 1 144 ? 1.137 -6.391 -12.109 1 96.56 144 ALA A CA 1
ATOM 1095 C C . ALA A 1 144 ? -0.384 -6.32 -12.227 1 96.56 144 ALA A C 1
ATOM 1097 O O . ALA A 1 144 ? -1.036 -7.324 -12.531 1 96.56 144 ALA A O 1
ATOM 1098 N N . MET A 1 145 ? -0.913 -5.141 -12.023 1 97.12 145 MET A N 1
ATOM 1099 C CA . MET A 1 145 ? -2.365 -4.996 -12.031 1 97.12 145 MET A CA 1
ATOM 1100 C C . MET A 1 145 ? -2.902 -5.027 -13.461 1 97.12 145 MET A C 1
ATOM 1102 O O . MET A 1 145 ? -4 -5.531 -13.703 1 97.12 145 MET A O 1
ATOM 1106 N N . VAL A 1 146 ? -2.148 -4.527 -14.422 1 96.44 146 VAL A N 1
ATOM 1107 C CA . VAL A 1 146 ? -2.564 -4.57 -15.82 1 96.44 146 VAL A CA 1
ATOM 1108 C C . VAL A 1 146 ? -2.785 -6.02 -16.25 1 96.44 146 VAL A C 1
ATOM 1110 O O . VAL A 1 146 ? -3.824 -6.355 -16.812 1 96.44 146 VAL A O 1
ATOM 1113 N N . THR A 1 147 ? -1.843 -6.859 -15.969 1 96.44 147 THR A N 1
ATOM 1114 C CA . THR A 1 147 ? -1.906 -8.258 -16.359 1 96.44 147 THR A CA 1
ATOM 1115 C C . THR A 1 147 ? -3 -8.992 -15.594 1 96.44 147 THR A C 1
ATOM 1117 O O . THR A 1 147 ? -3.723 -9.82 -16.156 1 96.44 147 THR A O 1
ATOM 1120 N N . THR A 1 148 ? -3.117 -8.648 -14.328 1 97.38 148 THR A N 1
ATOM 1121 C CA . THR A 1 148 ? -4.145 -9.258 -13.492 1 97.38 148 THR A CA 1
ATOM 1122 C C . THR A 1 148 ? -5.539 -8.93 -14.023 1 97.38 148 THR A C 1
ATOM 1124 O O . THR A 1 148 ? -6.363 -9.828 -14.203 1 97.38 148 THR A O 1
ATOM 1127 N N . TRP A 1 149 ? -5.77 -7.617 -14.297 1 96.44 149 TRP A N 1
ATOM 1128 C CA . TRP A 1 149 ? -7.066 -7.188 -14.805 1 96.44 149 TRP A CA 1
ATOM 1129 C C . TRP A 1 149 ? -7.383 -7.859 -16.141 1 96.44 149 TRP A C 1
ATOM 1131 O O . TRP A 1 149 ? -8.531 -8.219 -16.406 1 96.44 149 TRP A O 1
ATOM 1141 N N . ALA A 1 150 ? -6.395 -8.031 -16.922 1 95.44 150 ALA A N 1
ATOM 1142 C CA . ALA A 1 150 ? -6.578 -8.586 -18.25 1 95.44 150 ALA A CA 1
ATOM 1143 C C . ALA A 1 150 ? -6.984 -10.055 -18.188 1 95.44 150 ALA A C 1
ATOM 1145 O O . ALA A 1 150 ? -7.699 -10.555 -19.062 1 95.44 150 ALA A O 1
ATOM 1146 N N . LEU A 1 151 ? -6.594 -10.773 -17.141 1 96.81 151 LEU A N 1
ATOM 1147 C CA . LEU A 1 151 ? -6.754 -12.227 -17.141 1 96.81 151 LEU A CA 1
ATOM 1148 C C . LEU A 1 151 ? -7.926 -12.641 -16.25 1 96.81 151 LEU A C 1
ATOM 1150 O O . LEU A 1 151 ? -8.438 -13.758 -16.375 1 96.81 151 LEU A O 1
ATOM 1154 N N . LEU A 1 152 ? -8.344 -11.805 -15.305 1 96.5 152 LEU A N 1
ATOM 1155 C CA . LEU A 1 152 ? -9.312 -12.203 -14.289 1 96.5 152 LEU A CA 1
ATOM 1156 C C . LEU A 1 152 ? -10.648 -12.562 -14.938 1 96.5 152 LEU A C 1
ATOM 1158 O O . LEU A 1 152 ? -11.344 -13.469 -14.469 1 96.5 152 LEU A O 1
ATOM 1162 N N . ALA A 1 153 ? -11.008 -11.836 -16.016 1 94.62 153 ALA A N 1
ATOM 1163 C CA . ALA A 1 153 ? -12.281 -12.141 -16.672 1 94.62 153 ALA A CA 1
ATOM 1164 C C . ALA A 1 153 ? -12.289 -13.578 -17.188 1 94.62 153 ALA A C 1
ATOM 1166 O O . ALA A 1 153 ? -13.266 -14.312 -16.984 1 94.62 153 ALA A O 1
ATOM 1167 N N . GLN A 1 154 ? -11.289 -13.969 -17.828 1 95.88 154 GLN A N 1
ATOM 1168 C CA . GLN A 1 154 ? -11.203 -15.328 -18.359 1 95.88 154 GLN A CA 1
ATOM 1169 C C . GLN A 1 154 ? -11.086 -16.344 -17.234 1 95.88 154 GLN A C 1
ATOM 1171 O O . GLN A 1 154 ? -11.609 -17.453 -17.344 1 95.88 154 GLN A O 1
ATOM 1176 N N . PHE A 1 155 ? -10.344 -16.047 -16.156 1 97.88 155 PHE A N 1
ATOM 1177 C CA . PHE A 1 155 ? -10.25 -16.922 -14.992 1 97.88 155 PHE A CA 1
ATOM 1178 C C . PHE A 1 155 ? -11.633 -17.172 -14.398 1 97.88 155 PHE A C 1
ATOM 1180 O O . PHE A 1 155 ? -11.969 -18.312 -14.047 1 97.88 155 PHE A O 1
ATOM 1187 N N . ARG A 1 156 ? -12.391 -16.109 -14.297 1 95.94 156 ARG A N 1
ATOM 1188 C CA . ARG A 1 156 ? -13.742 -16.234 -13.766 1 95.94 156 ARG A CA 1
ATOM 1189 C C . ARG A 1 156 ? -14.609 -17.125 -14.656 1 95.94 156 ARG A C 1
ATOM 1191 O O . ARG A 1 156 ? -15.344 -17.984 -14.156 1 95.94 156 ARG A O 1
ATOM 1198 N N . GLU A 1 157 ? -14.477 -16.906 -15.906 1 95.62 157 GLU A N 1
ATOM 1199 C CA . GLU A 1 157 ? -15.266 -17.688 -16.859 1 95.62 157 GLU A CA 1
ATOM 1200 C C . GLU A 1 157 ? -14.938 -19.172 -16.766 1 95.62 157 GLU A C 1
ATOM 1202 O O . GLU A 1 157 ? -15.844 -20.016 -16.734 1 95.62 157 GLU A O 1
ATOM 1207 N N . ARG A 1 158 ? -13.742 -19.516 -16.703 1 96.75 158 ARG A N 1
ATOM 1208 C CA . ARG A 1 158 ? -13.305 -20.906 -16.688 1 96.75 158 ARG A CA 1
ATOM 1209 C C . ARG A 1 158 ? -13.305 -21.469 -15.258 1 96.75 158 ARG A C 1
ATOM 1211 O O . ARG A 1 158 ? -13.148 -22.672 -15.055 1 96.75 158 ARG A O 1
ATOM 1218 N N . ARG A 1 159 ? -13.406 -20.609 -14.289 1 97 159 ARG A N 1
ATOM 1219 C CA . ARG A 1 159 ? -13.375 -20.953 -12.867 1 97 159 ARG A CA 1
ATOM 1220 C C . ARG A 1 159 ? -12.062 -21.641 -12.5 1 97 159 ARG A C 1
ATOM 1222 O O . ARG A 1 159 ? -12.062 -22.703 -11.883 1 97 159 ARG A O 1
ATOM 1229 N N . SER A 1 160 ? -11 -21.047 -12.93 1 97.44 160 SER A N 1
ATOM 1230 C CA . SER A 1 160 ? -9.656 -21.547 -12.648 1 97.44 160 SER A CA 1
ATOM 1231 C C . SER A 1 160 ? -8.602 -20.484 -12.938 1 97.44 160 SER A C 1
ATOM 1233 O O . SER A 1 160 ? -8.727 -19.719 -13.906 1 97.44 160 SER A O 1
ATOM 1235 N N . GLY A 1 161 ? -7.625 -20.438 -12.094 1 98.06 161 GLY A N 1
ATOM 1236 C CA . GLY A 1 161 ? -6.52 -19.516 -12.312 1 98.06 161 GLY A CA 1
ATOM 1237 C C . GLY A 1 161 ? -5.719 -19.234 -11.055 1 98.06 161 GLY A C 1
ATOM 1238 O O . GLY A 1 161 ? -6.273 -19.203 -9.953 1 98.06 161 GLY A O 1
ATOM 1239 N N . VAL A 1 162 ? -4.402 -19.094 -11.227 1 98.56 162 VAL A N 1
ATOM 1240 C CA . VAL A 1 162 ? -3.523 -18.75 -10.109 1 98.56 162 VAL A CA 1
ATOM 1241 C C . VAL A 1 162 ? -2.686 -17.531 -10.484 1 98.56 162 VAL A C 1
ATOM 1243 O O . VAL A 1 162 ? -2.127 -17.453 -11.578 1 98.56 162 VAL A O 1
ATOM 1246 N N . ILE A 1 163 ? -2.701 -16.562 -9.625 1 98.5 163 ILE A N 1
ATOM 1247 C CA . ILE A 1 163 ? -1.872 -15.375 -9.797 1 98.5 163 ILE A CA 1
ATOM 1248 C C . ILE A 1 163 ? -0.89 -15.266 -8.633 1 98.5 163 ILE A C 1
ATOM 1250 O O . ILE A 1 163 ? -1.294 -15.281 -7.465 1 98.5 163 ILE A O 1
ATOM 1254 N N . ILE A 1 164 ? 0.377 -15.211 -8.938 1 98.44 164 ILE A N 1
ATOM 1255 C CA . ILE A 1 164 ? 1.418 -15.023 -7.934 1 98.44 164 ILE A CA 1
ATOM 1256 C C . ILE A 1 164 ? 2.107 -13.68 -8.156 1 98.44 164 ILE A C 1
ATOM 1258 O O . ILE A 1 164 ? 2.775 -13.477 -9.172 1 98.44 164 ILE A O 1
ATOM 1262 N N . ASN A 1 165 ? 1.897 -12.773 -7.242 1 97.44 165 ASN A N 1
ATOM 1263 C CA . ASN A 1 165 ? 2.568 -11.477 -7.246 1 97.44 165 ASN A CA 1
ATOM 1264 C C . ASN A 1 165 ? 3.84 -11.508 -6.406 1 97.44 165 ASN A C 1
ATOM 1266 O O . ASN A 1 165 ? 3.783 -11.703 -5.191 1 97.44 165 ASN A O 1
ATOM 1270 N N . ILE A 1 166 ? 4.934 -11.281 -7.051 1 93.56 166 ILE A N 1
ATOM 1271 C CA . ILE A 1 166 ? 6.18 -11.273 -6.293 1 93.56 166 ILE A CA 1
ATOM 1272 C C . ILE A 1 166 ? 6.293 -9.977 -5.492 1 93.56 166 ILE A C 1
ATOM 1274 O O . ILE A 1 166 ? 6.312 -8.891 -6.062 1 93.56 166 ILE A O 1
ATOM 1278 N N . SER A 1 167 ? 6.348 -10.156 -4.277 1 89.88 167 SER A N 1
ATOM 1279 C CA . SER A 1 167 ? 6.438 -9.062 -3.312 1 89.88 167 SER A CA 1
ATOM 1280 C C . SER A 1 167 ? 7.82 -9 -2.68 1 89.88 167 SER A C 1
ATOM 1282 O O . SER A 1 167 ? 8.828 -9.281 -3.338 1 89.88 167 SER A O 1
ATOM 1284 N N . SER A 1 168 ? 7.895 -8.383 -1.546 1 79 168 SER A N 1
ATOM 1285 C CA . SER A 1 168 ? 9.148 -8.203 -0.827 1 79 168 SER A CA 1
ATOM 1286 C C . SER A 1 168 ? 8.906 -7.98 0.663 1 79 168 SER A C 1
ATOM 1288 O O . SER A 1 168 ? 7.766 -7.801 1.091 1 79 168 SER A O 1
ATOM 1290 N N . ARG A 1 169 ? 9.984 -8.25 1.309 1 74.38 169 ARG A N 1
ATOM 1291 C CA . ARG A 1 169 ? 9.945 -7.836 2.709 1 74.38 169 ARG A CA 1
ATOM 1292 C C . ARG A 1 169 ? 9.516 -6.379 2.842 1 74.38 169 ARG A C 1
ATOM 1294 O O . ARG A 1 169 ? 8.898 -6 3.838 1 74.38 169 ARG A O 1
ATOM 1301 N N . ALA A 1 170 ? 9.773 -5.688 1.892 1 71.44 170 ALA A N 1
ATOM 1302 C CA . ALA A 1 170 ? 9.508 -4.25 1.86 1 71.44 170 ALA A CA 1
ATOM 1303 C C . ALA A 1 170 ? 8.008 -3.977 1.888 1 71.44 170 ALA A C 1
ATOM 1305 O O . ALA A 1 170 ? 7.578 -2.848 2.148 1 71.44 170 ALA A O 1
ATOM 1306 N N . ALA A 1 171 ? 7.238 -4.93 1.674 1 80.38 171 ALA A N 1
ATOM 1307 C CA . ALA A 1 171 ? 5.789 -4.785 1.818 1 80.38 171 ALA A CA 1
ATOM 1308 C C . ALA A 1 171 ? 5.391 -4.711 3.289 1 80.38 171 ALA A C 1
ATOM 1310 O O . ALA A 1 171 ? 4.316 -4.207 3.623 1 80.38 171 ALA A O 1
ATOM 1311 N N . THR A 1 172 ? 6.27 -5.199 4.125 1 76.75 172 THR A N 1
ATOM 1312 C CA . THR A 1 172 ? 5.855 -5.473 5.496 1 76.75 172 THR A CA 1
ATOM 1313 C C . THR A 1 172 ? 6.488 -4.477 6.461 1 76.75 172 THR A C 1
ATOM 1315 O O . THR A 1 172 ? 6.07 -4.371 7.617 1 76.75 172 THR A O 1
ATOM 1318 N N . VAL A 1 173 ? 7.5 -3.799 5.895 1 75.12 173 VAL A N 1
ATOM 1319 C CA . VAL A 1 173 ? 8.234 -2.91 6.793 1 75.12 173 VAL A CA 1
ATOM 1320 C C . VAL A 1 173 ? 8.695 -1.672 6.031 1 75.12 173 VAL A C 1
ATOM 1322 O O . VAL A 1 173 ? 8.734 -1.674 4.797 1 75.12 173 VAL A O 1
ATOM 1325 N N . ASP A 1 174 ? 9.078 -0.745 6.828 1 72.94 174 ASP A N 1
ATOM 1326 C CA . ASP A 1 174 ? 9.703 0.447 6.266 1 72.94 174 ASP A CA 1
ATOM 1327 C C . ASP A 1 174 ? 11.18 0.2 5.965 1 72.94 174 ASP A C 1
ATOM 1329 O O . ASP A 1 174 ? 11.875 -0.458 6.742 1 72.94 174 ASP A O 1
ATOM 1333 N N . MET A 1 175 ? 11.578 0.616 4.805 1 74.31 175 MET A N 1
ATOM 1334 C CA . MET A 1 175 ? 12.984 0.604 4.402 1 74.31 175 MET A CA 1
ATOM 1335 C C . MET A 1 175 ? 13.398 1.956 3.83 1 74.31 175 MET A C 1
ATOM 1337 O O . MET A 1 175 ? 13.031 2.297 2.705 1 74.31 175 MET A O 1
ATOM 1341 N N . PRO A 1 176 ? 14.219 2.623 4.648 1 77.06 176 PRO A N 1
ATOM 1342 C CA . PRO A 1 176 ? 14.664 3.914 4.121 1 77.06 176 PRO A CA 1
ATOM 1343 C C . PRO A 1 176 ? 15.344 3.793 2.762 1 77.06 176 PRO A C 1
ATOM 1345 O O . PRO A 1 176 ? 15.961 2.764 2.463 1 77.06 176 PRO A O 1
ATOM 1348 N N . PHE A 1 177 ? 15.203 4.855 1.953 1 80.5 177 PHE A N 1
ATOM 1349 C CA . PHE A 1 177 ? 15.805 4.996 0.634 1 80.5 177 PHE A CA 1
ATOM 1350 C C . PHE A 1 177 ? 15.117 4.086 -0.376 1 80.5 177 PHE A C 1
ATOM 1352 O O . PHE A 1 177 ? 15.711 3.729 -1.399 1 80.5 177 PHE A O 1
ATOM 1359 N N . SER A 1 178 ? 13.93 3.693 0.004 1 85.19 178 SER A N 1
ATOM 1360 C CA . SER A 1 178 ? 13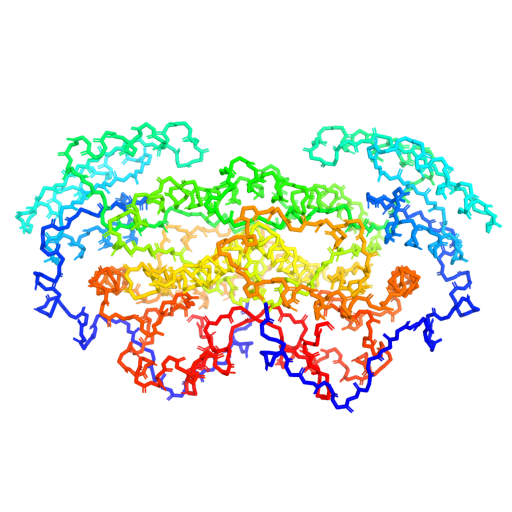.18 2.812 -0.886 1 85.19 178 SER A CA 1
ATOM 1361 C C . SER A 1 178 ? 11.688 3.098 -0.816 1 85.19 178 SER A C 1
ATOM 1363 O O . SER A 1 178 ? 10.875 2.17 -0.791 1 85.19 178 SER A O 1
ATOM 1365 N N . THR A 1 179 ? 11.375 4.34 -0.754 1 90.5 179 THR A N 1
ATOM 1366 C CA . THR A 1 179 ? 9.984 4.73 -0.579 1 90.5 179 THR A CA 1
ATOM 1367 C C . THR A 1 179 ? 9.125 4.191 -1.719 1 90.5 179 THR A C 1
ATOM 1369 O O . THR A 1 179 ? 8.039 3.65 -1.484 1 90.5 179 THR A O 1
ATOM 1372 N N . GLY A 1 180 ? 9.609 4.363 -2.926 1 91.06 180 GLY A N 1
ATOM 1373 C CA . GLY A 1 180 ? 8.867 3.832 -4.059 1 91.06 180 GLY A CA 1
ATOM 1374 C C . GLY A 1 180 ? 8.695 2.326 -4.008 1 91.06 180 GLY A C 1
ATOM 1375 O O . GLY A 1 180 ? 7.621 1.808 -4.316 1 91.06 180 GLY A O 1
ATOM 1376 N N . TYR A 1 181 ? 9.711 1.67 -3.613 1 89.38 181 TYR A N 1
ATOM 1377 C CA . TYR A 1 181 ? 9.703 0.214 -3.533 1 89.38 181 TYR A CA 1
ATOM 1378 C C . TYR A 1 181 ? 8.758 -0.264 -2.436 1 89.38 181 TYR A C 1
ATOM 1380 O O . TYR A 1 181 ? 7.855 -1.064 -2.691 1 89.38 181 TYR A O 1
ATOM 1388 N N . THR A 1 182 ? 8.859 0.285 -1.266 1 90.88 182 THR A N 1
ATOM 1389 C CA . THR A 1 182 ? 8.055 -0.139 -0.129 1 90.88 182 THR A CA 1
ATOM 1390 C C . THR A 1 182 ? 6.574 0.149 -0.38 1 90.88 182 THR A C 1
ATOM 1392 O O . THR A 1 182 ? 5.719 -0.696 -0.111 1 90.88 182 THR A O 1
ATOM 1395 N N . SER A 1 183 ? 6.312 1.297 -0.905 1 93.75 183 SER A N 1
ATOM 1396 C CA . SER A 1 183 ? 4.93 1.666 -1.181 1 93.75 183 SER A CA 1
ATOM 1397 C C . SER A 1 183 ? 4.312 0.753 -2.234 1 93.75 183 SER A C 1
ATOM 1399 O O . SER A 1 183 ? 3.166 0.322 -2.096 1 93.75 183 SER A O 1
ATOM 1401 N N . SER A 1 184 ? 5.059 0.491 -3.25 1 93.5 184 SER A N 1
ATOM 1402 C CA . SER A 1 184 ? 4.555 -0.362 -4.32 1 93.5 184 SER A CA 1
ATOM 1403 C C . SER A 1 184 ? 4.273 -1.774 -3.818 1 93.5 184 SER A C 1
ATOM 1405 O O . SER A 1 184 ? 3.26 -2.377 -4.176 1 93.5 184 SER A O 1
ATOM 1407 N N . LYS A 1 185 ? 5.152 -2.25 -3.053 1 92.19 185 LYS A N 1
ATOM 1408 C CA . LYS A 1 185 ? 5 -3.617 -2.566 1 92.19 185 LYS A CA 1
ATOM 1409 C C . LYS A 1 185 ? 3.867 -3.713 -1.547 1 92.19 185 LYS A C 1
ATOM 1411 O O . LYS A 1 185 ? 3.176 -4.73 -1.472 1 92.19 185 LYS A O 1
ATOM 1416 N N . ALA A 1 186 ? 3.713 -2.689 -0.759 1 93.12 186 ALA A N 1
ATOM 1417 C CA . ALA A 1 186 ? 2.541 -2.633 0.112 1 93.12 186 ALA A CA 1
ATOM 1418 C C . ALA A 1 186 ? 1.251 -2.648 -0.702 1 93.12 186 ALA A C 1
ATOM 1420 O O . ALA A 1 186 ? 0.298 -3.348 -0.352 1 93.12 186 ALA A O 1
ATOM 1421 N N . ALA A 1 187 ? 1.266 -1.892 -1.739 1 94.81 187 ALA A N 1
ATOM 1422 C CA . ALA A 1 187 ? 0.099 -1.827 -2.615 1 94.81 187 ALA A CA 1
ATOM 1423 C C . ALA A 1 187 ? -0.188 -3.186 -3.248 1 94.81 187 ALA A C 1
ATOM 1425 O O . ALA A 1 187 ? -1.344 -3.609 -3.328 1 94.81 187 ALA A O 1
ATOM 1426 N N . VAL A 1 188 ? 0.814 -3.863 -3.633 1 95.38 188 VAL A N 1
ATOM 1427 C CA . VAL A 1 188 ? 0.665 -5.18 -4.246 1 95.38 188 VAL A CA 1
ATOM 1428 C C . VAL A 1 188 ? 0.047 -6.152 -3.242 1 95.38 188 VAL A C 1
ATOM 1430 O O . VAL A 1 188 ? -0.891 -6.879 -3.572 1 95.38 188 VAL A O 1
ATOM 1433 N N . ALA A 1 189 ? 0.582 -6.199 -2.055 1 94.88 189 ALA A N 1
ATOM 1434 C CA . ALA A 1 189 ? 0.068 -7.098 -1.023 1 94.88 189 ALA A CA 1
ATOM 1435 C C . ALA A 1 189 ? -1.403 -6.816 -0.734 1 94.88 189 ALA A C 1
ATOM 1437 O O . ALA A 1 189 ? -2.217 -7.742 -0.664 1 94.88 189 ALA A O 1
ATOM 1438 N N . ARG A 1 190 ? -1.738 -5.527 -0.617 1 94.62 190 ARG A N 1
ATOM 1439 C CA . ARG A 1 190 ? -3.115 -5.141 -0.333 1 94.62 190 ARG A CA 1
ATOM 1440 C C . ARG A 1 190 ? -4.035 -5.5 -1.495 1 94.62 190 ARG A C 1
ATOM 1442 O O . ARG A 1 190 ? -5.125 -6.039 -1.289 1 94.62 190 ARG A O 1
ATOM 1449 N N . ALA A 1 191 ? -3.615 -5.203 -2.646 1 95.31 191 ALA A N 1
ATOM 1450 C CA . ALA A 1 191 ? -4.422 -5.531 -3.82 1 95.31 191 ALA A CA 1
ATOM 1451 C C . ALA A 1 191 ? -4.676 -7.035 -3.906 1 95.31 191 ALA A C 1
ATOM 1453 O O . ALA A 1 191 ? -5.781 -7.465 -4.246 1 95.31 191 ALA A O 1
ATOM 1454 N N . THR A 1 192 ? -3.682 -7.816 -3.605 1 96.44 192 THR A N 1
ATOM 1455 C CA . THR A 1 192 ? -3.777 -9.273 -3.66 1 96.44 192 THR A CA 1
ATOM 1456 C C . THR A 1 192 ? -4.855 -9.773 -2.705 1 96.44 192 THR A C 1
ATOM 1458 O O . THR A 1 192 ? -5.75 -10.523 -3.109 1 96.44 192 THR A O 1
ATOM 1461 N N . SER A 1 193 ? -4.77 -9.336 -1.492 1 94.94 193 SER A N 1
ATOM 1462 C CA . SER A 1 193 ? -5.711 -9.805 -0.484 1 94.94 193 SER A CA 1
ATOM 1463 C C . SER A 1 193 ? -7.125 -9.305 -0.772 1 94.94 193 SER A C 1
ATOM 1465 O O . SER A 1 193 ? -8.094 -10.062 -0.64 1 94.94 193 SER A O 1
ATOM 1467 N N . THR A 1 194 ? -7.266 -8.047 -1.186 1 93.19 194 THR A N 1
ATOM 1468 C CA . THR A 1 194 ? -8.578 -7.465 -1.458 1 93.19 194 THR A CA 1
ATOM 1469 C C . THR A 1 194 ? -9.234 -8.148 -2.654 1 93.19 194 THR A C 1
ATOM 1471 O O . THR A 1 194 ? -10.414 -8.484 -2.613 1 93.19 194 THR A O 1
ATOM 1474 N N . LEU A 1 195 ? -8.523 -8.383 -3.65 1 95.19 195 LEU A N 1
ATOM 1475 C CA . LEU A 1 195 ? -9.055 -9.055 -4.832 1 95.19 195 LEU A CA 1
ATOM 1476 C C . LEU A 1 195 ? -9.477 -10.484 -4.504 1 95.19 195 LEU A C 1
ATOM 1478 O O . LEU A 1 195 ? -10.508 -10.953 -4.984 1 95.19 195 LEU A O 1
ATOM 1482 N N . GLN A 1 196 ? -8.648 -11.156 -3.723 1 95.88 196 GLN A N 1
ATOM 1483 C CA . GLN A 1 196 ? -9.008 -12.508 -3.328 1 95.88 196 GLN A CA 1
ATOM 1484 C C . GLN A 1 196 ? -10.352 -12.531 -2.596 1 95.88 196 GLN A C 1
ATOM 1486 O O . GLN A 1 196 ? -11.18 -13.414 -2.834 1 95.88 196 GLN A O 1
ATOM 1491 N N . GLU A 1 197 ? -10.523 -11.609 -1.735 1 91.75 197 GLU A N 1
ATOM 1492 C CA . GLU A 1 197 ? -11.789 -11.531 -1.01 1 91.75 197 GLU A CA 1
ATOM 1493 C C . GLU A 1 197 ? -12.961 -11.352 -1.966 1 91.75 197 GLU A C 1
ATOM 1495 O O . GLU A 1 197 ? -14.023 -11.953 -1.777 1 91.75 197 GLU A O 1
ATOM 1500 N N . GLU A 1 198 ? -12.797 -10.547 -2.93 1 91.56 198 GLU A N 1
ATOM 1501 C CA . GLU A 1 198 ? -13.852 -10.336 -3.912 1 91.56 198 GLU A CA 1
ATOM 1502 C C . GLU A 1 198 ? -14.156 -11.625 -4.68 1 91.56 198 GLU A C 1
ATOM 1504 O O . GLU A 1 198 ? -15.312 -11.953 -4.926 1 91.56 198 GLU A O 1
ATOM 1509 N N . ILE A 1 199 ? -13.125 -12.305 -5.027 1 94.19 199 ILE A N 1
ATOM 1510 C CA . ILE A 1 199 ? -13.281 -13.57 -5.727 1 94.19 199 ILE A CA 1
ATOM 1511 C C . ILE A 1 199 ? -14.023 -14.562 -4.84 1 94.19 199 ILE A C 1
ATOM 1513 O O . ILE A 1 199 ? -14.867 -15.328 -5.32 1 94.19 199 ILE A O 1
ATOM 1517 N N . GLU A 1 200 ? -13.688 -14.539 -3.615 1 92.38 200 GLU A N 1
ATOM 1518 C CA . GLU A 1 200 ? -14.367 -15.414 -2.66 1 92.38 200 GLU A CA 1
ATOM 1519 C C . GLU A 1 200 ? -15.852 -15.086 -2.57 1 92.38 200 GLU A C 1
ATOM 1521 O O . GLU A 1 200 ? -16.688 -15.984 -2.471 1 92.38 200 GLU A O 1
ATOM 1526 N N . LEU A 1 201 ? -16.156 -13.828 -2.607 1 88.31 201 LEU A N 1
ATOM 1527 C CA . LEU A 1 201 ? -17.547 -13.391 -2.572 1 88.31 201 LEU A CA 1
ATOM 1528 C C . LEU A 1 201 ? -18.328 -13.938 -3.77 1 88.31 201 LEU A C 1
ATOM 1530 O O . LEU A 1 201 ? -19.531 -14.18 -3.68 1 88.31 201 LEU A O 1
ATOM 1534 N N . ASP A 1 202 ? -17.594 -14.227 -4.789 1 91.5 202 ASP A N 1
ATOM 1535 C CA . ASP A 1 202 ? -18.203 -14.75 -6.008 1 91.5 202 ASP A CA 1
ATOM 1536 C C . ASP A 1 202 ? -18.266 -16.281 -5.973 1 91.5 202 ASP A C 1
ATOM 1538 O O . ASP A 1 202 ? -18.656 -16.906 -6.949 1 91.5 202 ASP A O 1
ATOM 1542 N N . GLY A 1 203 ? -17.844 -16.844 -4.871 1 93.12 203 GLY A N 1
ATOM 1543 C CA . GLY A 1 203 ? -17.844 -18.281 -4.75 1 93.12 203 GLY A CA 1
ATOM 1544 C C . GLY A 1 203 ? -16.734 -18.953 -5.539 1 93.12 203 GLY A C 1
ATOM 1545 O O . GLY A 1 203 ? -16.828 -20.141 -5.871 1 93.12 203 GLY A O 1
ATOM 1546 N N . LEU A 1 204 ? -15.703 -18.172 -5.871 1 95.25 204 LEU A N 1
ATOM 1547 C CA . LEU A 1 204 ? -14.641 -18.688 -6.734 1 95.25 204 LEU A CA 1
ATOM 1548 C C . LEU A 1 204 ? -13.32 -18.781 -5.98 1 95.25 204 LEU A C 1
ATOM 1550 O O . LEU A 1 204 ? -12.258 -18.906 -6.598 1 95.25 204 LEU A O 1
ATOM 1554 N N . GLY A 1 205 ? -13.281 -18.734 -4.699 1 94.44 205 GLY A N 1
ATOM 1555 C CA . GLY A 1 205 ? -12.078 -18.656 -3.889 1 94.44 205 GLY A CA 1
ATOM 1556 C C . GLY A 1 205 ? -11.156 -19.844 -4.055 1 94.44 205 GLY A C 1
ATOM 1557 O O . GLY A 1 205 ? -9.93 -19.703 -4.094 1 94.44 205 GLY A O 1
ATOM 1558 N N . ASP A 1 206 ? -11.711 -20.984 -4.211 1 93.44 206 ASP A N 1
ATOM 1559 C CA . ASP A 1 206 ? -10.914 -22.203 -4.367 1 93.44 206 ASP A CA 1
ATOM 1560 C C . ASP A 1 206 ? -10.414 -22.344 -5.801 1 93.44 206 ASP A C 1
ATOM 1562 O O . ASP A 1 206 ? -9.391 -22.984 -6.047 1 93.44 206 ASP A O 1
ATOM 1566 N N . ALA A 1 207 ? -11.133 -21.766 -6.668 1 96.88 207 ALA A N 1
ATOM 1567 C CA . ALA A 1 207 ? -10.852 -21.953 -8.094 1 96.88 207 ALA A CA 1
ATOM 1568 C C . ALA A 1 207 ? -9.828 -20.938 -8.586 1 96.88 207 ALA A C 1
ATOM 1570 O O . ALA A 1 207 ? -9.055 -21.219 -9.5 1 96.88 207 ALA A O 1
ATOM 1571 N N . ILE A 1 208 ? -9.914 -19.766 -8.055 1 97.94 208 ILE A N 1
ATOM 1572 C CA . ILE A 1 208 ? -9.016 -18.688 -8.438 1 97.94 208 ILE A CA 1
ATOM 1573 C C . ILE A 1 208 ? -8.242 -18.203 -7.207 1 97.94 208 ILE A C 1
ATOM 1575 O O . ILE A 1 208 ? -8.836 -17.688 -6.258 1 97.94 208 ILE A O 1
ATOM 1579 N N . GLN A 1 209 ? -6.906 -18.438 -7.273 1 98.06 209 GLN A N 1
ATOM 1580 C CA . GLN A 1 209 ? -6.07 -18.141 -6.113 1 98.06 209 GLN A CA 1
ATOM 1581 C C . GLN A 1 209 ? -5.031 -17.078 -6.441 1 98.06 209 GLN A C 1
ATOM 1583 O O . GLN A 1 209 ? -4.434 -17.094 -7.523 1 98.06 209 GLN A O 1
ATOM 1588 N N . MET A 1 210 ? -4.891 -16.141 -5.516 1 97.88 210 MET A N 1
ATOM 1589 C CA . MET A 1 210 ? -3.852 -15.125 -5.637 1 97.88 210 MET A CA 1
ATOM 1590 C C . MET A 1 210 ? -2.932 -15.133 -4.422 1 97.88 210 MET A C 1
AT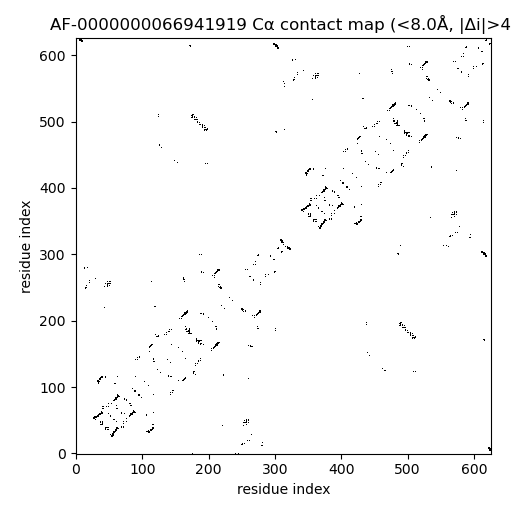OM 1592 O O . MET A 1 210 ? -3.387 -15.344 -3.295 1 97.88 210 MET A O 1
ATOM 1596 N N . TYR A 1 211 ? -1.625 -14.898 -4.684 1 97.5 211 TYR A N 1
ATOM 1597 C CA . TYR A 1 211 ? -0.627 -14.883 -3.621 1 97.5 211 TYR A CA 1
ATOM 1598 C C . TYR A 1 211 ? 0.299 -13.68 -3.76 1 97.5 211 TYR A C 1
ATOM 1600 O O . TYR A 1 211 ? 0.637 -13.273 -4.875 1 97.5 211 TYR A O 1
ATOM 1608 N N . ALA A 1 212 ? 0.626 -13.062 -2.652 1 96.62 212 ALA A N 1
ATOM 1609 C CA . ALA A 1 212 ? 1.764 -12.148 -2.59 1 96.62 212 ALA A CA 1
ATOM 1610 C C . ALA A 1 212 ? 2.996 -12.852 -2.018 1 96.62 212 ALA A C 1
ATOM 1612 O O . ALA A 1 212 ? 3.07 -13.102 -0.812 1 96.62 212 ALA A O 1
ATOM 1613 N N . LEU A 1 213 ? 4.043 -13.102 -2.811 1 96.19 213 LEU A N 1
ATOM 1614 C CA . LEU A 1 213 ? 5.129 -13.984 -2.414 1 96.19 213 LEU A CA 1
ATOM 1615 C C . LEU A 1 213 ? 6.418 -13.203 -2.189 1 96.19 213 LEU A C 1
ATOM 1617 O O . LEU A 1 213 ? 6.871 -12.477 -3.078 1 96.19 213 LEU A O 1
ATOM 1621 N N . HIS A 1 214 ? 6.938 -13.297 -1.052 1 92.44 214 HIS A N 1
ATOM 1622 C CA . HIS A 1 214 ? 8.289 -12.828 -0.759 1 92.44 214 HIS A CA 1
ATOM 1623 C C . HIS A 1 214 ? 9.336 -13.836 -1.238 1 92.44 214 HIS A C 1
ATOM 1625 O O . HIS A 1 214 ? 9.367 -14.977 -0.766 1 92.44 214 HIS A O 1
ATOM 1631 N N . PRO A 1 215 ? 10.18 -13.43 -2.062 1 89.94 215 PRO A N 1
ATOM 1632 C CA . PRO A 1 215 ? 11.07 -14.375 -2.75 1 89.94 215 PRO A CA 1
ATOM 1633 C C . PRO A 1 215 ? 12.273 -14.773 -1.904 1 89.94 215 PRO A C 1
ATOM 1635 O O . PRO A 1 215 ? 13.102 -15.586 -2.34 1 89.94 215 PRO A O 1
ATOM 1638 N N . GLY A 1 216 ? 12.352 -14.219 -0.702 1 83.94 216 GLY A N 1
ATOM 1639 C CA . GLY A 1 216 ? 13.547 -14.453 0.101 1 83.94 216 GLY A CA 1
ATOM 1640 C C . GLY A 1 216 ? 14.617 -13.398 -0.104 1 83.94 216 GLY A C 1
ATOM 1641 O O . GLY A 1 216 ? 14.406 -12.414 -0.816 1 83.94 216 GLY A O 1
ATOM 1642 N N . GLY A 1 217 ? 15.719 -13.539 0.636 1 80.12 217 GLY A N 1
ATOM 1643 C CA . 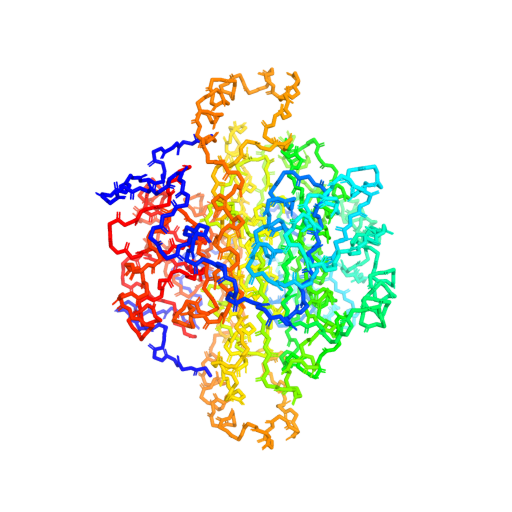GLY A 1 217 ? 16.859 -12.656 0.484 1 80.12 217 GLY A CA 1
ATOM 1644 C C . GLY A 1 217 ? 17.781 -13.055 -0.654 1 80.12 217 GLY A C 1
ATOM 1645 O O . GLY A 1 217 ? 18.875 -13.562 -0.421 1 80.12 217 GLY A O 1
ATOM 1646 N N . VAL A 1 218 ? 17.359 -12.797 -1.816 1 75.5 218 VAL A N 1
ATOM 1647 C CA . VAL A 1 218 ? 18.125 -13.203 -2.992 1 75.5 218 VAL A CA 1
ATOM 1648 C C . VAL A 1 218 ? 19.031 -12.062 -3.436 1 75.5 218 VAL A C 1
ATOM 1650 O O . VAL A 1 218 ? 18.594 -10.914 -3.547 1 75.5 218 VAL A O 1
ATOM 1653 N N . LEU A 1 219 ? 20.234 -12.422 -3.457 1 66.69 219 LEU A N 1
ATOM 1654 C CA . LEU A 1 219 ? 21.188 -11.43 -3.953 1 66.69 219 LEU A CA 1
ATOM 1655 C C . LEU A 1 219 ? 21 -11.195 -5.449 1 66.69 219 LEU A C 1
ATOM 1657 O O . LEU A 1 219 ? 21.266 -12.086 -6.258 1 66.69 219 LEU A O 1
ATOM 1661 N N . THR A 1 220 ? 20.219 -10.25 -5.754 1 60.5 220 THR A N 1
ATOM 1662 C CA . THR A 1 220 ? 19.969 -9.945 -7.16 1 60.5 220 THR A CA 1
ATOM 1663 C C . THR A 1 220 ? 20.781 -8.734 -7.605 1 60.5 220 THR A C 1
ATOM 1665 O O . THR A 1 220 ? 21.484 -8.125 -6.801 1 60.5 220 THR A O 1
ATOM 1668 N N . ALA A 1 221 ? 20.797 -8.555 -8.852 1 49.88 221 ALA A N 1
ATOM 1669 C CA . ALA A 1 221 ? 21.422 -7.348 -9.391 1 49.88 221 ALA A CA 1
ATOM 1670 C C . ALA A 1 221 ? 20.984 -6.105 -8.625 1 49.88 221 ALA A C 1
ATOM 1672 O O . ALA A 1 221 ? 21.766 -5.188 -8.398 1 49.88 221 ALA A O 1
ATOM 1673 N N . MET A 1 222 ? 19.875 -6.184 -8.094 1 52.53 222 MET A N 1
ATOM 1674 C CA . MET A 1 222 ? 19.297 -5.078 -7.328 1 52.53 222 MET A CA 1
ATOM 1675 C C . MET A 1 222 ? 20.078 -4.84 -6.043 1 52.53 222 MET A C 1
ATOM 1677 O O . MET A 1 222 ? 20.312 -3.691 -5.66 1 52.53 222 MET A O 1
ATOM 1681 N N . ALA A 1 223 ? 20.469 -5.902 -5.504 1 53.38 223 ALA A N 1
ATOM 1682 C CA . ALA A 1 223 ? 21.156 -5.844 -4.215 1 53.38 223 ALA A CA 1
ATOM 1683 C C . ALA A 1 223 ? 22.625 -5.535 -4.395 1 53.38 223 ALA A C 1
ATOM 1685 O O . ALA A 1 223 ? 23.297 -5.094 -3.459 1 53.38 223 ALA A O 1
ATOM 1686 N N . LYS A 1 224 ? 23.031 -5.688 -5.578 1 50.09 224 LYS A N 1
ATOM 1687 C CA . LYS A 1 224 ? 24.469 -5.555 -5.816 1 50.09 224 LYS A CA 1
ATOM 1688 C C . LYS A 1 224 ? 24.844 -4.109 -6.129 1 50.09 224 LYS A C 1
ATOM 1690 O O . LYS A 1 224 ? 26.016 -3.756 -6.148 1 50.09 224 LYS A O 1
ATOM 1695 N N . THR A 1 225 ? 23.875 -3.389 -6.254 1 53.06 225 THR A N 1
ATOM 1696 C CA . THR A 1 225 ? 24.203 -2.029 -6.672 1 53.06 225 THR A CA 1
ATOM 1697 C C . THR A 1 225 ? 24.891 -1.271 -5.543 1 53.06 225 THR A C 1
ATOM 1699 O O . THR A 1 225 ? 24.422 -1.27 -4.406 1 53.06 225 THR A O 1
ATOM 1702 N N . GLU A 1 226 ? 26.156 -0.887 -5.82 1 55.72 226 GLU A N 1
ATOM 1703 C CA . GLU A 1 226 ? 26.938 -0.096 -4.883 1 55.72 226 GLU A CA 1
ATOM 1704 C C . GLU A 1 226 ? 26.234 1.205 -4.523 1 55.72 226 GLU A C 1
ATOM 1706 O O . GLU A 1 226 ? 25.547 1.799 -5.363 1 55.72 226 GLU A O 1
ATOM 1711 N N . LEU A 1 227 ? 26.234 1.373 -3.25 1 63.41 227 LEU A N 1
ATOM 1712 C CA . LEU A 1 227 ? 25.719 2.672 -2.834 1 63.41 227 LEU A CA 1
ATOM 1713 C C . LEU A 1 227 ? 26.531 3.805 -3.445 1 63.41 227 LEU A C 1
ATOM 1715 O O . LEU A 1 227 ? 27.766 3.715 -3.527 1 63.41 227 LEU A O 1
ATOM 1719 N N . ARG A 1 228 ? 25.875 4.672 -3.936 1 64.56 228 ARG A N 1
ATOM 1720 C CA . ARG A 1 228 ? 26.531 5.863 -4.469 1 64.56 228 ARG A CA 1
ATOM 1721 C C . ARG A 1 228 ? 27.391 6.531 -3.408 1 64.56 228 ARG A C 1
ATOM 1723 O O . ARG A 1 228 ? 27.047 6.535 -2.225 1 64.56 228 ARG A O 1
ATOM 1730 N N . THR A 1 229 ? 28.469 6.98 -3.861 1 68.56 229 THR A N 1
ATOM 1731 C CA . THR A 1 229 ? 29.453 7.621 -2.994 1 68.56 229 THR A CA 1
ATOM 1732 C C . THR A 1 229 ? 28.812 8.742 -2.18 1 68.56 229 THR A C 1
ATOM 1734 O O . THR A 1 229 ? 29.141 8.922 -1.004 1 68.56 229 THR A O 1
ATOM 1737 N N . GLU A 1 230 ? 27.953 9.453 -2.805 1 72.38 230 GLU A N 1
ATOM 1738 C CA . GLU A 1 230 ? 27.297 10.57 -2.139 1 72.38 230 GLU A CA 1
ATOM 1739 C C . GLU A 1 230 ? 26.484 10.102 -0.942 1 72.38 230 GLU A C 1
ATOM 1741 O O . GLU A 1 230 ? 26.406 10.781 0.081 1 72.38 230 GLU A O 1
ATOM 1746 N N . ILE A 1 231 ? 25.922 8.969 -1.093 1 75.5 231 ILE A N 1
ATOM 1747 C CA . ILE A 1 231 ? 25.109 8.406 -0.024 1 75.5 231 ILE A CA 1
ATOM 1748 C C . ILE A 1 231 ? 26 7.98 1.139 1 75.5 231 ILE A C 1
ATOM 1750 O O . ILE A 1 231 ? 25.688 8.242 2.301 1 75.5 231 ILE A O 1
ATOM 1754 N N . LEU A 1 232 ? 27.125 7.426 0.731 1 74.81 232 LEU A N 1
ATOM 1755 C CA . LEU A 1 232 ? 28.031 6.949 1.759 1 74.81 232 LEU A CA 1
ATOM 1756 C C . LEU A 1 232 ? 28.641 8.117 2.527 1 74.81 232 LEU A C 1
ATOM 1758 O O . LEU A 1 232 ? 28.906 8.008 3.727 1 74.81 232 LEU A O 1
ATOM 1762 N N . GLU A 1 233 ? 28.859 9.133 1.788 1 77.25 233 GLU A N 1
ATOM 1763 C CA . GLU A 1 233 ? 29.406 10.32 2.43 1 77.25 233 GLU A CA 1
ATOM 1764 C C . GLU A 1 233 ? 28.422 10.922 3.43 1 77.25 233 GLU A C 1
ATOM 1766 O O . GLU A 1 233 ? 28.812 11.344 4.52 1 77.25 233 GLU A O 1
ATOM 1771 N N . LYS A 1 234 ? 27.25 10.914 3.1 1 81.5 234 LYS A N 1
ATOM 1772 C CA . LYS A 1 234 ? 26.25 11.531 3.953 1 81.5 234 LYS A CA 1
ATOM 1773 C C . LYS A 1 234 ? 25.812 10.586 5.07 1 81.5 234 LYS A C 1
ATOM 1775 O O . LYS A 1 234 ? 25.469 11.031 6.168 1 81.5 234 LYS A O 1
ATOM 1780 N N . TYR A 1 235 ? 25.859 9.367 4.613 1 81.25 235 TYR A N 1
ATOM 1781 C CA . TYR A 1 235 ? 25.422 8.367 5.582 1 81.25 235 TYR A CA 1
ATOM 1782 C C . TYR A 1 235 ? 26.484 7.297 5.777 1 81.25 235 TYR A C 1
ATOM 1784 O O . TYR A 1 235 ? 26.312 6.145 5.379 1 81.25 235 TYR A O 1
ATOM 1792 N N . PRO A 1 236 ? 27.422 7.559 6.379 1 73.69 236 PRO A N 1
ATOM 1793 C CA . PRO A 1 236 ? 28.547 6.633 6.488 1 73.69 236 PRO A CA 1
ATOM 1794 C C . PRO A 1 236 ? 28.172 5.324 7.18 1 73.69 236 PRO A C 1
ATOM 1796 O O . PRO A 1 236 ? 28.781 4.281 6.914 1 73.69 236 PRO A O 1
ATOM 1799 N N . SER A 1 237 ? 27.172 5.469 8.047 1 70.31 237 SER A N 1
ATOM 1800 C CA . SER A 1 237 ? 26.781 4.273 8.781 1 70.31 237 SER A CA 1
ATOM 1801 C C . SER A 1 237 ? 26.156 3.236 7.863 1 70.31 237 SER A C 1
ATOM 1803 O O . SER A 1 237 ? 26.062 2.059 8.219 1 70.31 237 SER A O 1
ATOM 1805 N N . LEU A 1 238 ? 25.812 3.738 6.727 1 69.44 238 LEU A N 1
ATOM 1806 C CA . LEU A 1 238 ? 25.125 2.852 5.793 1 69.44 238 LEU A CA 1
ATOM 1807 C C . LEU A 1 238 ? 26.078 1.812 5.227 1 69.44 238 LEU A C 1
ATOM 1809 O O . LEU A 1 238 ? 25.672 0.712 4.855 1 69.44 238 LEU A O 1
ATOM 1813 N N . GLU A 1 239 ? 27.312 2.207 5.16 1 62.94 239 GLU A N 1
ATOM 1814 C CA . GLU A 1 239 ? 28.281 1.246 4.645 1 62.94 239 GLU A CA 1
ATOM 1815 C C . GLU A 1 239 ? 28.344 -0.004 5.52 1 62.94 239 GLU A C 1
ATOM 1817 O O . GLU A 1 239 ? 28.344 -1.126 5.008 1 62.94 239 GLU A O 1
ATOM 1822 N N . GLN A 1 240 ? 28.438 0.271 6.734 1 62.25 240 GLN A N 1
ATOM 1823 C CA . GLN A 1 240 ? 28.469 -0.866 7.648 1 62.25 240 GLN A CA 1
ATOM 1824 C C . GLN A 1 240 ? 27.156 -1.652 7.59 1 62.25 240 GLN A C 1
ATOM 1826 O O . GLN A 1 240 ? 27.172 -2.885 7.629 1 62.25 240 GLN A O 1
ATOM 1831 N N . GLN A 1 241 ? 26.156 -0.952 7.391 1 62.75 241 GLN A N 1
ATOM 1832 C CA . GLN A 1 241 ? 24.828 -1.573 7.355 1 62.75 241 GLN A CA 1
ATOM 1833 C C . GLN A 1 241 ? 24.641 -2.387 6.078 1 62.75 241 GLN A C 1
ATOM 1835 O O . GLN A 1 241 ? 24.016 -3.451 6.098 1 62.75 241 GLN A O 1
ATOM 1840 N N . ARG A 1 242 ? 25.281 -1.921 5.141 1 63.62 242 ARG A N 1
ATOM 1841 C CA . ARG A 1 242 ? 25.172 -2.588 3.85 1 63.62 242 ARG A CA 1
ATOM 1842 C C . ARG A 1 242 ? 25.828 -3.965 3.885 1 63.62 242 ARG A C 1
ATOM 1844 O O . ARG A 1 242 ? 25.281 -4.93 3.346 1 63.62 242 ARG A O 1
ATOM 1851 N N . THR A 1 243 ? 26.984 -3.998 4.457 1 62.91 243 THR A N 1
ATOM 1852 C CA . THR A 1 243 ? 27.656 -5.281 4.535 1 62.91 243 THR A CA 1
ATOM 1853 C C . THR A 1 243 ? 26.812 -6.297 5.301 1 62.91 243 THR A C 1
ATOM 1855 O O . THR A 1 243 ? 26.688 -7.449 4.879 1 62.91 243 THR A O 1
ATOM 1858 N N . LYS A 1 244 ? 26.344 -5.812 6.316 1 62.75 244 LYS A N 1
ATOM 1859 C CA . LYS A 1 244 ? 25.484 -6.684 7.113 1 62.75 244 LYS A CA 1
ATOM 1860 C C . LYS A 1 244 ? 24.203 -7.055 6.348 1 62.75 244 LYS A C 1
ATOM 1862 O O . LYS A 1 244 ? 23.734 -8.188 6.438 1 62.75 244 LYS A O 1
ATOM 1867 N N . PHE A 1 245 ? 23.828 -6.141 5.543 1 62.75 245 PHE A N 1
ATOM 1868 C CA . PHE A 1 245 ? 22.625 -6.332 4.742 1 62.75 245 PHE A CA 1
ATOM 1869 C C . PHE A 1 245 ? 22.875 -7.359 3.641 1 62.75 245 PHE A C 1
ATOM 1871 O O . PHE A 1 245 ? 22.031 -8.234 3.406 1 62.75 245 PHE A O 1
ATOM 1878 N N . HIS A 1 246 ? 23.984 -7.266 3.098 1 66.88 246 HIS A N 1
ATOM 1879 C CA . HIS A 1 246 ? 24.328 -8.203 2.035 1 66.88 246 HIS A CA 1
ATOM 1880 C C . HIS A 1 246 ? 24.422 -9.633 2.568 1 66.88 246 HIS A C 1
ATOM 1882 O O . HIS A 1 246 ? 24.062 -10.586 1.867 1 66.88 246 HIS A O 1
ATOM 1888 N N . ALA A 1 247 ? 24.797 -9.664 3.758 1 65.56 247 ALA A N 1
ATOM 1889 C CA . ALA A 1 247 ? 24.969 -10.984 4.359 1 65.56 247 ALA A CA 1
ATOM 1890 C C . ALA A 1 247 ? 23.609 -11.672 4.574 1 65.56 247 ALA A C 1
ATOM 1892 O O . ALA A 1 247 ? 23.547 -12.891 4.746 1 65.56 247 ALA A O 1
ATOM 1893 N N . LEU A 1 248 ? 22.625 -10.859 4.395 1 67.88 248 LEU A N 1
ATOM 1894 C CA . LEU A 1 248 ? 21.281 -11.383 4.641 1 67.88 248 LEU A CA 1
ATOM 1895 C C . LEU A 1 248 ? 20.703 -12 3.373 1 67.88 248 LEU A C 1
ATOM 1897 O O . LEU A 1 248 ? 19.734 -12.75 3.436 1 67.88 248 LEU A O 1
ATOM 1901 N N . PHE A 1 249 ? 21.375 -11.734 2.32 1 72.75 249 PHE A N 1
ATOM 1902 C CA . PHE A 1 249 ? 20.906 -12.258 1.045 1 72.75 249 PHE A CA 1
ATOM 1903 C C . PHE A 1 249 ? 21.547 -13.602 0.73 1 72.75 249 PHE A C 1
ATOM 1905 O O . PHE A 1 249 ? 22.469 -13.68 -0.087 1 72.75 249 PHE A O 1
ATOM 1912 N N . LYS A 1 250 ? 20.984 -14.664 1.272 1 80.5 250 LYS A N 1
ATOM 1913 C CA . LYS A 1 250 ? 21.625 -15.977 1.169 1 80.5 250 LYS A CA 1
ATOM 1914 C C . LYS A 1 250 ? 20.719 -16.969 0.462 1 80.5 250 LYS A C 1
ATOM 1916 O O . LYS A 1 250 ? 21.094 -18.141 0.284 1 80.5 250 LYS A O 1
ATOM 1921 N N . ASP A 1 251 ? 19.578 -16.531 0.018 1 89.62 251 ASP A N 1
ATOM 1922 C CA . ASP A 1 251 ? 18.625 -17.484 -0.557 1 89.62 251 ASP A CA 1
ATOM 1923 C C . ASP A 1 251 ? 18.812 -17.609 -2.066 1 89.62 251 ASP A C 1
ATOM 1925 O O . ASP A 1 251 ? 18.953 -16.594 -2.762 1 89.62 251 ASP A O 1
ATOM 1929 N N . PRO A 1 252 ? 18.953 -18.828 -2.516 1 91.75 252 PRO A N 1
ATOM 1930 C CA . PRO A 1 252 ? 19.016 -19 -3.969 1 91.75 252 PRO A CA 1
ATOM 1931 C C . PRO A 1 252 ? 17.672 -18.719 -4.652 1 91.75 252 PRO A C 1
ATOM 1933 O O . PRO A 1 252 ? 16.609 -19 -4.09 1 91.75 252 PRO A O 1
ATOM 1936 N N . PRO A 1 253 ? 17.719 -18.203 -5.898 1 94.06 253 PRO A N 1
ATOM 1937 C CA . PRO A 1 253 ? 16.469 -17.922 -6.633 1 94.06 253 PRO A CA 1
ATOM 1938 C C . PRO A 1 253 ? 15.609 -19.156 -6.824 1 94.06 253 PRO A C 1
ATOM 1940 O O . PRO A 1 253 ? 14.391 -19.047 -6.977 1 94.06 253 PRO A O 1
ATOM 1943 N N . GLU A 1 254 ? 16.188 -20.344 -6.723 1 95.62 254 GLU A N 1
ATOM 1944 C CA . GLU A 1 254 ? 15.469 -21.609 -6.93 1 95.62 254 GLU A CA 1
ATOM 1945 C C . GLU A 1 254 ? 14.43 -21.828 -5.836 1 95.62 254 GLU A C 1
ATOM 1947 O O . GLU A 1 254 ? 13.406 -22.484 -6.078 1 95.62 254 GLU A O 1
ATOM 1952 N N . LEU A 1 255 ? 14.703 -21.328 -4.648 1 96.38 255 LEU A N 1
ATOM 1953 C CA . LEU A 1 255 ? 13.719 -21.453 -3.576 1 96.38 255 LEU A CA 1
ATOM 1954 C C . LEU A 1 255 ? 12.422 -20.75 -3.947 1 96.38 255 LEU A C 1
ATOM 1956 O O . LEU A 1 255 ? 11.336 -21.312 -3.809 1 96.38 255 LEU A O 1
ATOM 1960 N N . CYS A 1 256 ? 12.547 -19.578 -4.438 1 96 256 CYS A N 1
ATOM 1961 C CA . CYS A 1 256 ? 11.375 -18.844 -4.887 1 96 256 CYS A CA 1
ATOM 1962 C C . CYS A 1 256 ? 10.711 -19.531 -6.066 1 96 256 CYS A C 1
ATOM 1964 O O . CYS A 1 256 ? 9.484 -19.672 -6.098 1 96 256 CYS A O 1
ATOM 1966 N N . GLY A 1 257 ? 11.516 -19.922 -6.988 1 97.75 257 GLY A N 1
ATOM 1967 C CA . GLY A 1 257 ? 10.977 -20.609 -8.148 1 97.75 257 GLY A CA 1
ATOM 1968 C C . GLY A 1 257 ? 10.18 -21.844 -7.781 1 97.75 257 GLY A C 1
ATOM 1969 O O . GLY A 1 257 ? 9.086 -22.062 -8.297 1 97.75 257 GLY A O 1
ATOM 1970 N N . ALA A 1 258 ? 10.75 -22.625 -6.898 1 98.19 258 ALA A N 1
ATOM 1971 C CA . ALA A 1 258 ? 10.086 -23.859 -6.453 1 98.19 258 ALA A CA 1
ATOM 1972 C C . ALA A 1 258 ? 8.766 -23.547 -5.754 1 98.19 258 ALA A C 1
ATOM 1974 O O . ALA A 1 258 ? 7.773 -24.25 -5.953 1 98.19 258 ALA A O 1
ATOM 1975 N N . THR A 1 259 ? 8.781 -22.531 -4.953 1 97.81 259 THR A N 1
ATOM 1976 C CA . THR A 1 259 ? 7.57 -22.125 -4.258 1 97.81 259 THR A CA 1
ATOM 1977 C C . THR A 1 259 ? 6.496 -21.688 -5.25 1 97.81 259 THR A C 1
ATOM 1979 O O . THR A 1 259 ? 5.328 -22.078 -5.117 1 97.81 259 THR A O 1
ATOM 1982 N N . CYS A 1 260 ? 6.895 -20.953 -6.262 1 98.25 260 CYS A N 1
ATOM 1983 C CA . CYS A 1 260 ? 5.953 -20.516 -7.289 1 98.25 260 CYS A CA 1
ATOM 1984 C C . CYS A 1 260 ? 5.32 -21.703 -7.996 1 98.25 260 CYS A C 1
ATOM 1986 O O . CYS A 1 260 ? 4.109 -21.734 -8.211 1 98.25 260 CYS A O 1
ATOM 1988 N N . ALA A 1 261 ? 6.148 -22.672 -8.352 1 98.62 261 ALA A N 1
ATOM 1989 C CA . ALA A 1 261 ? 5.645 -23.859 -9.039 1 98.62 261 ALA A CA 1
ATOM 1990 C C . ALA A 1 261 ? 4.637 -24.609 -8.172 1 98.62 261 ALA A C 1
ATOM 1992 O O . ALA A 1 261 ? 3.633 -25.109 -8.672 1 98.62 261 ALA A O 1
ATOM 1993 N N . TYR A 1 262 ? 4.91 -24.656 -6.922 1 98.5 262 TYR A N 1
ATOM 1994 C CA . TYR A 1 262 ? 4 -25.312 -5.992 1 98.5 262 TYR A CA 1
ATOM 1995 C C . TYR A 1 262 ? 2.691 -24.547 -5.871 1 98.5 262 TYR A C 1
ATOM 1997 O O . TYR A 1 262 ? 1.608 -25.125 -5.988 1 98.5 262 TYR A O 1
ATOM 2005 N N . LEU A 1 263 ? 2.781 -23.234 -5.629 1 97.62 263 LEU A N 1
ATOM 2006 C CA . LEU A 1 263 ? 1.588 -22.406 -5.523 1 97.62 263 LEU A CA 1
ATOM 2007 C C . LEU A 1 263 ? 0.769 -22.469 -6.809 1 97.62 263 LEU A C 1
ATOM 2009 O O . LEU A 1 263 ? -0.463 -22.484 -6.766 1 97.62 263 LEU A O 1
ATOM 2013 N N . ALA A 1 264 ? 1.43 -22.516 -7.91 1 98.12 264 ALA A N 1
ATOM 2014 C CA . ALA A 1 264 ? 0.805 -22.547 -9.234 1 98.12 264 ALA A CA 1
ATOM 2015 C C . ALA A 1 264 ? -0.08 -23.781 -9.391 1 98.12 264 ALA A C 1
ATOM 2017 O O . ALA A 1 264 ? -1.021 -23.781 -10.188 1 98.12 264 ALA A O 1
ATOM 2018 N N . SER A 1 265 ? 0.218 -24.812 -8.68 1 96.94 265 SER A N 1
ATOM 2019 C CA . SER A 1 265 ? -0.539 -26.047 -8.773 1 96.94 265 SER A CA 1
ATOM 2020 C C . SER A 1 265 ? -1.905 -25.922 -8.109 1 96.94 265 SER A C 1
ATOM 2022 O O . SER A 1 265 ? -2.787 -26.75 -8.312 1 96.94 265 SER A O 1
ATOM 2024 N N . GLY A 1 266 ? -2.068 -24.922 -7.242 1 94.44 266 GLY A N 1
ATOM 2025 C CA . GLY A 1 266 ? -3.33 -24.719 -6.547 1 94.44 266 GLY A CA 1
ATOM 2026 C C . GLY A 1 266 ? -3.439 -25.5 -5.258 1 94.44 266 GLY A C 1
ATOM 2027 O O . GLY A 1 266 ? -4.496 -25.516 -4.621 1 94.44 266 GLY A O 1
ATOM 2028 N N . ARG A 1 267 ? -2.361 -26.078 -4.828 1 92.69 267 ARG A N 1
ATOM 2029 C CA . ARG A 1 267 ? -2.404 -26.969 -3.668 1 92.69 267 ARG A CA 1
ATOM 2030 C C . ARG A 1 267 ? -2.338 -26.172 -2.369 1 92.69 267 ARG A C 1
ATOM 2032 O O . ARG A 1 267 ? -2.57 -26.719 -1.288 1 92.69 267 ARG A O 1
ATOM 2039 N N . ALA A 1 268 ? -2.035 -24.922 -2.457 1 94 268 ALA A N 1
ATOM 2040 C CA . ALA A 1 268 ? -1.915 -24.109 -1.249 1 94 268 ALA A CA 1
ATOM 2041 C C . ALA A 1 268 ? -3.105 -23.156 -1.101 1 94 268 ALA A C 1
ATOM 2043 O O . ALA A 1 268 ? -2.936 -21.984 -0.793 1 94 268 ALA A O 1
ATOM 2044 N N . LYS A 1 269 ? -4.289 -23.641 -1.281 1 94 269 LYS A N 1
ATOM 2045 C CA . LYS A 1 269 ? -5.492 -22.812 -1.3 1 94 269 LYS A CA 1
ATOM 2046 C C . LYS A 1 269 ? -5.715 -22.141 0.05 1 94 269 LYS A C 1
ATOM 2048 O O . LYS A 1 269 ? -6.336 -21.078 0.122 1 94 269 LYS A O 1
ATOM 2053 N N . GLU A 1 270 ? -5.18 -22.688 1.159 1 95 270 GLU A N 1
ATOM 2054 C CA . GLU A 1 270 ? -5.312 -22.109 2.492 1 95 270 GLU A CA 1
ATOM 2055 C C . GLU A 1 270 ? -4.582 -20.766 2.586 1 95 270 GLU A C 1
ATOM 2057 O O . GLU A 1 270 ? -4.883 -19.953 3.455 1 95 270 GLU A O 1
ATOM 2062 N N . LEU A 1 271 ? -3.668 -20.531 1.659 1 95.94 271 LEU A N 1
ATOM 2063 C CA . LEU A 1 271 ? -2.836 -19.328 1.718 1 95.94 271 LEU A CA 1
ATOM 2064 C C . LEU A 1 271 ? -3.291 -18.312 0.688 1 95.94 271 LEU A C 1
ATOM 2066 O O . LEU A 1 271 ? -2.654 -17.266 0.52 1 95.94 271 LEU A O 1
ATOM 2070 N N . ARG A 1 272 ? -4.395 -18.594 0.004 1 96.81 272 ARG A N 1
ATOM 2071 C CA . ARG A 1 272 ? -4.871 -17.656 -1.014 1 96.81 272 ARG A CA 1
ATOM 2072 C C . ARG A 1 272 ? -5.176 -16.297 -0.407 1 96.81 272 ARG A C 1
ATOM 2074 O O . ARG A 1 272 ? -5.738 -16.203 0.686 1 96.81 272 ARG A O 1
ATOM 2081 N N . GLY A 1 273 ? -4.73 -15.258 -1.119 1 96.12 273 GLY A N 1
ATOM 2082 C CA . GLY A 1 273 ? -4.949 -13.891 -0.695 1 96.12 273 GLY A CA 1
ATOM 2083 C C . GLY A 1 273 ? -3.926 -13.406 0.315 1 96.12 273 GLY A C 1
ATOM 2084 O O . GLY A 1 273 ? -4.016 -12.281 0.81 1 96.12 273 GLY A O 1
ATOM 2085 N N . MET A 1 274 ? -2.959 -14.219 0.618 1 95.75 274 MET A N 1
ATOM 2086 C CA . MET A 1 274 ? -2.074 -13.906 1.735 1 95.75 274 MET A CA 1
ATOM 2087 C C . MET A 1 274 ? -0.668 -13.586 1.241 1 95.75 274 MET A C 1
ATOM 2089 O O . MET A 1 274 ? -0.289 -13.977 0.138 1 95.75 274 MET A O 1
ATOM 2093 N N . TYR A 1 275 ? 0.01 -12.75 1.997 1 94.75 275 TYR A N 1
ATOM 2094 C CA . TYR A 1 275 ? 1.455 -12.602 1.87 1 94.75 275 TYR A CA 1
ATOM 2095 C C . TYR A 1 275 ? 2.18 -13.836 2.389 1 94.75 275 TYR A C 1
ATOM 2097 O O . TYR A 1 275 ? 1.902 -14.312 3.492 1 94.75 275 TYR A O 1
ATOM 2105 N N . TRP A 1 276 ? 3.197 -14.312 1.575 1 92.81 276 TRP A N 1
ATOM 2106 C CA . TRP A 1 276 ? 3.908 -15.539 1.921 1 92.81 276 TRP A CA 1
ATOM 2107 C C . TRP A 1 276 ? 5.414 -15.359 1.75 1 92.81 276 TRP A C 1
ATOM 2109 O O . TRP A 1 276 ? 5.875 -14.883 0.712 1 92.81 276 TRP A O 1
ATOM 2119 N N . ASP A 1 277 ? 6.133 -15.727 2.793 1 93.62 277 ASP A N 1
ATOM 2120 C CA . ASP A 1 277 ? 7.59 -15.797 2.705 1 93.62 277 ASP A CA 1
ATOM 2121 C C . ASP A 1 277 ? 8.047 -17.203 2.322 1 93.62 277 ASP A C 1
ATOM 2123 O O . ASP A 1 277 ? 7.867 -18.156 3.09 1 93.62 277 ASP A O 1
ATOM 2127 N N . CYS A 1 278 ? 8.703 -17.297 1.173 1 94.94 278 CYS A N 1
ATOM 2128 C CA . CYS A 1 278 ? 9.047 -18.609 0.636 1 94.94 278 CYS A CA 1
ATOM 2129 C C . CYS A 1 278 ? 9.969 -19.359 1.588 1 94.94 278 CYS A C 1
ATOM 2131 O O . CYS A 1 278 ? 10.133 -20.578 1.461 1 94.94 278 CYS A O 1
ATOM 2133 N N . ARG A 1 279 ? 10.578 -18.719 2.521 1 95.12 279 ARG A N 1
ATOM 2134 C CA . ARG A 1 279 ? 11.508 -19.344 3.457 1 95.12 279 ARG A CA 1
ATOM 2135 C C . ARG A 1 279 ? 10.758 -20.062 4.578 1 95.12 279 ARG A C 1
ATOM 2137 O O . ARG A 1 279 ? 11.344 -20.875 5.301 1 95.12 279 ARG A O 1
ATOM 2144 N N . GLN A 1 280 ? 9.469 -19.641 4.758 1 94.81 280 GLN A N 1
ATOM 2145 C CA . GLN A 1 280 ? 8.656 -20.312 5.773 1 94.81 280 GLN A CA 1
ATOM 2146 C C . GLN A 1 280 ? 8.203 -21.688 5.305 1 94.81 280 GLN A C 1
ATOM 2148 O O . GLN A 1 280 ? 8 -21.906 4.109 1 94.81 280 GLN A O 1
ATOM 2153 N N . ASP A 1 281 ? 8.086 -22.594 6.227 1 96 281 ASP A N 1
ATOM 2154 C CA . ASP A 1 281 ? 7.613 -23.938 5.883 1 96 281 ASP A CA 1
ATOM 2155 C C . ASP A 1 281 ? 6.141 -23.906 5.484 1 96 281 ASP A C 1
ATOM 2157 O O . ASP A 1 281 ? 5.266 -23.703 6.324 1 96 281 ASP A O 1
ATOM 2161 N N . ILE A 1 282 ? 5.918 -24.188 4.246 1 95.31 282 ILE A N 1
ATOM 2162 C CA . ILE A 1 282 ? 4.578 -24.031 3.697 1 95.31 282 ILE A CA 1
ATOM 2163 C C . ILE A 1 282 ? 3.619 -25.016 4.367 1 95.31 282 ILE A C 1
ATOM 2165 O O . ILE A 1 282 ? 2.455 -24.688 4.609 1 95.31 282 ILE A O 1
ATOM 2169 N N . GLU A 1 283 ? 4.066 -26.203 4.605 1 95.31 283 GLU A N 1
ATOM 2170 C CA . GLU A 1 283 ? 3.207 -27.203 5.242 1 95.31 283 GLU A CA 1
ATOM 2171 C C . GLU A 1 283 ? 2.822 -26.766 6.656 1 95.31 283 GLU A C 1
ATOM 2173 O O . GLU A 1 283 ? 1.693 -27 7.094 1 95.31 283 GLU A O 1
ATOM 2178 N N . ARG A 1 284 ? 3.697 -26.156 7.301 1 94.19 284 ARG A N 1
ATOM 2179 C CA . ARG A 1 284 ? 3.412 -25.672 8.648 1 94.19 284 ARG A CA 1
ATOM 2180 C C . ARG A 1 284 ? 2.373 -24.562 8.625 1 94.19 284 ARG A C 1
ATOM 2182 O O . ARG A 1 284 ? 1.422 -24.578 9.406 1 94.19 284 ARG A O 1
ATOM 2189 N N . VAL A 1 285 ? 2.551 -23.641 7.797 1 94.38 285 VAL A N 1
ATOM 2190 C CA . VAL A 1 285 ? 1.642 -22.5 7.754 1 94.38 285 VAL A CA 1
ATOM 2191 C C . VAL A 1 285 ? 0.265 -22.953 7.273 1 94.38 285 VAL A C 1
ATOM 2193 O O . VAL A 1 285 ? -0.757 -22.562 7.844 1 94.38 285 VAL A O 1
ATOM 2196 N N . VAL A 1 286 ? 0.29 -23.766 6.262 1 94.06 286 VAL A N 1
ATOM 2197 C CA . VAL A 1 286 ? -0.966 -24.328 5.773 1 94.06 286 VAL A CA 1
ATOM 2198 C C . VAL A 1 286 ? -1.646 -25.109 6.887 1 94.06 286 VAL A C 1
ATOM 2200 O O . VAL A 1 286 ? -2.869 -25.078 7.031 1 94.06 286 VAL A O 1
ATOM 2203 N N . GLY A 1 287 ? -0.839 -25.828 7.645 1 93.19 287 GLY A N 1
ATOM 2204 C CA . GLY A 1 287 ? -1.345 -26.641 8.734 1 93.19 287 GLY A CA 1
ATOM 2205 C C . GLY A 1 287 ? -2.01 -25.828 9.828 1 93.19 287 GLY A C 1
ATOM 2206 O O . GLY A 1 287 ? -2.844 -26.344 10.578 1 93.19 287 GLY A O 1
ATOM 2207 N N . TYR A 1 288 ? -1.639 -24.578 9.938 1 92.12 288 TYR A N 1
ATOM 2208 C CA . TYR A 1 288 ? -2.281 -23.688 10.906 1 92.12 288 TYR A CA 1
ATOM 2209 C C . TYR A 1 288 ? -3.764 -23.531 10.594 1 92.12 288 TYR A C 1
ATOM 2211 O O . TYR A 1 288 ? -4.578 -23.344 11.5 1 92.12 288 TYR A O 1
ATOM 2219 N N . GLY A 1 289 ? -4.129 -23.641 9.289 1 92.25 289 GLY A N 1
ATOM 2220 C CA . GLY A 1 289 ? -5.512 -23.578 8.836 1 92.25 289 GLY A CA 1
ATOM 2221 C C . GLY A 1 289 ? -5.93 -22.203 8.391 1 92.25 289 GLY A C 1
ATOM 2222 O O . GLY A 1 289 ? -5.602 -21.203 9.039 1 92.25 289 GLY A O 1
ATOM 2223 N N . ARG A 1 290 ? -6.648 -22.172 7.371 1 92.44 290 ARG A N 1
ATOM 2224 C CA . ARG A 1 290 ? -7.086 -20.906 6.77 1 92.44 290 ARG A CA 1
ATOM 2225 C C . ARG A 1 290 ? -7.98 -20.125 7.723 1 92.44 290 ARG A C 1
ATOM 2227 O O . ARG A 1 290 ? -7.824 -18.922 7.871 1 92.44 290 ARG A O 1
ATOM 2234 N N . GLU A 1 291 ? -8.93 -20.797 8.359 1 91.25 291 GLU A N 1
ATOM 2235 C CA . GLU A 1 291 ? -9.875 -20.141 9.258 1 91.25 291 GLU A CA 1
ATOM 2236 C C . GLU A 1 291 ? -9.156 -19.391 10.367 1 91.25 291 GLU A C 1
ATOM 2238 O O . GLU A 1 291 ? -9.477 -18.234 10.648 1 91.25 291 GLU A O 1
ATOM 2243 N N . GLU A 1 292 ? -8.203 -20.016 10.945 1 92 292 GLU A N 1
ATOM 2244 C CA . GLU A 1 292 ? -7.453 -19.391 12.031 1 92 292 GLU A CA 1
ATOM 2245 C C . GLU A 1 292 ? -6.59 -18.25 11.516 1 92 292 GLU A C 1
ATOM 2247 O O . GLU A 1 292 ? -6.477 -17.203 12.172 1 92 292 GLU A O 1
ATOM 2252 N N . LEU A 1 293 ? -5.938 -18.453 10.359 1 92.69 293 LEU A N 1
ATOM 2253 C CA . LEU A 1 293 ? -5.117 -17.406 9.758 1 92.69 293 LEU A CA 1
ATOM 2254 C C . LEU A 1 293 ? -5.941 -16.141 9.508 1 92.69 293 LEU A C 1
ATOM 2256 O O . LEU A 1 293 ? -5.512 -15.031 9.836 1 92.69 293 LEU A O 1
ATOM 2260 N N . VAL A 1 294 ? -7.113 -16.344 8.984 1 88.81 294 VAL A N 1
ATOM 2261 C CA . VAL A 1 294 ? -8 -15.234 8.664 1 88.81 294 VAL A CA 1
ATOM 2262 C C . VAL A 1 294 ? -8.492 -14.578 9.953 1 88.81 294 VAL A C 1
ATOM 2264 O O . VAL A 1 294 ? -8.461 -13.352 10.086 1 88.81 294 VAL A O 1
ATOM 2267 N N . LYS A 1 295 ? -8.906 -15.359 10.867 1 86.56 295 LYS A N 1
ATOM 2268 C CA . LYS A 1 295 ? -9.414 -14.859 12.148 1 86.56 295 LYS A CA 1
ATOM 2269 C C . LYS A 1 295 ? -8.375 -14.016 12.867 1 86.56 295 LYS A C 1
ATOM 2271 O O . LYS A 1 295 ? -8.703 -12.977 13.445 1 86.56 295 LYS A O 1
ATOM 2276 N N . GLU A 1 296 ? -7.164 -14.391 12.797 1 88 296 GLU A N 1
ATOM 2277 C CA . GLU A 1 296 ? -6.102 -13.711 13.531 1 88 296 GLU A CA 1
ATOM 2278 C C . GLU A 1 296 ? -5.43 -12.648 12.68 1 88 296 GLU A C 1
ATOM 2280 O O . GLU A 1 296 ? -4.531 -11.938 13.141 1 88 296 GLU A O 1
ATOM 2285 N N . GLY A 1 297 ? -5.828 -12.547 11.508 1 87.94 297 GLY A N 1
ATOM 2286 C CA . GLY A 1 297 ? -5.27 -11.547 10.609 1 87.94 297 GLY A CA 1
ATOM 2287 C C . GLY A 1 297 ? -3.811 -11.789 10.281 1 87.94 297 GLY A C 1
ATOM 2288 O O . GLY A 1 297 ? -3.014 -10.852 10.227 1 87.94 297 GLY A O 1
ATOM 2289 N N . LYS A 1 298 ? -3.49 -13.039 10.164 1 91.5 298 LYS A N 1
ATOM 2290 C CA . LYS A 1 298 ? -2.107 -13.383 9.852 1 91.5 298 LYS A CA 1
ATOM 2291 C C . LYS A 1 298 ? -1.851 -13.297 8.344 1 91.5 298 LYS A C 1
ATOM 2293 O O . LYS A 1 298 ? -2.75 -13.547 7.543 1 91.5 298 LYS A O 1
ATOM 2298 N N . ASN A 1 299 ? -0.656 -12.891 7.984 1 93 299 ASN A N 1
ATOM 2299 C CA . ASN A 1 299 ? -0.121 -12.906 6.625 1 93 299 ASN A CA 1
ATOM 2300 C C . ASN A 1 299 ? -0.87 -11.945 5.715 1 93 299 ASN A C 1
ATOM 2302 O O . ASN A 1 299 ? -0.985 -12.18 4.512 1 93 299 ASN A O 1
ATOM 2306 N N . VAL A 1 300 ? -1.476 -11.023 6.312 1 91.81 300 VAL A N 1
ATOM 2307 C CA . VAL A 1 300 ? -2.078 -9.922 5.566 1 91.81 300 VAL A CA 1
ATOM 2308 C C . VAL A 1 300 ? -1.609 -8.594 6.145 1 91.81 300 VAL A C 1
ATOM 2310 O O . VAL A 1 300 ? -1.22 -8.516 7.312 1 91.81 300 VAL A O 1
ATOM 2313 N N . LEU A 1 301 ? -1.602 -7.574 5.328 1 91.25 301 LEU A N 1
ATOM 2314 C CA . LEU A 1 301 ? -1.235 -6.242 5.797 1 91.25 301 LEU A CA 1
ATOM 2315 C C . LEU A 1 301 ? -2.258 -5.723 6.801 1 91.25 301 LEU A C 1
ATOM 2317 O O . LEU A 1 301 ? -3.465 -5.777 6.551 1 91.25 301 LEU A O 1
ATOM 2321 N N . THR A 1 302 ? -1.744 -5.23 7.875 1 89.75 302 THR A N 1
ATOM 2322 C CA . THR A 1 302 ? -2.613 -4.688 8.914 1 89.75 302 THR A CA 1
ATOM 2323 C C . THR A 1 302 ? -1.895 -3.602 9.711 1 89.75 302 THR A C 1
ATOM 2325 O O . THR A 1 302 ? -0.75 -3.256 9.406 1 89.75 302 THR A O 1
ATOM 2328 N N . ILE A 1 303 ? -2.613 -2.996 10.617 1 90.06 303 ILE A N 1
ATOM 2329 C CA . ILE A 1 303 ? -2.051 -2.049 11.578 1 90.06 303 ILE A CA 1
ATOM 2330 C C . ILE A 1 303 ? -2.455 -2.449 12.992 1 90.06 303 ILE A C 1
ATOM 2332 O O . ILE A 1 303 ? -3.633 -2.693 13.266 1 90.06 303 ILE A O 1
ATOM 2336 N N . GLY A 1 304 ? -1.47 -2.629 13.812 1 89.06 304 GLY A N 1
ATOM 2337 C CA . GLY A 1 304 ? -1.745 -2.793 15.227 1 89.06 304 GLY A CA 1
ATOM 2338 C C . GLY A 1 304 ? -1.887 -1.475 15.969 1 89.06 304 GLY A C 1
ATOM 2339 O O . GLY A 1 304 ? -1.166 -0.516 15.68 1 89.06 304 GLY A O 1
ATOM 2340 N N . PHE A 1 305 ? -2.797 -1.408 16.938 1 92.81 305 PHE A N 1
ATOM 2341 C CA . PHE A 1 305 ? -3.025 -0.201 17.719 1 92.81 305 PHE A CA 1
ATOM 2342 C C . PHE A 1 305 ? -2.643 -0.421 19.188 1 92.81 305 PHE A C 1
ATOM 2344 O O . PHE A 1 305 ? -2.385 -1.554 19.594 1 92.81 305 PHE A O 1
ATOM 2351 N N . VAL A 1 306 ? -2.516 0.758 19.875 1 93.62 306 VAL A N 1
ATOM 2352 C CA . VAL A 1 306 ? -2.24 0.703 21.312 1 93.62 306 VAL A CA 1
ATOM 2353 C C . VAL A 1 306 ? -3.348 -0.074 22.016 1 93.62 306 VAL A C 1
ATOM 2355 O O . VAL A 1 306 ? -4.496 -0.084 21.562 1 93.62 306 VAL A O 1
ATOM 2358 N N . ASP A 1 307 ? -2.992 -0.695 23.156 1 91.12 307 ASP A N 1
ATOM 2359 C CA . ASP A 1 307 ? -3.928 -1.544 23.875 1 91.12 307 ASP A CA 1
ATOM 2360 C C . ASP A 1 307 ? -5.223 -0.793 24.188 1 91.12 307 ASP A C 1
ATOM 2362 O O . ASP A 1 307 ? -5.188 0.349 24.656 1 91.12 307 ASP A O 1
ATOM 2366 N N . GLY A 1 308 ? -6.336 -1.524 23.922 1 92.25 308 GLY A N 1
ATOM 2367 C CA . GLY A 1 308 ? -7.648 -0.944 24.156 1 92.25 308 GLY A CA 1
ATOM 2368 C C . GLY A 1 308 ? -8.297 -0.395 22.906 1 92.25 308 GLY A C 1
ATOM 2369 O O . GLY A 1 308 ? -9.516 -0.2 22.859 1 92.25 308 GLY A O 1
ATOM 2370 N N . TYR A 1 309 ? -7.445 -0.079 21.984 1 91.25 309 TYR A N 1
ATOM 2371 C CA . TYR A 1 309 ? -7.996 0.371 20.719 1 91.25 309 TYR A CA 1
ATOM 2372 C C . TYR A 1 309 ? -7.957 -0.749 19.672 1 91.25 309 TYR A C 1
ATOM 2374 O O . TYR A 1 309 ? -7.004 -1.53 19.641 1 91.25 309 TYR A O 1
ATOM 2382 N N . GLU A 1 310 ? -9.023 -0.85 18.875 1 87.06 310 GLU A N 1
ATOM 2383 C CA . GLU A 1 310 ? -9.117 -1.754 17.734 1 87.06 310 GLU A CA 1
ATOM 2384 C C . GLU A 1 310 ? -9.469 -0.995 16.453 1 87.06 310 GLU A C 1
ATOM 2386 O O . GLU A 1 310 ? -9.727 0.211 16.484 1 87.06 310 GLU A O 1
ATOM 2391 N N . ASN A 1 311 ? -9.305 -1.731 15.375 1 82.38 311 ASN A N 1
ATOM 2392 C CA . ASN A 1 311 ? -9.641 -1.144 14.078 1 82.38 311 ASN A CA 1
ATOM 2393 C C . ASN A 1 311 ? -11.141 -1.137 13.828 1 82.38 311 ASN A C 1
ATOM 2395 O O . ASN A 1 311 ? -11.617 -1.724 12.859 1 82.38 311 ASN A O 1
ATOM 2399 N N . GLU A 1 312 ? -11.891 -0.311 14.492 1 79.88 312 GLU A N 1
ATOM 2400 C CA . GLU A 1 312 ? -13.344 -0.283 14.414 1 79.88 312 GLU A CA 1
ATOM 2401 C C . GLU A 1 312 ? -13.82 0.422 13.148 1 79.88 312 GLU A C 1
ATOM 2403 O O . GLU A 1 312 ? -13.195 1.385 12.695 1 79.88 312 GLU A O 1
ATOM 2408 N N . PRO A 1 313 ? -14.914 -0.063 12.586 1 72.62 313 PRO A N 1
ATOM 2409 C CA . PRO A 1 313 ? -15.461 0.619 11.406 1 72.62 313 PRO A CA 1
ATOM 2410 C C . PRO A 1 313 ? -15.906 2.047 11.711 1 72.62 313 PRO A C 1
ATOM 2412 O O . PRO A 1 313 ? -16.281 2.354 12.844 1 72.62 313 PRO A O 1
ATOM 2415 N N . MET B 1 1 ? -19.156 -6.184 4.395 1 52.16 1 MET B N 1
ATOM 2416 C CA . MET B 1 1 ? -18.016 -6.195 5.316 1 52.16 1 MET B CA 1
ATOM 2417 C C . MET B 1 1 ? -18.453 -6.68 6.699 1 52.16 1 MET B C 1
ATOM 2419 O O . MET B 1 1 ? -19.516 -6.297 7.191 1 52.16 1 MET B O 1
ATOM 2423 N N . ASP B 1 2 ? -17.844 -7.75 7.117 1 61.19 2 ASP B N 1
ATOM 2424 C CA . ASP B 1 2 ? -18.172 -8.312 8.422 1 61.19 2 ASP B CA 1
ATOM 2425 C C . ASP B 1 2 ? -17.531 -7.512 9.547 1 61.19 2 ASP B C 1
ATOM 2427 O O . ASP B 1 2 ? -16.312 -7.555 9.727 1 61.19 2 ASP B O 1
ATOM 2431 N N . PRO B 1 3 ? -18.266 -6.676 10.219 1 61.78 3 PRO B N 1
ATOM 2432 C CA . PRO B 1 3 ? -17.703 -5.84 11.281 1 61.78 3 PRO B CA 1
ATOM 2433 C C . PRO B 1 3 ? -16.953 -6.652 12.344 1 61.78 3 PRO B C 1
ATOM 2435 O O . PRO B 1 3 ? -16.109 -6.113 13.062 1 61.78 3 PRO B O 1
ATOM 2438 N N . SER B 1 4 ? -17.406 -7.926 12.445 1 61.69 4 SER B N 1
ATOM 2439 C CA . SER B 1 4 ? -16.797 -8.773 13.477 1 61.69 4 SER B CA 1
ATOM 2440 C C . SER B 1 4 ? -15.32 -9 13.203 1 61.69 4 SER B C 1
ATOM 2442 O O . SER B 1 4 ? -14.57 -9.375 14.102 1 61.69 4 SER B O 1
ATOM 2444 N N . LYS B 1 5 ? -14.93 -8.625 12.016 1 67.56 5 LYS B N 1
ATOM 2445 C CA . LYS B 1 5 ? -13.539 -8.836 11.609 1 67.56 5 LYS B CA 1
ATOM 2446 C C . LYS B 1 5 ? -12.633 -7.746 12.18 1 67.56 5 LYS B C 1
ATOM 2448 O O . LYS B 1 5 ? -11.414 -7.902 12.203 1 67.56 5 LYS B O 1
ATOM 2453 N N . TYR B 1 6 ? -13.242 -6.707 12.805 1 72.75 6 TYR B N 1
ATOM 2454 C CA . TYR B 1 6 ? -12.43 -5.531 13.102 1 72.75 6 TYR B CA 1
ATOM 2455 C C . TYR B 1 6 ? -12.273 -5.336 14.602 1 72.75 6 TYR B C 1
ATOM 2457 O O . TYR B 1 6 ? -11.461 -4.52 15.047 1 72.75 6 TYR B O 1
ATOM 2465 N N . GLY B 1 7 ? -12.859 -6.082 15.336 1 74.69 7 GLY B N 1
ATOM 2466 C CA . GLY B 1 7 ? -12.781 -5.957 16.781 1 74.69 7 GLY B CA 1
ATOM 2467 C C . GLY B 1 7 ? -13.547 -4.77 17.328 1 74.69 7 GLY B C 1
ATOM 2468 O O . GLY B 1 7 ? -14.086 -3.971 16.562 1 74.69 7 GLY B O 1
ATOM 2469 N N . VAL B 1 8 ? -13.688 -4.68 18.625 1 83.25 8 VAL B N 1
ATOM 2470 C CA . VAL B 1 8 ? -14.328 -3.57 19.328 1 83.25 8 VAL B CA 1
ATOM 2471 C C . VAL B 1 8 ? -13.375 -2.996 20.375 1 83.25 8 VAL B C 1
ATOM 2473 O O . VAL B 1 8 ? -12.828 -3.732 21.203 1 83.25 8 VAL B O 1
ATOM 2476 N N . SER B 1 9 ? -13.188 -1.707 20.266 1 89.38 9 SER B N 1
ATOM 2477 C CA . SER B 1 9 ? -12.312 -1.046 21.234 1 89.38 9 SER B CA 1
ATOM 2478 C C . SER B 1 9 ? -12.883 -1.118 22.641 1 89.38 9 SER B C 1
ATOM 2480 O O . SER B 1 9 ? -14.086 -0.952 22.844 1 89.38 9 SER B O 1
ATOM 2482 N N . SER B 1 10 ? -12.008 -1.437 23.547 1 93.06 10 SER B N 1
ATOM 2483 C CA . SER B 1 10 ? -12.422 -1.382 24.938 1 93.06 10 SER B CA 1
ATOM 2484 C C . SER B 1 10 ? -12.422 0.051 25.469 1 93.06 10 SER B C 1
ATOM 2486 O O . SER B 1 10 ? -13.055 0.35 26.469 1 93.06 10 SER B O 1
ATOM 2488 N N . ILE B 1 11 ? -11.688 0.878 24.875 1 93 11 ILE B N 1
ATOM 2489 C CA . ILE B 1 11 ? -11.734 2.318 25.094 1 93 11 ILE B CA 1
ATOM 2490 C C . ILE B 1 11 ? -12.633 2.975 24.047 1 93 11 ILE B C 1
ATOM 2492 O O . ILE B 1 11 ? -12.438 2.777 22.844 1 93 11 ILE B O 1
ATOM 2496 N N . PRO B 1 12 ? -13.555 3.748 24.516 1 91.88 12 PRO B N 1
ATOM 2497 C CA . PRO B 1 12 ? -14.469 4.348 23.547 1 91.88 12 PRO B CA 1
ATOM 2498 C C . PRO B 1 12 ? -13.766 5.301 22.578 1 91.88 12 PRO B C 1
ATOM 2500 O O . PRO B 1 12 ? -12.867 6.039 22.984 1 91.88 12 PRO B O 1
ATOM 2503 N N . LEU B 1 13 ? -14.203 5.289 21.328 1 92.56 13 LEU B N 1
ATOM 2504 C CA . LE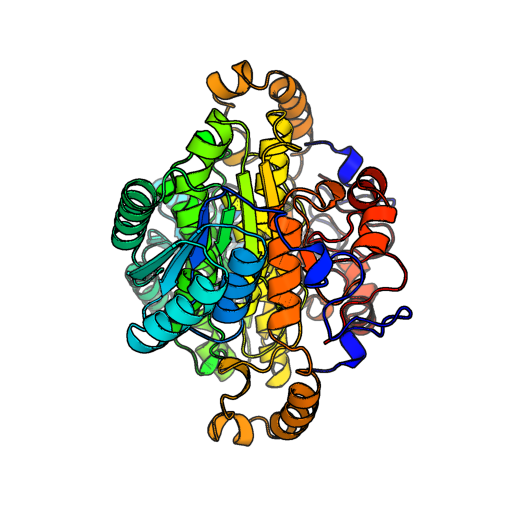U B 1 13 ? -13.719 6.234 20.328 1 92.56 13 LEU B CA 1
ATOM 2505 C C . LEU B 1 13 ? -14.438 7.574 20.453 1 92.56 13 LEU B C 1
ATOM 2507 O O . LEU B 1 13 ? -15.562 7.633 20.953 1 92.56 13 LEU B O 1
ATOM 2511 N N . ASN B 1 14 ? -13.789 8.609 20.062 1 94.19 14 ASN B N 1
ATOM 2512 C CA . ASN B 1 14 ? -14.383 9.945 20.062 1 94.19 14 ASN B CA 1
ATOM 2513 C C . ASN B 1 14 ? -15.172 10.203 18.781 1 94.19 14 ASN B C 1
ATOM 2515 O O . ASN B 1 14 ? -14.758 9.797 17.703 1 94.19 14 ASN B O 1
ATOM 2519 N N . HIS B 1 15 ? -16.281 10.969 18.891 1 93.56 15 HIS B N 1
ATOM 2520 C CA . HIS B 1 15 ? -17.125 11.289 17.75 1 93.56 15 HIS B CA 1
ATOM 2521 C C . HIS B 1 15 ? -17.375 12.789 17.641 1 93.56 15 HIS B C 1
ATOM 2523 O O . HIS B 1 15 ? -18.297 13.219 16.953 1 93.56 15 HIS B O 1
ATOM 2529 N N . ALA B 1 16 ? -16.594 13.492 18.375 1 94.5 16 ALA B N 1
ATOM 2530 C CA . ALA B 1 16 ? -16.516 14.945 18.328 1 94.5 16 ALA B CA 1
ATOM 2531 C C . ALA B 1 16 ? -15.164 15.438 18.828 1 94.5 16 ALA B C 1
ATOM 2533 O O . ALA B 1 16 ? -14.414 14.68 19.453 1 94.5 16 ALA B O 1
ATOM 2534 N N . PRO B 1 17 ? -14.82 16.688 18.438 1 95.88 17 PRO B N 1
ATOM 2535 C CA . PRO B 1 17 ? -13.555 17.219 18.953 1 95.88 17 PRO B CA 1
ATOM 2536 C C . PRO B 1 17 ? -13.461 17.125 20.484 1 95.88 17 PRO B C 1
ATOM 2538 O O . PRO B 1 17 ? -14.445 17.359 21.188 1 95.88 17 PRO B O 1
ATOM 2541 N N . TYR B 1 18 ? -12.359 16.781 20.984 1 96.25 18 TYR B N 1
ATOM 2542 C CA . TYR B 1 18 ? -12.164 16.469 22.391 1 96.25 18 TYR B CA 1
ATOM 2543 C C . TYR B 1 18 ? -10.812 16.984 22.875 1 96.25 18 TYR B C 1
ATOM 2545 O O . TYR B 1 18 ? -9.898 17.203 22.078 1 96.25 18 TYR B O 1
ATOM 2553 N N . GLY B 1 19 ? -10.781 17.25 24.203 1 96 19 GLY B N 1
ATOM 2554 C CA . GLY B 1 19 ? -9.492 17.484 24.844 1 96 19 GLY B CA 1
ATOM 2555 C C . GLY B 1 19 ? -8.703 18.609 24.188 1 96 19 GLY B C 1
ATOM 2556 O O . GLY B 1 19 ? -9.18 19.75 24.125 1 96 19 GLY B O 1
ATOM 2557 N N . PRO B 1 20 ? -7.508 18.234 23.625 1 96.19 20 PRO B N 1
ATOM 2558 C CA . PRO B 1 20 ? -6.617 19.266 23.094 1 96.19 20 PRO B CA 1
ATOM 2559 C C . PRO B 1 20 ? -7.07 19.781 21.719 1 96.19 20 PRO B C 1
ATOM 2561 O O . PRO B 1 20 ? -6.496 20.734 21.203 1 96.19 20 PRO B O 1
ATOM 2564 N N . ILE B 1 21 ? -8.133 19.188 21.172 1 97.5 21 ILE B N 1
ATOM 2565 C CA . ILE B 1 21 ? -8.453 19.562 19.797 1 97.5 21 ILE B CA 1
ATOM 2566 C C . ILE B 1 21 ? -9.805 20.281 19.766 1 97.5 21 ILE B C 1
ATOM 2568 O O . ILE B 1 21 ? -10.461 20.328 18.719 1 97.5 21 ILE B O 1
ATOM 2572 N N . THR B 1 22 ? -10.242 20.781 20.875 1 97.94 22 THR B N 1
ATOM 2573 C CA . THR B 1 22 ? -11.406 21.672 20.875 1 97.94 22 THR B CA 1
ATOM 2574 C C . THR B 1 22 ? -11.062 23.031 20.281 1 97.94 22 THR B C 1
ATOM 2576 O O . THR B 1 22 ? -9.891 23.422 20.25 1 97.94 22 THR B O 1
ATOM 2579 N N . ASP B 1 23 ? -12.047 23.734 19.875 1 97.44 23 ASP B N 1
ATOM 2580 C CA . ASP B 1 23 ? -11.844 25 19.203 1 97.44 23 ASP B CA 1
ATOM 2581 C C . ASP B 1 23 ? -11.07 25.984 20.094 1 97.44 23 ASP B C 1
ATOM 2583 O O . ASP B 1 23 ? -10.164 26.672 19.625 1 97.44 23 ASP B O 1
ATOM 2587 N N . ASP B 1 24 ? -11.445 26.047 21.312 1 97.44 24 ASP B N 1
ATOM 2588 C CA . ASP B 1 24 ? -10.812 26.969 22.25 1 97.44 24 ASP B CA 1
ATOM 2589 C C . ASP B 1 24 ? -9.32 26.672 22.391 1 97.44 24 ASP B C 1
ATOM 2591 O O . ASP B 1 24 ? -8.508 27.594 22.547 1 97.44 24 ASP B O 1
ATOM 2595 N N . LYS B 1 25 ? -8.977 25.391 22.359 1 97.62 25 LYS B N 1
ATOM 2596 C CA . LYS B 1 25 ? -7.582 25 22.531 1 97.62 25 LYS B CA 1
ATOM 2597 C C . LYS B 1 25 ? -6.797 25.172 21.234 1 97.62 25 LYS B C 1
ATOM 2599 O O . LYS B 1 25 ? -5.57 25.297 21.266 1 97.62 25 LYS B O 1
ATOM 2604 N N . LEU B 1 26 ? -7.445 25.203 20.078 1 97.88 26 LEU B N 1
ATOM 2605 C CA . LEU B 1 26 ? -6.789 25.234 18.781 1 97.88 26 LEU B CA 1
ATOM 2606 C C . LEU B 1 26 ? -6.48 26.672 18.359 1 97.88 26 LEU B C 1
ATOM 2608 O O . LEU B 1 26 ? -5.605 26.906 17.531 1 97.88 26 LEU B O 1
ATOM 2612 N N . LYS B 1 27 ? -7.184 27.609 18.938 1 97.81 27 LYS B N 1
ATOM 2613 C CA . LYS B 1 27 ? -7.047 29 18.531 1 97.81 27 LYS B CA 1
ATOM 2614 C C . LYS B 1 27 ? -5.602 29.469 18.656 1 97.81 27 LYS B C 1
ATOM 2616 O O . LYS B 1 27 ? -4.984 29.312 19.719 1 97.81 27 LYS B O 1
ATOM 2621 N N . GLY B 1 28 ? -5.094 29.938 17.531 1 97.5 28 GLY B N 1
ATOM 2622 C CA . GLY B 1 28 ? -3.781 30.578 17.531 1 97.5 28 GLY B CA 1
ATOM 2623 C C . GLY B 1 28 ? -2.643 29.578 17.375 1 97.5 28 GLY B C 1
ATOM 2624 O O . GLY B 1 28 ? -1.486 29.969 17.219 1 97.5 28 GLY B O 1
ATOM 2625 N N . LEU B 1 29 ? -2.84 28.281 17.422 1 97.62 29 LEU B N 1
ATOM 2626 C CA . LEU B 1 29 ? -1.798 27.266 17.422 1 97.62 29 LEU B CA 1
ATOM 2627 C C . LEU B 1 29 ? -0.946 27.344 16.172 1 97.62 29 LEU B C 1
ATOM 2629 O O . LEU B 1 29 ? 0.232 26.984 16.188 1 97.62 29 LEU B O 1
ATOM 2633 N N . ASN B 1 30 ? -1.604 27.812 15.031 1 98.5 30 ASN B N 1
ATOM 2634 C CA . ASN B 1 30 ? -0.887 27.844 13.766 1 98.5 30 ASN B CA 1
ATOM 2635 C C . ASN B 1 30 ? -0.809 29.266 13.211 1 98.5 30 ASN B C 1
ATOM 2637 O O . ASN B 1 30 ? -0.796 29.469 11.992 1 98.5 30 ASN B O 1
ATOM 2641 N N . GLN B 1 31 ? -0.841 30.172 14.125 1 98 31 GLN B N 1
ATOM 2642 C CA . GLN B 1 31 ? -0.776 31.578 13.742 1 98 31 GLN B CA 1
ATOM 2643 C C . GLN B 1 31 ? 0.474 31.875 12.914 1 98 31 GLN B C 1
ATOM 2645 O O . GLN B 1 31 ? 1.578 31.469 13.289 1 98 31 GLN B O 1
ATOM 2650 N N . GLY B 1 32 ? 0.246 32.5 11.789 1 96.31 32 GLY B N 1
ATOM 2651 C CA . GLY B 1 32 ? 1.361 32.938 10.961 1 96.31 32 GLY B CA 1
ATOM 2652 C C . GLY B 1 32 ? 1.802 31.891 9.953 1 96.31 32 GLY B C 1
ATOM 2653 O O . GLY B 1 32 ? 2.637 32.188 9.094 1 96.31 32 GLY B O 1
ATOM 2654 N N . LYS B 1 33 ? 1.31 30.734 10.008 1 98.25 33 LYS B N 1
ATOM 2655 C CA . LYS B 1 33 ? 1.688 29.656 9.094 1 98.25 33 LYS B CA 1
ATOM 2656 C C . LYS B 1 33 ? 0.824 29.688 7.832 1 98.25 33 LYS B C 1
ATOM 2658 O O . LYS B 1 33 ? -0.252 30.281 7.824 1 98.25 33 LYS B O 1
ATOM 2663 N N . VAL B 1 34 ? 1.318 29.109 6.785 1 98.81 34 VAL B N 1
ATOM 2664 C CA . VAL B 1 34 ? 0.565 28.891 5.555 1 98.81 34 VAL B CA 1
ATOM 2665 C C . VAL B 1 34 ? 0.273 27.406 5.379 1 98.81 34 VAL B C 1
ATOM 2667 O O . VAL B 1 34 ? 1.191 26.578 5.379 1 98.81 34 VAL B O 1
ATOM 2670 N N . ALA B 1 35 ? -1.001 27.109 5.27 1 98.81 35 ALA B N 1
ATOM 2671 C CA . ALA B 1 35 ? -1.443 25.734 5.062 1 98.81 35 ALA B CA 1
ATOM 2672 C C . ALA B 1 35 ? -2.002 25.531 3.656 1 98.81 35 ALA B C 1
ATOM 2674 O O . ALA B 1 35 ? -2.73 26.391 3.148 1 98.81 35 ALA B O 1
ATOM 2675 N N . LEU B 1 36 ? -1.582 24.484 3.043 1 98.69 36 LEU B N 1
ATOM 2676 C CA . LEU B 1 36 ? -2.141 24.047 1.767 1 98.69 36 LEU B CA 1
ATOM 2677 C C . LEU B 1 36 ? -3.01 22.797 1.946 1 98.69 36 LEU B C 1
ATOM 2679 O O . LEU B 1 36 ? -2.568 21.812 2.529 1 98.69 36 LEU B O 1
ATOM 2683 N N . VAL B 1 37 ? -4.262 22.875 1.471 1 98.5 37 VAL B N 1
ATOM 2684 C CA . VAL B 1 37 ? -5.199 21.766 1.552 1 98.5 37 VAL B CA 1
ATOM 2685 C C . VAL B 1 37 ? -5.66 21.375 0.149 1 98.5 37 VAL B C 1
ATOM 2687 O O . VAL B 1 37 ? -6.238 22.188 -0.572 1 98.5 37 VAL B O 1
ATOM 2690 N N . THR B 1 38 ? -5.391 20.156 -0.228 1 97.56 38 THR B N 1
ATOM 2691 C CA . THR B 1 38 ? -5.949 19.656 -1.479 1 97.56 38 THR B CA 1
ATOM 2692 C C . THR B 1 38 ? -7.316 19.016 -1.245 1 97.56 38 THR B C 1
ATOM 2694 O O . THR B 1 38 ? -7.555 18.422 -0.191 1 97.56 38 THR B O 1
ATOM 2697 N N . GLY B 1 39 ? -8.18 19.094 -2.25 1 94.75 39 GLY B N 1
ATOM 2698 C CA . GLY B 1 39 ? -9.531 18.594 -2.07 1 94.75 39 GLY B CA 1
ATOM 2699 C C . GLY B 1 39 ? -10.297 19.312 -0.972 1 94.75 39 GLY B C 1
ATOM 2700 O O . GLY B 1 39 ? -10.953 18.688 -0.145 1 94.75 39 GLY B O 1
ATOM 2701 N N . GLY B 1 40 ? -10.211 20.578 -0.931 1 94.12 40 GLY B N 1
ATOM 2702 C CA . GLY B 1 40 ? -10.695 21.328 0.214 1 94.12 40 GLY B CA 1
ATOM 2703 C C . GLY B 1 40 ? -12.062 21.953 -0.013 1 94.12 40 GLY B C 1
ATOM 2704 O O . GLY B 1 40 ? -12.562 22.703 0.832 1 94.12 40 GLY B O 1
ATOM 2705 N N . ALA B 1 41 ? -12.742 21.609 -1.081 1 89.56 41 ALA B N 1
ATOM 2706 C CA . ALA B 1 41 ? -13.945 22.344 -1.485 1 89.56 41 ALA B CA 1
ATOM 2707 C C . ALA B 1 41 ? -15.148 21.922 -0.637 1 89.56 41 ALA B C 1
ATOM 2709 O O . ALA B 1 41 ? -16.062 22.719 -0.418 1 89.56 41 ALA B O 1
ATOM 2710 N N . ARG B 1 42 ? -15.211 20.703 -0.214 1 87.56 42 ARG B N 1
ATOM 2711 C CA . ARG B 1 42 ? -16.391 20.234 0.505 1 87.56 42 ARG B CA 1
ATOM 2712 C C . ARG B 1 42 ? -16.031 19.125 1.492 1 87.56 42 ARG B C 1
ATOM 2714 O O . ARG B 1 42 ? -14.875 18.703 1.565 1 87.56 42 ARG B O 1
ATOM 2721 N N . GLY B 1 43 ? -16.984 18.812 2.355 1 90.69 43 GLY B N 1
ATOM 2722 C CA . GLY B 1 43 ? -16.859 17.672 3.248 1 90.69 43 GLY B CA 1
ATOM 2723 C C . GLY B 1 43 ? -15.695 17.797 4.219 1 90.69 43 GLY B C 1
ATOM 2724 O O . GLY B 1 43 ? -15.57 18.797 4.922 1 90.69 43 GLY B O 1
ATOM 2725 N N . ILE B 1 44 ? -14.922 16.781 4.219 1 92.38 44 ILE B N 1
ATOM 2726 C CA . ILE B 1 44 ? -13.789 16.703 5.137 1 92.38 44 ILE B CA 1
ATOM 2727 C C . ILE B 1 44 ? -12.789 17.812 4.82 1 92.38 44 ILE B C 1
ATOM 2729 O O . ILE B 1 44 ? -12.281 18.484 5.727 1 92.38 44 ILE B O 1
ATOM 2733 N N . GLY B 1 45 ? -12.586 18.078 3.51 1 95.62 45 GLY B N 1
ATOM 2734 C CA . GLY B 1 45 ? -11.641 19.109 3.094 1 95.62 45 GLY B CA 1
ATOM 2735 C C . GLY B 1 45 ? -12.031 20.5 3.555 1 95.62 45 GLY B C 1
ATOM 2736 O O . GLY B 1 45 ? -11.172 21.281 3.967 1 95.62 45 GLY B O 1
ATOM 2737 N N . ARG B 1 46 ? -13.273 20.797 3.465 1 96.25 46 ARG B N 1
ATOM 2738 C CA . ARG B 1 46 ? -13.766 22.078 3.949 1 96.25 46 ARG B CA 1
ATOM 2739 C C . ARG B 1 46 ? -13.555 22.219 5.453 1 96.25 46 ARG B C 1
ATOM 2741 O O . ARG B 1 46 ? -13.094 23.25 5.934 1 96.25 46 ARG B O 1
ATOM 2748 N N . ALA B 1 47 ? -13.883 21.172 6.188 1 96.94 47 ALA B N 1
ATOM 2749 C CA . ALA B 1 47 ? -13.719 21.188 7.637 1 96.94 47 ALA B CA 1
ATOM 2750 C C . ALA B 1 47 ? -12.258 21.359 8.023 1 96.94 47 ALA B C 1
ATOM 2752 O O . ALA B 1 47 ? -11.938 22.078 8.969 1 96.94 47 ALA B O 1
ATOM 2753 N N . ILE B 1 48 ? -11.375 20.688 7.309 1 98.12 48 ILE B N 1
ATOM 2754 C CA . ILE B 1 48 ? -9.938 20.828 7.543 1 98.12 48 ILE B CA 1
ATOM 2755 C C . ILE B 1 48 ? -9.508 22.266 7.32 1 98.12 48 ILE B C 1
ATOM 2757 O O . ILE B 1 48 ? -8.844 22.859 8.172 1 98.12 48 ILE B O 1
ATOM 2761 N N . SER B 1 49 ? -9.906 22.828 6.23 1 98.56 49 SER B N 1
ATOM 2762 C CA . SER B 1 49 ? -9.562 24.203 5.906 1 98.56 49 SER B CA 1
ATOM 2763 C C . SER B 1 49 ? -10.055 25.172 6.98 1 98.56 49 SER B C 1
ATOM 2765 O O . SER B 1 49 ? -9.312 26.047 7.426 1 98.56 49 SER B O 1
ATOM 2767 N N . GLN B 1 50 ? -11.234 24.953 7.41 1 98.38 50 GLN B N 1
ATOM 2768 C CA . GLN B 1 50 ? -11.844 25.828 8.414 1 98.38 50 GLN B CA 1
ATOM 2769 C C . GLN B 1 50 ? -11.102 25.75 9.742 1 98.38 50 GLN B C 1
ATOM 2771 O O . GLN B 1 50 ? -10.852 26.766 10.391 1 98.38 50 GLN B O 1
ATOM 2776 N N . LYS B 1 51 ? -10.805 24.562 10.156 1 98.62 51 LYS B N 1
ATOM 2777 C CA . LYS B 1 51 ? -10.156 24.391 11.445 1 98.62 51 LYS B CA 1
ATOM 2778 C C . LYS B 1 51 ? -8.719 24.891 11.414 1 98.62 51 LYS B C 1
ATOM 2780 O O . LYS B 1 51 ? -8.219 25.406 12.414 1 98.62 51 LYS B O 1
ATOM 2785 N N . LEU B 1 52 ? -8.047 24.75 10.281 1 98.81 52 LEU B N 1
ATOM 2786 C CA . LEU B 1 52 ? -6.727 25.359 10.133 1 98.81 52 LEU B CA 1
ATOM 2787 C C . LEU B 1 52 ? -6.816 26.875 10.211 1 98.81 52 LEU B C 1
ATOM 2789 O O . LEU B 1 52 ? -5.996 27.516 10.875 1 98.81 52 LEU B O 1
ATOM 2793 N N . ALA B 1 53 ? -7.832 27.438 9.586 1 98.75 53 ALA B N 1
ATOM 2794 C CA . ALA B 1 53 ? -8.07 28.875 9.672 1 98.75 53 ALA B CA 1
ATOM 2795 C C . ALA B 1 53 ? -8.367 29.297 11.109 1 98.75 53 ALA B C 1
ATOM 2797 O O . ALA B 1 53 ? -7.797 30.281 11.602 1 98.75 53 ALA B O 1
ATOM 2798 N N . LEU B 1 54 ? -9.211 28.547 11.727 1 98.56 54 LEU B N 1
ATOM 2799 C CA . LEU B 1 54 ? -9.555 28.812 13.125 1 98.56 54 LEU B CA 1
ATOM 2800 C C . LEU B 1 54 ? -8.297 28.828 13.992 1 98.56 54 LEU B C 1
ATOM 2802 O O . LEU B 1 54 ? -8.188 29.641 14.922 1 98.56 54 LEU B O 1
ATOM 2806 N N . SER B 1 55 ? -7.359 27.969 13.672 1 98.62 55 SER B N 1
ATOM 2807 C CA . SER B 1 55 ? -6.137 27.875 14.453 1 98.62 55 SER B CA 1
ATOM 2808 C C . SER B 1 55 ? -5.148 28.969 14.078 1 98.62 55 SER B C 1
ATOM 2810 O O . SER B 1 55 ? -4.039 29.016 14.609 1 98.62 55 SER B O 1
ATOM 2812 N N . GLY B 1 56 ? -5.539 29.781 13.062 1 98.62 56 GLY B N 1
ATOM 2813 C CA . GLY B 1 56 ? -4.77 30.984 12.797 1 98.62 56 GLY B CA 1
ATOM 2814 C C . GLY B 1 56 ? -3.971 30.906 11.508 1 98.62 56 GLY B C 1
ATOM 2815 O O . GLY B 1 56 ? -3.328 31.891 11.109 1 98.62 56 GLY B O 1
ATOM 2816 N N . ALA B 1 57 ? -3.955 29.859 10.82 1 98.81 57 ALA B N 1
ATOM 2817 C CA . ALA B 1 57 ? -3.17 29.703 9.602 1 98.81 57 ALA B CA 1
ATOM 2818 C C . ALA B 1 57 ? -3.846 30.391 8.422 1 98.81 57 ALA B C 1
ATOM 2820 O O . ALA B 1 57 ? -5.07 30.344 8.289 1 98.81 57 ALA B O 1
ATOM 2821 N N . ASN B 1 58 ? -3.059 31.016 7.559 1 98.81 58 ASN B N 1
ATOM 2822 C CA . ASN B 1 58 ? -3.541 31.297 6.211 1 98.81 58 ASN B CA 1
ATOM 2823 C C . ASN B 1 58 ? -3.697 30.016 5.398 1 98.81 58 ASN B C 1
ATOM 2825 O O . ASN B 1 58 ? -2.9 29.078 5.543 1 98.81 58 ASN B O 1
ATOM 2829 N N . VAL B 1 59 ? -4.742 30.016 4.535 1 98.75 59 VAL B N 1
ATOM 2830 C CA . VAL B 1 59 ? -5.07 28.734 3.939 1 98.75 59 VAL B CA 1
ATOM 2831 C C . VAL B 1 59 ? -5.145 28.875 2.42 1 98.75 59 VAL B C 1
ATOM 2833 O O . VAL B 1 59 ? -5.805 29.781 1.905 1 98.75 59 VAL B O 1
ATOM 2836 N N . ALA B 1 60 ? -4.395 28.031 1.716 1 98.75 60 ALA B N 1
ATOM 2837 C CA . ALA B 1 60 ? -4.555 27.797 0.283 1 98.75 60 ALA B CA 1
ATOM 2838 C C . ALA B 1 60 ? -5.367 26.531 0.026 1 98.75 60 ALA B C 1
ATOM 2840 O O . ALA B 1 60 ? -5.027 25.453 0.524 1 98.75 60 ALA B O 1
ATOM 2841 N N . ILE B 1 61 ? -6.445 26.688 -0.752 1 98.44 61 ILE B N 1
ATOM 2842 C CA . ILE B 1 61 ? -7.371 25.578 -0.956 1 98.44 61 ILE B CA 1
ATOM 2843 C C . ILE B 1 61 ? -7.395 25.188 -2.432 1 98.44 61 ILE B C 1
ATOM 2845 O O . ILE B 1 61 ? -7.707 26.016 -3.295 1 98.44 61 ILE B O 1
ATOM 2849 N N . ILE B 1 62 ? -7.066 23.938 -2.682 1 97.5 62 ILE B N 1
ATOM 2850 C CA . ILE B 1 62 ? -7.039 23.406 -4.039 1 97.5 62 ILE B CA 1
ATOM 2851 C C . ILE B 1 62 ? -8.188 22.406 -4.23 1 97.5 62 ILE B C 1
ATOM 2853 O O . ILE B 1 62 ? -8.391 21.516 -3.402 1 97.5 62 ILE B O 1
ATOM 2857 N N . ASP B 1 63 ? -8.859 22.547 -5.25 1 95.31 63 ASP B N 1
ATOM 2858 C CA . ASP B 1 63 ? -9.914 21.641 -5.668 1 95.31 63 ASP B CA 1
ATOM 2859 C C . ASP B 1 63 ? -10.32 21.891 -7.117 1 95.31 63 ASP B C 1
ATOM 2861 O O . ASP B 1 63 ? -9.93 22.906 -7.707 1 95.31 63 ASP B O 1
ATOM 2865 N N . ARG B 1 64 ? -11.117 21.047 -7.688 1 92.12 64 ARG B N 1
ATOM 2866 C CA . ARG B 1 64 ? -11.609 21.219 -9.055 1 92.12 64 ARG B CA 1
ATOM 2867 C C . ARG B 1 64 ? -12.93 21.969 -9.062 1 92.12 64 ARG B C 1
ATOM 2869 O O . ARG B 1 64 ? -13.359 22.469 -10.109 1 92.12 64 ARG B O 1
ATOM 2876 N N . LEU B 1 65 ? -13.586 22.062 -7.879 1 89.56 65 LEU B N 1
ATOM 2877 C CA . LEU B 1 65 ? -14.938 22.594 -7.793 1 89.56 65 LEU B CA 1
ATOM 2878 C C . LEU B 1 65 ? -14.914 24.078 -7.445 1 89.56 65 LEU B C 1
ATOM 2880 O O . LEU B 1 65 ? -14.922 24.453 -6.27 1 89.56 65 LEU B O 1
ATOM 2884 N N . GLN B 1 66 ? -15.133 24.891 -8.406 1 90.62 66 GLN B N 1
ATOM 2885 C CA . GLN B 1 66 ? -14.953 26.328 -8.234 1 90.62 66 GLN B CA 1
ATOM 2886 C C . GLN B 1 66 ? -15.992 26.891 -7.266 1 90.62 66 GLN B C 1
ATOM 2888 O O . GLN B 1 66 ? -15.641 27.625 -6.34 1 90.62 66 GLN B O 1
ATOM 2893 N N . ASP B 1 67 ? -17.25 26.562 -7.422 1 91.06 67 ASP B N 1
ATOM 2894 C CA . ASP B 1 67 ? -18.312 27.141 -6.609 1 91.06 67 ASP B CA 1
ATOM 2895 C C . ASP B 1 67 ? -18.156 26.75 -5.145 1 91.06 67 ASP B C 1
ATOM 2897 O O . ASP B 1 67 ? -18.297 27.594 -4.254 1 91.06 67 ASP B O 1
ATOM 2901 N N . GLU B 1 68 ? -17.859 25.547 -4.898 1 92.69 68 GLU B N 1
ATOM 2902 C CA . GLU B 1 68 ? -17.688 25.062 -3.535 1 92.69 68 GLU B CA 1
ATOM 2903 C C . GLU B 1 68 ? -16.438 25.672 -2.891 1 92.69 68 GLU B C 1
ATOM 2905 O O . GLU B 1 68 ? -16.406 25.891 -1.681 1 92.69 68 GLU B O 1
ATOM 2910 N N . LEU B 1 69 ? -15.516 25.953 -3.709 1 95.62 69 LEU B N 1
ATOM 2911 C CA . LEU B 1 69 ? -14.297 26.609 -3.223 1 95.62 69 LEU B CA 1
ATOM 2912 C C . LEU B 1 69 ? -14.594 28 -2.672 1 95.62 69 LEU B C 1
ATOM 2914 O O . LEU B 1 69 ? -14.055 28.391 -1.639 1 95.62 69 LEU B O 1
ATOM 2918 N N . THR B 1 70 ? -15.414 28.719 -3.32 1 95.88 70 THR B N 1
ATOM 2919 C CA . THR B 1 70 ? -15.773 30.062 -2.9 1 95.88 70 THR B CA 1
ATOM 2920 C C . THR B 1 70 ? -16.438 30.047 -1.525 1 95.88 70 THR B C 1
ATOM 2922 O O . THR B 1 70 ? -16.141 30.891 -0.678 1 95.88 70 THR B O 1
ATOM 2925 N N . GLU B 1 71 ? -17.234 29.109 -1.354 1 96.25 71 GLU B N 1
ATOM 2926 C CA . GLU B 1 71 ? -17.906 28.969 -0.063 1 96.25 71 GLU B CA 1
ATOM 2927 C C . GLU B 1 71 ? -16.906 28.641 1.042 1 96.25 71 GLU B C 1
ATOM 2929 O O . GLU B 1 71 ? -16.953 29.234 2.121 1 96.25 71 GLU B O 1
ATOM 2934 N N . THR B 1 72 ? -16.031 27.703 0.796 1 97.31 72 THR B N 1
ATOM 2935 C CA . THR B 1 72 ? -15.039 27.312 1.784 1 97.31 72 THR B CA 1
ATOM 2936 C C . THR B 1 72 ? -14.125 28.484 2.117 1 97.31 72 THR B C 1
ATOM 2938 O O . THR B 1 72 ? -13.781 28.703 3.281 1 97.31 72 THR B O 1
ATOM 2941 N N . LYS B 1 73 ? -13.766 29.25 1.14 1 98.12 73 LYS B N 1
ATOM 2942 C CA . LYS B 1 73 ? -12.945 30.438 1.346 1 98.12 73 LYS B CA 1
ATOM 2943 C C . LYS B 1 73 ? -13.625 31.422 2.299 1 98.12 73 LYS B C 1
ATOM 2945 O O . LYS B 1 73 ? -13.008 31.906 3.25 1 98.12 73 LYS B O 1
ATOM 2950 N N . ALA B 1 74 ? -14.844 31.688 2.094 1 97.88 74 ALA B N 1
ATOM 2951 C CA . ALA B 1 74 ? -15.594 32.625 2.92 1 97.88 74 ALA B CA 1
ATOM 2952 C C . ALA B 1 74 ? -15.672 32.156 4.367 1 97.88 74 ALA B C 1
ATOM 2954 O O . ALA B 1 74 ? -15.547 32.938 5.297 1 97.88 74 ALA B O 1
ATOM 2955 N N . LEU B 1 75 ? -15.875 30.891 4.535 1 97.62 75 LEU B N 1
ATOM 2956 C CA . LEU B 1 75 ? -15.953 30.297 5.871 1 97.62 75 LEU B CA 1
ATOM 2957 C C . LEU B 1 75 ? -14.625 30.453 6.605 1 97.62 75 LEU B C 1
ATOM 2959 O O . LEU B 1 75 ? -14.602 30.734 7.809 1 97.62 75 LEU B O 1
ATOM 2963 N N . CYS B 1 76 ? -13.555 30.281 5.906 1 98.38 76 CYS B N 1
ATOM 2964 C CA . CYS B 1 76 ? -12.227 30.406 6.5 1 98.38 76 CYS B CA 1
ATOM 2965 C C . CYS B 1 76 ? -11.93 31.844 6.879 1 98.38 76 CYS B C 1
ATOM 2967 O O . CYS B 1 76 ? -11.383 32.094 7.953 1 98.38 76 CYS B O 1
ATOM 2969 N N . GLU B 1 77 ? -12.289 32.75 6.082 1 98.19 77 GLU B N 1
ATOM 2970 C CA . GLU B 1 77 ? -11.945 34.156 6.266 1 98.19 77 GLU B CA 1
ATOM 2971 C C . GLU B 1 77 ? -12.688 34.75 7.461 1 98.19 77 GLU B C 1
ATOM 2973 O O . GLU B 1 77 ? -12.297 35.812 7.984 1 98.19 77 GLU B O 1
ATOM 2978 N N . LYS B 1 78 ? -13.688 34.094 7.941 1 97.69 78 LYS B N 1
ATOM 2979 C CA . LYS B 1 78 ? -14.406 34.531 9.133 1 97.69 78 LYS B CA 1
ATOM 2980 C C . LYS B 1 78 ? -13.492 34.531 10.359 1 97.69 78 LYS B C 1
ATOM 2982 O O . LYS B 1 78 ? -13.773 35.188 11.352 1 97.69 78 LYS B O 1
ATOM 2987 N N . TYR B 1 79 ? -12.461 33.812 10.281 1 97.69 79 TYR B N 1
ATOM 2988 C CA . TYR B 1 79 ? -11.562 33.688 11.422 1 97.69 79 TYR B CA 1
ATOM 2989 C C . TYR B 1 79 ? -10.445 34.719 11.336 1 97.69 79 TYR B C 1
ATOM 2991 O O . TYR B 1 79 ? -9.477 34.656 12.102 1 97.69 79 TYR B O 1
ATOM 2999 N N . GLY B 1 80 ? -10.477 35.625 10.328 1 97.56 80 GLY B N 1
ATOM 3000 C CA . GLY B 1 80 ? -9.547 36.75 10.242 1 97.56 80 GLY B CA 1
ATOM 3001 C C . GLY B 1 80 ? -8.258 36.375 9.539 1 97.56 80 GLY B C 1
ATOM 3002 O O . GLY B 1 80 ? -7.254 37.094 9.688 1 97.56 80 GLY B O 1
ATOM 3003 N N . VAL B 1 81 ? -8.258 35.312 8.805 1 98.31 81 VAL B N 1
ATOM 3004 C CA . VAL B 1 81 ? -7.062 34.875 8.078 1 98.31 81 VAL B CA 1
ATOM 3005 C C . VAL B 1 81 ? -7.258 35.125 6.582 1 98.31 81 VAL B C 1
ATOM 3007 O O . VAL B 1 81 ? -8.344 35.5 6.145 1 98.31 81 VAL B O 1
ATOM 3010 N N . THR B 1 82 ? -6.172 34.969 5.828 1 98.5 82 THR B N 1
ATOM 3011 C CA . THR B 1 82 ? -6.262 35.031 4.371 1 98.5 82 THR B CA 1
ATOM 3012 C C . THR B 1 82 ? -6.488 33.625 3.799 1 98.5 82 THR B C 1
ATOM 3014 O O . THR B 1 82 ? -5.777 32.688 4.152 1 98.5 82 THR B O 1
ATOM 3017 N N . ALA B 1 83 ? -7.52 33.5 2.998 1 98.5 83 ALA B N 1
ATOM 3018 C CA . ALA B 1 83 ? -7.777 32.25 2.271 1 98.5 83 ALA B CA 1
ATOM 3019 C C . ALA B 1 83 ? -7.773 32.5 0.764 1 98.5 83 ALA B C 1
ATOM 3021 O O . ALA B 1 83 ? -8.312 33.5 0.285 1 98.5 83 ALA B O 1
ATOM 3022 N N . LYS B 1 84 ? -7.066 31.625 0.046 1 98.5 84 LYS B N 1
ATOM 3023 C CA . LYS B 1 84 ? -7.047 31.672 -1.413 1 98.5 84 LYS B CA 1
ATOM 3024 C C . LYS B 1 84 ? -7.41 30.312 -2.008 1 98.5 84 LYS B C 1
ATOM 3026 O O . LYS B 1 84 ? -7.16 29.281 -1.393 1 98.5 84 LYS B O 1
ATOM 3031 N N . THR B 1 85 ? -8.039 30.406 -3.197 1 98.19 85 THR B N 1
ATOM 3032 C CA . THR B 1 85 ? -8.484 29.172 -3.844 1 98.19 85 THR B CA 1
ATOM 3033 C C . THR B 1 85 ? -7.801 29 -5.195 1 98.19 85 THR B C 1
ATOM 3035 O O . THR B 1 85 ? -7.504 29.984 -5.879 1 98.19 85 THR B O 1
ATOM 3038 N N . TYR B 1 86 ? -7.492 27.812 -5.551 1 97.88 86 TYR B N 1
ATOM 3039 C CA . TYR B 1 86 ? -6.883 27.422 -6.82 1 97.88 86 TYR B CA 1
ATOM 3040 C C . TYR B 1 86 ? -7.625 26.25 -7.449 1 97.88 86 TYR B C 1
ATOM 3042 O O . TYR B 1 86 ? -7.777 25.203 -6.824 1 97.88 86 TYR B O 1
ATOM 3050 N N . VAL B 1 87 ? -8.07 26.391 -8.648 1 97.38 87 VAL B N 1
ATOM 3051 C CA . VAL B 1 87 ? -8.789 25.328 -9.344 1 97.38 87 VAL B CA 1
ATOM 3052 C C . VAL B 1 87 ? -7.805 24.453 -10.109 1 97.38 87 VAL B C 1
ATOM 3054 O O . VAL B 1 87 ? -7.273 24.859 -11.148 1 97.38 87 VAL B O 1
ATOM 3057 N N . VAL B 1 88 ? -7.574 23.234 -9.586 1 95.81 88 VAL B N 1
ATOM 3058 C CA . VAL B 1 88 ? -6.582 22.344 -10.148 1 95.81 88 VAL B CA 1
ATOM 3059 C C . VAL B 1 88 ? -7.078 20.891 -10.055 1 95.81 88 VAL B C 1
ATOM 3061 O O . VAL B 1 88 ? -7.66 20.5 -9.039 1 95.81 88 VAL B O 1
ATOM 3064 N N . ASP B 1 89 ? -6.922 20.203 -11.125 1 94.75 89 ASP B N 1
ATOM 3065 C CA . ASP B 1 89 ? -6.992 18.734 -11.047 1 94.75 89 ASP B CA 1
ATOM 3066 C C . ASP B 1 89 ? -5.703 18.156 -10.469 1 94.75 89 ASP B C 1
ATOM 3068 O O . ASP B 1 89 ? -4.648 18.219 -11.102 1 94.75 89 ASP B O 1
ATOM 3072 N N . VAL B 1 90 ? -5.824 17.516 -9.328 1 93.25 90 VAL B N 1
ATOM 3073 C CA . VAL B 1 90 ? -4.641 17.125 -8.57 1 93.25 90 VAL B CA 1
ATOM 3074 C C . VAL B 1 90 ? -3.893 16.016 -9.32 1 93.25 90 VAL B C 1
ATOM 3076 O O . VAL B 1 90 ? -2.746 15.711 -8.984 1 93.25 90 VAL B O 1
ATOM 3079 N N . THR B 1 91 ? -4.508 15.383 -10.297 1 92.69 91 THR B N 1
ATOM 3080 C CA . THR B 1 91 ? -3.822 14.352 -11.062 1 92.69 91 THR B CA 1
ATOM 3081 C C . THR B 1 91 ? -2.941 14.969 -12.148 1 92.69 91 THR B C 1
ATOM 3083 O O . THR B 1 91 ? -2.137 14.281 -12.773 1 92.69 91 THR B O 1
ATOM 3086 N N . ASP B 1 92 ? -3.121 16.234 -12.391 1 95.38 92 ASP B N 1
ATOM 3087 C CA . ASP B 1 92 ? -2.275 16.969 -13.336 1 95.38 92 ASP B CA 1
ATOM 3088 C C . ASP B 1 92 ? -1.022 17.5 -12.648 1 95.38 92 ASP B C 1
ATOM 3090 O O . ASP B 1 92 ? -1.054 18.578 -12.039 1 95.38 92 ASP B O 1
ATOM 3094 N N . VAL B 1 93 ? 0.042 16.844 -12.875 1 96.38 93 VAL B N 1
ATOM 3095 C CA . VAL B 1 93 ? 1.279 17.094 -12.148 1 96.38 93 VAL B CA 1
ATOM 3096 C C . VAL B 1 93 ? 1.769 18.516 -12.445 1 96.38 93 VAL B C 1
ATOM 3098 O O . VAL B 1 93 ? 2.119 19.266 -11.531 1 96.38 93 VAL B O 1
ATOM 3101 N N . GLU B 1 94 ? 1.785 18.891 -13.648 1 96.44 94 GLU B N 1
ATOM 3102 C CA . GLU B 1 94 ? 2.291 20.203 -14.031 1 96.44 94 GLU B CA 1
ATOM 3103 C C . GLU B 1 94 ? 1.396 21.312 -13.508 1 96.44 94 GLU B C 1
ATOM 3105 O O . GLU B 1 94 ? 1.887 22.344 -13.047 1 96.44 94 GLU B O 1
ATOM 3110 N N . ALA B 1 95 ? 0.116 21.141 -13.602 1 96.44 95 ALA B N 1
ATOM 3111 C CA . ALA B 1 95 ? -0.821 22.125 -13.047 1 96.44 95 ALA B CA 1
ATOM 3112 C C . ALA B 1 95 ? -0.636 22.266 -11.539 1 96.44 95 ALA B C 1
ATOM 3114 O O . ALA B 1 95 ? -0.718 23.375 -11.008 1 96.44 95 ALA B O 1
ATOM 3115 N N . LEU B 1 96 ? -0.39 21.188 -10.883 1 95.81 96 LEU B N 1
ATOM 3116 C CA . LEU B 1 96 ? -0.171 21.219 -9.438 1 95.81 96 LEU B CA 1
ATOM 3117 C C . LEU B 1 96 ? 1.102 21.984 -9.094 1 95.81 96 LEU B C 1
ATOM 3119 O O . LEU B 1 96 ? 1.106 22.797 -8.172 1 95.81 96 LEU B O 1
ATOM 3123 N N . ARG B 1 97 ? 2.123 21.734 -9.82 1 96.19 97 ARG B N 1
ATOM 3124 C CA . ARG B 1 97 ? 3.383 22.438 -9.602 1 96.19 97 ARG B CA 1
ATOM 3125 C C . ARG B 1 97 ? 3.211 23.938 -9.789 1 96.19 97 ARG B C 1
ATOM 3127 O O . ARG B 1 97 ? 3.725 24.734 -9 1 96.19 97 ARG B O 1
ATOM 3134 N N . THR B 1 98 ? 2.514 24.281 -10.797 1 97.19 98 THR B N 1
ATOM 3135 C CA . THR B 1 98 ? 2.24 25.688 -11.07 1 97.19 98 THR B CA 1
ATOM 3136 C C . THR B 1 98 ? 1.425 26.297 -9.938 1 97.19 98 THR B C 1
ATOM 3138 O O . THR B 1 98 ? 1.699 27.422 -9.508 1 97.19 98 THR B O 1
ATOM 3141 N N . ALA B 1 99 ? 0.451 25.578 -9.477 1 97.25 99 ALA B N 1
ATOM 3142 C CA . ALA B 1 99 ? -0.381 26.062 -8.375 1 97.25 99 ALA B CA 1
ATOM 3143 C C . ALA B 1 99 ? 0.449 26.266 -7.113 1 97.25 99 ALA B C 1
ATOM 3145 O O . ALA B 1 99 ? 0.238 27.25 -6.379 1 97.25 99 ALA B O 1
ATOM 3146 N N . LEU B 1 100 ? 1.341 25.375 -6.824 1 97.12 100 LEU B N 1
ATOM 3147 C CA . LEU B 1 100 ? 2.193 25.484 -5.648 1 97.12 100 LEU B CA 1
ATOM 3148 C C . LEU B 1 100 ? 3.031 26.766 -5.699 1 97.12 100 LEU B C 1
ATOM 3150 O O . LEU B 1 100 ? 3.166 27.453 -4.695 1 97.12 100 LEU B O 1
ATOM 3154 N N . LYS B 1 101 ? 3.549 27.031 -6.859 1 97.31 101 LYS B N 1
ATOM 3155 C CA . LYS B 1 101 ? 4.312 28.266 -7.035 1 97.31 101 LYS B CA 1
ATOM 3156 C C . LYS B 1 101 ? 3.438 29.484 -6.785 1 97.31 101 LYS B C 1
ATOM 3158 O O . LYS B 1 101 ? 3.865 30.438 -6.129 1 97.31 101 LYS B O 1
ATOM 3163 N N . ARG B 1 102 ? 2.281 29.5 -7.293 1 98.12 102 ARG B N 1
ATOM 3164 C CA . ARG B 1 102 ? 1.354 30.609 -7.109 1 98.12 102 ARG B CA 1
ATOM 3165 C C . ARG B 1 102 ? 0.987 30.781 -5.637 1 98.12 102 ARG B C 1
ATOM 3167 O O . ARG B 1 102 ? 0.853 31.906 -5.152 1 98.12 102 ARG B O 1
ATOM 3174 N N . VAL B 1 103 ? 0.758 29.688 -4.934 1 98.19 103 VAL B N 1
ATOM 3175 C CA . VAL B 1 103 ? 0.447 29.734 -3.508 1 98.19 103 VAL B CA 1
ATOM 3176 C C . VAL B 1 103 ? 1.564 30.453 -2.756 1 98.19 103 VAL B C 1
ATOM 3178 O O . VAL B 1 103 ? 1.301 31.312 -1.924 1 98.19 103 VAL B O 1
ATOM 3181 N N . GLU B 1 104 ? 2.771 30.047 -3.014 1 97.81 104 GLU B N 1
ATOM 3182 C CA . GLU B 1 104 ? 3.906 30.641 -2.314 1 97.81 104 GLU B CA 1
ATOM 3183 C C . GLU B 1 104 ? 4.047 32.125 -2.652 1 97.81 104 GLU B C 1
ATOM 3185 O O . GLU B 1 104 ? 4.441 32.938 -1.802 1 97.81 104 GLU B O 1
ATOM 3190 N N . GLU B 1 105 ? 3.754 32.469 -3.891 1 98 105 GLU B N 1
ATOM 3191 C CA . GLU B 1 105 ? 3.766 33.875 -4.285 1 98 105 GLU B CA 1
ATOM 3192 C C . GLU B 1 105 ? 2.682 34.688 -3.557 1 98 105 GLU B C 1
ATOM 3194 O O . GLU B 1 105 ? 2.912 35.812 -3.133 1 98 105 GLU B O 1
ATOM 3199 N N . ASP B 1 106 ? 1.583 34.062 -3.383 1 98.25 106 ASP B N 1
ATOM 3200 C CA . ASP B 1 106 ? 0.407 34.75 -2.846 1 98.25 106 ASP B CA 1
ATOM 3201 C C . ASP B 1 106 ? 0.459 34.812 -1.321 1 98.25 106 ASP B C 1
ATOM 3203 O O . ASP B 1 106 ? 0.043 35.812 -0.724 1 98.25 106 ASP B O 1
ATOM 3207 N N . LEU B 1 107 ? 0.889 33.719 -0.673 1 98.44 107 LEU B N 1
ATOM 3208 C CA . LEU B 1 107 ? 0.692 33.594 0.767 1 98.44 107 LEU B CA 1
ATOM 3209 C C . LEU B 1 107 ? 2.027 33.438 1.486 1 98.44 107 LEU B C 1
ATOM 3211 O O . LEU B 1 107 ? 2.1 33.594 2.709 1 98.44 107 LEU B O 1
ATOM 3215 N N . GLY B 1 108 ? 3.107 33.188 0.722 1 97.75 108 GLY B N 1
ATOM 3216 C CA . GLY B 1 108 ? 4.398 32.875 1.325 1 97.75 108 GLY B CA 1
ATOM 3217 C C . GLY B 1 108 ? 4.711 31.406 1.396 1 97.75 108 GLY B C 1
ATOM 3218 O O . GLY B 1 108 ? 3.977 30.578 0.843 1 97.75 108 GLY B O 1
ATOM 3219 N N . PRO B 1 109 ? 5.852 31.062 2.029 1 97.75 109 PRO B N 1
ATOM 3220 C CA . PRO B 1 109 ? 6.266 29.656 2.105 1 97.75 109 PRO B CA 1
ATOM 3221 C C . PRO B 1 109 ? 5.234 28.781 2.805 1 97.75 109 PRO B C 1
ATOM 3223 O O . PRO B 1 109 ? 4.676 29.172 3.83 1 97.75 109 PRO B O 1
ATOM 3226 N N . ILE B 1 110 ? 5.031 27.625 2.273 1 98.5 110 ILE B N 1
ATOM 3227 C CA . ILE B 1 110 ? 4.066 26.672 2.816 1 98.5 110 ILE B CA 1
ATOM 3228 C C . ILE B 1 110 ? 4.68 25.953 4.016 1 98.5 110 ILE B C 1
ATOM 3230 O O . ILE B 1 110 ? 5.777 25.391 3.92 1 98.5 110 ILE B O 1
ATOM 3234 N N . ASP B 1 111 ? 3.936 25.906 5.121 1 98.56 111 ASP B N 1
ATOM 3235 C CA . ASP B 1 111 ? 4.398 25.281 6.352 1 98.56 111 ASP B CA 1
ATOM 3236 C C . ASP B 1 111 ? 3.707 23.938 6.57 1 98.56 111 ASP B C 1
ATOM 3238 O O . ASP B 1 111 ? 4.262 23.047 7.219 1 98.56 111 ASP B O 1
ATOM 3242 N N . ILE B 1 112 ? 2.455 23.875 6.129 1 98.69 112 ILE B N 1
ATOM 3243 C CA . ILE B 1 112 ? 1.578 22.75 6.383 1 98.69 112 ILE B CA 1
ATOM 3244 C C . ILE B 1 112 ? 0.979 22.25 5.07 1 98.69 112 ILE B C 1
ATOM 3246 O O . ILE B 1 112 ? 0.465 23.047 4.277 1 98.69 112 ILE B O 1
ATOM 3250 N N . LEU B 1 113 ? 1.12 20.984 4.832 1 98.69 113 LEU B N 1
ATOM 3251 C CA . LEU B 1 113 ? 0.465 20.344 3.697 1 98.69 113 LEU B CA 1
ATOM 3252 C C . LEU B 1 113 ? -0.54 19.297 4.172 1 98.69 113 LEU B C 1
ATOM 3254 O O . LEU B 1 113 ? -0.186 18.391 4.922 1 98.69 113 LEU B O 1
ATOM 3258 N N . VAL B 1 114 ? -1.797 19.469 3.777 1 98.62 114 VAL B N 1
ATOM 3259 C CA . VAL B 1 114 ? -2.803 18.438 3.994 1 98.62 114 VAL B CA 1
ATOM 3260 C C . VAL B 1 114 ? -3.242 17.859 2.654 1 98.62 114 VAL B C 1
ATOM 3262 O O . VAL B 1 114 ? -3.971 18.5 1.898 1 98.62 114 VAL B O 1
ATOM 3265 N N . ASN B 1 115 ? -2.771 16.688 2.395 1 97.69 115 ASN B N 1
ATOM 3266 C CA . ASN B 1 115 ? -3.234 15.93 1.235 1 97.69 115 ASN B CA 1
ATOM 3267 C C . ASN B 1 115 ? -4.562 15.227 1.517 1 97.69 115 ASN B C 1
ATOM 3269 O O . ASN B 1 115 ? -4.582 14.109 2.041 1 97.69 115 ASN B O 1
ATOM 3273 N N . ASN B 1 116 ? -5.641 15.812 1.064 1 94.75 116 ASN B N 1
ATOM 3274 C CA . ASN B 1 116 ? -6.973 15.32 1.391 1 94.75 116 ASN B CA 1
ATOM 3275 C C . ASN B 1 116 ? -7.707 14.828 0.148 1 94.75 116 ASN B C 1
ATOM 3277 O O . ASN B 1 116 ? -8.648 14.039 0.251 1 94.75 116 ASN B O 1
ATOM 3281 N N . ALA B 1 117 ? -7.297 15.25 -1.022 1 83.38 117 ALA B N 1
ATOM 3282 C CA . ALA B 1 117 ? -7.973 14.82 -2.244 1 83.38 117 ALA B CA 1
ATOM 3283 C C . ALA B 1 117 ? -7.996 13.297 -2.352 1 83.38 117 ALA B C 1
ATOM 3285 O O . ALA B 1 117 ? -6.973 12.641 -2.152 1 83.38 117 ALA B O 1
ATOM 3286 N N . 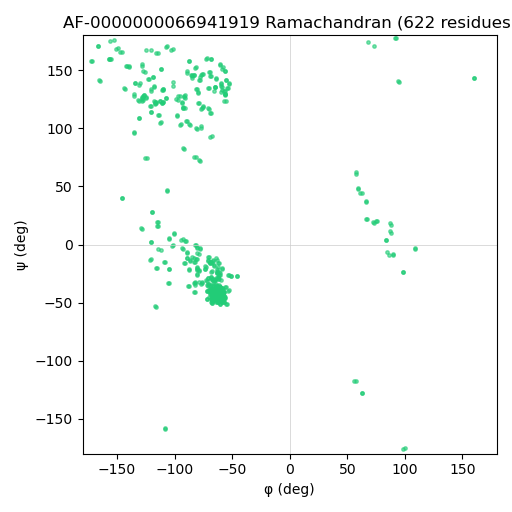GLY B 1 118 ? -9.195 12.797 -2.602 1 80.81 118 GLY B N 1
ATOM 3287 C CA . GLY B 1 118 ? -9.336 11.359 -2.713 1 80.81 118 GLY B CA 1
ATOM 3288 C C . GLY B 1 118 ? -10.703 10.93 -3.193 1 80.81 118 GLY B C 1
ATOM 3289 O O . GLY B 1 118 ? -11.664 11.703 -3.141 1 80.81 118 GLY B O 1
ATOM 3290 N N . VAL B 1 119 ? -10.781 9.789 -3.721 1 75.69 119 VAL B N 1
ATOM 3291 C CA . VAL B 1 119 ? -12.023 9.211 -4.215 1 75.69 119 VAL B CA 1
ATOM 3292 C C . VAL B 1 119 ? -12.094 7.73 -3.859 1 75.69 119 VAL B C 1
ATOM 3294 O O . VAL B 1 119 ? -11.062 7.102 -3.602 1 75.69 119 VAL B O 1
ATOM 3297 N N . SER B 1 120 ? -13.352 7.238 -3.742 1 75 120 SER B N 1
ATOM 3298 C CA . SER B 1 120 ? -13.648 5.816 -3.627 1 75 120 SER B CA 1
ATOM 3299 C C . SER B 1 120 ? -14.82 5.422 -4.52 1 75 120 SER B C 1
ATOM 3301 O O . SER B 1 120 ? -15.977 5.543 -4.121 1 75 120 SER B O 1
ATOM 3303 N N . PRO B 1 121 ? -14.508 4.949 -5.621 1 70 121 PRO B N 1
ATOM 3304 C CA . PRO B 1 121 ? -15.617 4.645 -6.523 1 70 121 PRO B CA 1
ATOM 3305 C C . PRO B 1 121 ? -16.484 3.482 -6.035 1 70 121 PRO B C 1
ATOM 3307 O O . PRO B 1 121 ? -17.672 3.408 -6.355 1 70 121 PRO B O 1
ATOM 3310 N N . GLY B 1 122 ? -15.969 2.625 -5.234 1 71.94 122 GLY B N 1
ATOM 3311 C CA . GLY B 1 122 ? -16.75 1.534 -4.68 1 71.94 122 GLY B CA 1
ATOM 3312 C C . GLY B 1 122 ? -17.375 0.644 -5.742 1 71.94 122 GLY B C 1
ATOM 3313 O O . GLY B 1 122 ? -18.594 0.524 -5.828 1 71.94 122 GLY B O 1
ATOM 3314 N N . LYS B 1 123 ? -16.688 -0.029 -6.621 1 80.31 123 LYS B N 1
ATOM 3315 C CA . LYS B 1 123 ? -17.109 -0.939 -7.68 1 80.31 123 LYS B CA 1
ATOM 3316 C C . LYS B 1 123 ? -16.328 -2.248 -7.629 1 80.31 123 LYS B C 1
ATOM 3318 O O . LYS B 1 123 ? -15.117 -2.244 -7.379 1 80.31 123 LYS B O 1
ATOM 3323 N N . PRO B 1 124 ? -17.188 -3.34 -7.867 1 86.75 124 PRO B N 1
ATOM 3324 C CA . PRO B 1 124 ? -16.438 -4.598 -7.969 1 86.75 124 PRO B CA 1
ATOM 3325 C C . PRO B 1 124 ? -15.43 -4.598 -9.109 1 86.75 124 PRO B C 1
ATOM 3327 O O . PRO B 1 124 ? -15.602 -3.875 -10.094 1 86.75 124 PRO B O 1
ATOM 3330 N N . GLN B 1 125 ? -14.453 -5.414 -8.945 1 89.31 125 GLN B N 1
ATOM 3331 C CA . GLN B 1 125 ? -13.352 -5.465 -9.906 1 89.31 125 GLN B CA 1
ATOM 3332 C C . GLN B 1 125 ? -13.867 -5.758 -11.312 1 89.31 125 GLN B C 1
ATOM 3334 O O . GLN B 1 125 ? -13.398 -5.16 -12.281 1 89.31 125 GLN B O 1
ATOM 3339 N N . TRP B 1 126 ? -14.797 -6.637 -11.422 1 89.31 126 TRP B N 1
ATOM 3340 C CA . TRP B 1 126 ? -15.258 -7.07 -12.742 1 89.31 126 TRP B CA 1
ATOM 3341 C C . TRP B 1 126 ? -16.047 -5.961 -13.43 1 89.31 126 TRP B C 1
ATOM 3343 O O . TRP B 1 126 ? -16.281 -6.027 -14.641 1 89.31 126 TRP B O 1
ATOM 3353 N N . MET B 1 127 ? -16.438 -4.922 -12.719 1 89 127 MET B N 1
ATOM 3354 C CA . MET B 1 127 ? -17.156 -3.785 -13.281 1 89 127 MET B CA 1
ATOM 3355 C C . MET B 1 127 ? -16.234 -2.596 -13.484 1 89 127 MET B C 1
ATOM 3357 O O . MET B 1 127 ? -16.656 -1.533 -13.938 1 89 127 MET B O 1
ATOM 3361 N N . GLU B 1 128 ? -15.102 -2.777 -13.141 1 90.88 128 GLU B N 1
ATOM 3362 C CA . GLU B 1 128 ? -14.141 -1.684 -13.195 1 90.88 128 GLU B CA 1
ATOM 3363 C C . GLU B 1 128 ? -13.062 -1.951 -14.25 1 90.88 128 GLU B C 1
ATOM 3365 O O . GLU B 1 128 ? -12.398 -2.99 -14.211 1 90.88 128 GLU B O 1
ATOM 3370 N N . SER B 1 129 ? -12.953 -1.003 -15.18 1 94.38 129 SER B N 1
ATOM 3371 C CA . SER B 1 129 ? -11.828 -1.128 -16.094 1 94.38 129 SER B CA 1
ATOM 3372 C C . SER B 1 129 ? -10.5 -0.888 -15.391 1 94.38 129 SER B C 1
ATOM 3374 O O . SER B 1 129 ? -10.469 -0.294 -14.305 1 94.38 129 SER B O 1
ATOM 3376 N N . PHE B 1 130 ? -9.414 -1.365 -15.969 1 95.44 130 PHE B N 1
ATOM 3377 C CA . PHE B 1 130 ? -8.094 -1.104 -15.406 1 95.44 130 PHE B CA 1
ATOM 3378 C C . PHE B 1 130 ? -7.836 0.396 -15.312 1 95.44 130 PHE B C 1
ATOM 3380 O O . PHE B 1 130 ? -7.266 0.871 -14.328 1 95.44 130 PHE B O 1
ATOM 3387 N N . GLU B 1 131 ? -8.211 1.072 -16.312 1 95.62 131 GLU B N 1
ATOM 3388 C CA . GLU B 1 131 ? -7.988 2.514 -16.359 1 95.62 131 GLU B CA 1
ATOM 3389 C C . GLU B 1 131 ? -8.703 3.221 -15.219 1 95.62 131 GLU B C 1
ATOM 3391 O O . GLU B 1 131 ? -8.172 4.164 -14.633 1 95.62 131 GLU B O 1
ATOM 3396 N N . GLU B 1 132 ? -9.898 2.83 -14.914 1 93.69 132 GLU B N 1
ATOM 3397 C CA . GLU B 1 132 ? -10.633 3.385 -13.781 1 93.69 132 GLU B CA 1
ATOM 3398 C C . GLU B 1 132 ? -9.93 3.074 -12.461 1 93.69 132 GLU B C 1
ATOM 3400 O O . GLU B 1 132 ? -9.812 3.943 -11.594 1 93.69 132 GLU B O 1
ATOM 3405 N N . PHE B 1 133 ? -9.508 1.845 -12.312 1 93.88 133 PHE B N 1
ATOM 3406 C CA . PHE B 1 133 ? -8.727 1.432 -11.148 1 93.88 133 PHE B CA 1
ATOM 3407 C C . PHE B 1 133 ? -7.496 2.318 -10.984 1 93.88 133 PHE B C 1
ATOM 3409 O O . PHE B 1 133 ? -7.258 2.863 -9.898 1 93.88 133 PHE B O 1
ATOM 3416 N N . TRP B 1 134 ? -6.762 2.457 -12.047 1 96.06 134 TRP B N 1
ATOM 3417 C CA . TRP B 1 134 ? -5.504 3.199 -11.992 1 96.06 134 TRP B CA 1
ATOM 3418 C C . TRP B 1 134 ? -5.758 4.68 -11.727 1 96.06 134 TRP B C 1
ATOM 3420 O O . TRP B 1 134 ? -4.969 5.34 -11.047 1 96.06 134 TRP B O 1
ATOM 3430 N N . ARG B 1 135 ? -6.797 5.184 -12.234 1 94 135 ARG B N 1
ATOM 3431 C CA . ARG B 1 135 ? -7.16 6.574 -11.977 1 94 135 ARG B CA 1
ATOM 3432 C C . ARG B 1 135 ? -7.336 6.824 -10.484 1 94 135 ARG B C 1
ATOM 3434 O O . ARG B 1 135 ? -6.938 7.875 -9.969 1 94 135 ARG B O 1
ATOM 3441 N N . THR B 1 136 ? -7.934 5.902 -9.797 1 93.75 136 THR B N 1
ATOM 3442 C CA . THR B 1 136 ? -8.086 5.996 -8.352 1 93.75 136 THR B CA 1
ATOM 3443 C C . THR B 1 136 ? -6.719 6.09 -7.672 1 93.75 136 THR B C 1
ATOM 3445 O O . THR B 1 136 ? -6.527 6.902 -6.766 1 93.75 136 THR B O 1
ATOM 3448 N N . ILE B 1 137 ? -5.762 5.305 -8.148 1 95.75 137 ILE B N 1
ATOM 3449 C CA . ILE B 1 137 ? -4.406 5.332 -7.609 1 95.75 137 ILE B CA 1
ATOM 3450 C C . ILE B 1 137 ? -3.785 6.707 -7.844 1 95.75 137 ILE B C 1
ATOM 3452 O O . ILE B 1 137 ? -3.143 7.266 -6.949 1 95.75 137 ILE B O 1
ATOM 3456 N N . GLU B 1 138 ? -3.99 7.238 -8.977 1 95.62 138 GLU B N 1
ATOM 3457 C CA . GLU B 1 138 ? -3.416 8.531 -9.32 1 95.62 138 GLU B CA 1
ATOM 3458 C C . GLU B 1 138 ? -3.996 9.641 -8.445 1 95.62 138 GLU B C 1
ATOM 3460 O O . GLU B 1 138 ? -3.266 10.516 -7.969 1 95.62 138 GLU B O 1
ATOM 3465 N N . ILE B 1 139 ? -5.219 9.633 -8.18 1 94 139 ILE B N 1
ATOM 3466 C CA . ILE B 1 139 ? -5.887 10.664 -7.402 1 94 139 ILE B CA 1
ATOM 3467 C C . ILE B 1 139 ? -5.48 10.547 -5.938 1 94 139 ILE B C 1
ATOM 3469 O O . ILE B 1 139 ? -5.133 11.547 -5.301 1 94 139 ILE B O 1
ATOM 3473 N N . ASN B 1 140 ? -5.527 9.336 -5.449 1 94.38 140 ASN B N 1
ATOM 3474 C CA . ASN B 1 140 ? -5.383 9.109 -4.016 1 94.38 140 ASN B CA 1
ATOM 3475 C C . ASN B 1 140 ? -3.916 9.094 -3.596 1 94.38 140 ASN B C 1
ATOM 3477 O O . ASN B 1 140 ? -3.586 9.43 -2.455 1 94.38 140 ASN B O 1
ATOM 3481 N N . PHE B 1 141 ? -3.086 8.625 -4.477 1 95.69 141 PHE B N 1
ATOM 3482 C CA . PHE B 1 141 ? -1.706 8.383 -4.07 1 95.69 141 PHE B CA 1
ATOM 3483 C C . PHE B 1 141 ? -0.751 9.289 -4.836 1 95.69 141 PHE B C 1
ATOM 3485 O O . PHE B 1 141 ? 0.06 10 -4.238 1 95.69 141 PHE B O 1
ATOM 3492 N N . LYS B 1 142 ? -0.826 9.273 -6.141 1 96.5 142 LYS B N 1
ATOM 3493 C CA . LYS B 1 142 ? 0.084 10.062 -6.969 1 96.5 142 LYS B CA 1
ATOM 3494 C C . LYS B 1 142 ? 0.019 11.539 -6.609 1 96.5 142 LYS B C 1
ATOM 3496 O O . LYS B 1 142 ? 1.054 12.195 -6.453 1 96.5 142 LYS B O 1
ATOM 3501 N N . SER B 1 143 ? -1.121 12.031 -6.484 1 95.56 143 SER B N 1
ATOM 3502 C CA . SER B 1 143 ? -1.306 13.453 -6.195 1 95.56 143 SER B CA 1
ATOM 3503 C C . SER B 1 143 ? -0.664 13.836 -4.867 1 95.56 143 SER B C 1
ATOM 3505 O O . SER B 1 143 ? -0.013 14.883 -4.766 1 95.56 143 SER B O 1
ATOM 3507 N N . ALA B 1 144 ? -0.836 13.016 -3.836 1 96.44 144 ALA B N 1
ATOM 3508 C CA . ALA B 1 144 ? -0.256 13.281 -2.521 1 96.44 144 ALA B CA 1
ATOM 3509 C C . ALA B 1 144 ? 1.269 13.305 -2.588 1 96.44 144 ALA B C 1
ATOM 3511 O O . ALA B 1 144 ? 1.911 14.141 -1.953 1 96.44 144 ALA B O 1
ATOM 3512 N N . MET B 1 145 ? 1.809 12.414 -3.373 1 97.12 145 MET B N 1
ATOM 3513 C CA . MET B 1 145 ? 3.264 12.305 -3.441 1 97.12 145 MET B CA 1
ATOM 3514 C C . MET B 1 145 ? 3.852 13.445 -4.27 1 97.12 145 MET B C 1
ATOM 3516 O O . MET B 1 145 ? 4.949 13.922 -3.984 1 97.12 145 MET B O 1
ATOM 3520 N N . VAL B 1 146 ? 3.141 13.922 -5.273 1 96.5 146 VAL B N 1
ATOM 3521 C CA . VAL B 1 146 ? 3.605 15.047 -6.078 1 96.5 146 VAL B CA 1
ATOM 3522 C C . VAL B 1 146 ? 3.82 16.266 -5.184 1 96.5 146 VAL B C 1
ATOM 3524 O O . VAL B 1 146 ? 4.875 16.906 -5.234 1 96.5 146 VAL B O 1
ATOM 3527 N N . THR B 1 147 ? 2.857 16.578 -4.375 1 96.44 147 THR B N 1
ATOM 3528 C CA . THR B 1 147 ? 2.914 17.75 -3.51 1 96.44 147 THR B CA 1
ATOM 3529 C C . THR B 1 147 ? 3.967 17.562 -2.42 1 96.44 147 THR B C 1
ATOM 3531 O O . THR B 1 147 ? 4.691 18.5 -2.084 1 96.44 147 THR B O 1
ATOM 3534 N N . THR B 1 148 ? 4.047 16.344 -1.922 1 97.38 148 THR B N 1
ATOM 3535 C CA . THR B 1 148 ? 5.035 16.031 -0.896 1 97.38 148 THR B CA 1
ATOM 3536 C C . THR B 1 148 ? 6.453 16.219 -1.43 1 97.38 148 THR B C 1
ATOM 3538 O O . THR B 1 148 ? 7.27 16.906 -0.801 1 97.38 148 THR B O 1
ATOM 3541 N N . TRP B 1 149 ? 6.711 15.633 -2.623 1 96.56 149 TRP B N 1
ATOM 3542 C CA . TRP B 1 149 ? 8.031 15.75 -3.23 1 96.56 149 TRP B CA 1
ATOM 3543 C C . TRP B 1 149 ? 8.383 17.203 -3.504 1 96.56 149 TRP B C 1
ATOM 3545 O O . TRP B 1 149 ? 9.531 17.609 -3.348 1 96.56 149 TRP B O 1
ATOM 3555 N N . ALA B 1 150 ? 7.418 17.953 -3.879 1 95.56 150 ALA B N 1
ATOM 3556 C CA . ALA B 1 150 ? 7.641 19.344 -4.25 1 95.56 150 ALA B CA 1
ATOM 3557 C C . ALA B 1 150 ? 8.023 20.172 -3.033 1 95.56 150 ALA B C 1
ATOM 3559 O O . ALA B 1 150 ? 8.758 21.156 -3.154 1 95.56 150 ALA B O 1
ATOM 3560 N N . LEU B 1 151 ? 7.59 19.797 -1.833 1 96.81 151 LEU B N 1
ATOM 3561 C CA . LEU B 1 151 ? 7.723 20.688 -0.678 1 96.81 151 LEU B CA 1
ATOM 3562 C C . LEU B 1 151 ? 8.859 20.219 0.231 1 96.81 151 LEU B C 1
ATOM 3564 O O . LEU B 1 151 ? 9.352 20.984 1.055 1 96.81 151 LEU B O 1
ATOM 3568 N N . LEU B 1 152 ? 9.258 18.953 0.156 1 96.56 152 LEU B N 1
ATOM 3569 C CA . LEU B 1 152 ? 10.188 18.375 1.124 1 96.56 152 LEU B CA 1
ATOM 3570 C C . LEU B 1 152 ? 11.539 19.078 1.066 1 96.56 152 LEU B C 1
ATOM 3572 O O . LEU B 1 152 ? 12.195 19.25 2.094 1 96.56 152 LEU B O 1
ATOM 3576 N N . ALA B 1 153 ? 11.945 19.469 -0.154 1 94.75 153 ALA B N 1
ATOM 3577 C CA . ALA B 1 153 ? 13.234 20.156 -0.267 1 94.75 153 ALA B CA 1
ATOM 3578 C C . ALA B 1 153 ? 13.242 21.438 0.553 1 94.75 153 ALA B C 1
ATOM 3580 O O . ALA B 1 153 ? 14.188 21.703 1.3 1 94.75 153 ALA B O 1
ATOM 3581 N N . GLN B 1 154 ? 12.25 22.219 0.429 1 95.94 154 GLN B N 1
ATOM 3582 C CA . GLN B 1 154 ? 12.164 23.469 1.173 1 95.94 154 GLN B CA 1
ATOM 3583 C C . GLN B 1 154 ? 11.992 23.203 2.666 1 95.94 154 GLN B C 1
ATOM 3585 O O . GLN B 1 154 ? 12.5 23.969 3.496 1 95.94 154 GLN B O 1
ATOM 3590 N N . PHE B 1 155 ? 11.203 22.172 3.059 1 97.88 155 PHE B N 1
ATOM 3591 C CA . PHE B 1 155 ? 11.062 21.797 4.461 1 97.88 155 PHE B CA 1
ATOM 3592 C C . PHE B 1 155 ? 12.414 21.453 5.07 1 97.88 155 PHE B C 1
ATOM 3594 O O . PHE B 1 155 ? 12.719 21.859 6.191 1 97.88 155 PHE B O 1
ATOM 3601 N N . ARG B 1 156 ? 13.188 20.719 4.32 1 96 156 ARG B N 1
ATOM 3602 C CA . ARG B 1 156 ? 14.523 20.344 4.793 1 96 156 ARG B CA 1
ATOM 3603 C C . ARG B 1 156 ? 15.398 21.562 4.984 1 96 156 ARG B C 1
ATOM 3605 O O . ARG B 1 156 ? 16.109 21.688 5.992 1 96 156 ARG B O 1
ATOM 3612 N N . GLU B 1 157 ? 15.328 22.422 4.047 1 95.69 157 GLU B N 1
ATOM 3613 C CA . GLU B 1 157 ? 16.141 23.641 4.105 1 95.69 157 GLU B CA 1
ATOM 3614 C C . GLU B 1 157 ? 15.781 24.484 5.324 1 95.69 157 GLU B C 1
ATOM 3616 O O . GLU B 1 157 ? 16.672 24.953 6.043 1 95.69 157 GLU B O 1
ATOM 3621 N N . ARG B 1 158 ? 14.57 24.672 5.598 1 96.75 158 ARG B N 1
ATOM 3622 C CA . ARG B 1 158 ? 14.109 25.516 6.695 1 96.75 158 ARG B CA 1
ATOM 3623 C C . ARG B 1 158 ? 14.047 24.734 8 1 96.75 158 ARG B C 1
ATOM 3625 O O . ARG B 1 158 ? 13.875 25.328 9.07 1 96.75 158 ARG B O 1
ATOM 3632 N N . ARG B 1 159 ? 14.133 23.453 7.914 1 97.06 159 ARG B N 1
ATOM 3633 C CA . ARG B 1 159 ? 14.047 22.531 9.055 1 97.06 159 ARG B CA 1
ATOM 3634 C C . ARG B 1 159 ? 12.711 22.688 9.773 1 97.06 159 ARG B C 1
ATOM 3636 O O . ARG B 1 159 ? 12.672 22.844 10.992 1 97.06 159 ARG B O 1
ATOM 3643 N N . SER B 1 160 ? 11.672 22.672 9.008 1 97.5 160 SER B N 1
ATOM 3644 C CA . SER B 1 160 ? 10.312 22.781 9.523 1 97.5 160 SER B CA 1
ATOM 3645 C C . SER B 1 160 ? 9.281 22.391 8.469 1 97.5 160 SER B C 1
ATOM 3647 O O . SER B 1 160 ? 9.461 22.672 7.285 1 97.5 160 SER B O 1
ATOM 3649 N N . GLY B 1 161 ? 8.273 21.719 8.938 1 98.06 161 GLY B N 1
ATOM 3650 C CA . GLY B 1 161 ? 7.191 21.344 8.039 1 98.06 161 GLY B CA 1
ATOM 3651 C C . GLY B 1 161 ? 6.352 20.188 8.555 1 98.06 161 GLY B C 1
ATOM 3652 O O . GLY B 1 161 ? 6.867 19.297 9.219 1 98.06 161 GLY B O 1
ATOM 3653 N N . VAL B 1 162 ? 5.043 20.266 8.281 1 98.62 162 VAL B N 1
ATOM 3654 C CA . VAL B 1 162 ? 4.129 19.188 8.648 1 98.62 162 VAL B CA 1
ATOM 3655 C C . VAL B 1 162 ? 3.33 18.75 7.43 1 98.62 162 VAL B C 1
ATOM 3657 O O . VAL B 1 162 ? 2.816 19.594 6.68 1 98.62 162 VAL B O 1
ATOM 3660 N N . ILE B 1 163 ? 3.332 17.5 7.188 1 98.5 163 ILE B N 1
ATOM 3661 C CA . ILE B 1 163 ? 2.531 16.906 6.113 1 98.5 163 ILE B CA 1
ATOM 3662 C C . ILE B 1 163 ? 1.51 15.945 6.703 1 98.5 163 ILE B C 1
ATOM 3664 O O . ILE B 1 163 ? 1.872 15.023 7.441 1 98.5 163 ILE B O 1
ATOM 3668 N N . ILE B 1 164 ? 0.257 16.188 6.43 1 98.44 164 ILE B N 1
ATOM 3669 C CA . ILE B 1 164 ? -0.816 15.289 6.852 1 98.44 164 ILE B CA 1
ATOM 3670 C C . ILE B 1 164 ? -1.471 14.648 5.629 1 98.44 164 ILE B C 1
ATOM 3672 O O . ILE B 1 164 ? -2.098 15.344 4.824 1 98.44 164 ILE B O 1
ATOM 3676 N N . ASN B 1 165 ? -1.273 13.367 5.477 1 97.31 165 ASN B N 1
ATOM 3677 C CA . ASN B 1 165 ? -1.921 12.586 4.43 1 97.31 165 ASN B CA 1
ATOM 3678 C C . ASN B 1 165 ? -3.223 11.961 4.918 1 97.31 165 ASN B C 1
ATOM 3680 O O . ASN B 1 165 ? -3.211 11.117 5.816 1 97.31 165 ASN B O 1
ATOM 3684 N N . ILE B 1 166 ? -4.289 12.359 4.309 1 93.31 166 ILE B N 1
ATOM 3685 C CA . ILE B 1 166 ? -5.562 11.781 4.719 1 93.31 166 ILE B CA 1
ATOM 3686 C C . ILE B 1 166 ? -5.68 10.352 4.18 1 93.31 166 ILE B C 1
ATOM 3688 O O . ILE B 1 166 ? -5.66 10.141 2.967 1 93.31 166 ILE B O 1
ATOM 3692 N N . SER B 1 167 ? -5.785 9.492 5.059 1 89.31 167 SER B N 1
ATOM 3693 C CA . SER B 1 167 ? -5.895 8.07 4.777 1 89.31 167 SER B CA 1
ATOM 3694 C C . SER B 1 167 ? -7.301 7.551 5.066 1 89.31 167 SER B C 1
ATOM 3696 O O . SER B 1 167 ? -8.281 8.258 4.844 1 89.31 167 SER B O 1
ATOM 3698 N N . SER B 1 168 ? -7.402 6.277 5.273 1 77.75 168 SER B N 1
ATOM 3699 C CA . SER B 1 168 ? -8.68 5.621 5.523 1 77.75 168 SER B CA 1
ATOM 3700 C C . SER B 1 168 ? -8.484 4.309 6.277 1 77.75 168 SER B C 1
ATOM 3702 O O . SER B 1 168 ? -7.359 3.834 6.43 1 77.75 168 SER B O 1
ATOM 3704 N N . ARG B 1 169 ? -9.594 3.984 6.852 1 73.69 169 ARG B N 1
ATOM 3705 C CA . ARG B 1 169 ? -9.594 2.629 7.387 1 73.69 169 ARG B CA 1
ATOM 3706 C C . ARG B 1 169 ? -9.148 1.621 6.336 1 73.69 169 ARG B C 1
ATOM 3708 O O . ARG B 1 169 ? -8.555 0.593 6.664 1 73.69 169 ARG B O 1
ATOM 3715 N N . ALA B 1 170 ? -9.359 1.944 5.199 1 71.69 170 ALA B N 1
ATOM 3716 C CA . ALA B 1 170 ? -9.07 1.079 4.059 1 71.69 170 ALA B CA 1
ATOM 3717 C C . ALA B 1 170 ? -7.57 0.86 3.902 1 71.69 170 ALA B C 1
ATOM 3719 O O . ALA B 1 170 ? -7.137 -0.05 3.189 1 71.69 170 ALA B O 1
ATOM 3720 N N . ALA B 1 171 ? -6.812 1.608 4.539 1 80.19 171 ALA B N 1
ATOM 3721 C CA . ALA B 1 171 ? -5.367 1.381 4.551 1 80.19 171 ALA B CA 1
ATOM 3722 C C . ALA B 1 171 ? -5.012 0.17 5.41 1 80.19 171 ALA B C 1
ATOM 3724 O O . ALA B 1 171 ? -3.941 -0.422 5.246 1 80.19 171 ALA B O 1
ATOM 3725 N N . THR B 1 172 ? -5.914 -0.163 6.281 1 76.56 172 THR B N 1
ATOM 3726 C CA . THR B 1 172 ? -5.547 -1.077 7.355 1 76.56 172 THR B CA 1
ATOM 3727 C C . THR B 1 172 ? -6.18 -2.447 7.141 1 76.56 172 THR B C 1
ATOM 3729 O O . THR B 1 172 ? -5.797 -3.426 7.789 1 76.56 172 THR B O 1
ATOM 3732 N N . VAL B 1 173 ? -7.156 -2.418 6.223 1 75.5 173 VAL B N 1
ATOM 3733 C CA . VAL B 1 173 ? -7.895 -3.664 6.059 1 75.5 173 VAL B CA 1
ATOM 3734 C C . VAL B 1 173 ? -8.336 -3.816 4.605 1 75.5 173 VAL B C 1
ATOM 3736 O O . VAL B 1 173 ? -8.352 -2.844 3.848 1 75.5 173 VAL B O 1
ATOM 3739 N N . ASP B 1 174 ? -8.734 -5.023 4.352 1 73.12 174 ASP B N 1
ATOM 3740 C CA . ASP B 1 174 ? -9.328 -5.309 3.049 1 73.12 174 ASP B CA 1
ATOM 3741 C C . ASP B 1 174 ? -10.797 -4.883 3.012 1 73.12 174 ASP B C 1
ATOM 3743 O O . ASP B 1 174 ? -11.523 -5.059 3.992 1 73.12 174 ASP B O 1
ATOM 3747 N N . MET B 1 175 ? -11.156 -4.219 1.969 1 73.94 175 MET B N 1
ATOM 3748 C CA . MET B 1 175 ? -12.547 -3.867 1.68 1 73.94 175 MET B CA 1
ATOM 3749 C C . MET B 1 175 ? -12.914 -4.234 0.247 1 73.94 175 MET B C 1
ATOM 3751 O O . MET B 1 175 ? -12.5 -3.561 -0.698 1 73.94 175 MET B O 1
ATOM 3755 N N . PRO B 1 176 ? -13.75 -5.277 0.177 1 76.69 176 PRO B N 1
ATOM 3756 C CA . PRO B 1 176 ? -14.156 -5.645 -1.182 1 76.69 176 PRO B CA 1
ATOM 3757 C C . PRO B 1 176 ? -14.789 -4.488 -1.941 1 76.69 176 PRO B C 1
ATOM 3759 O O . PRO B 1 176 ? -15.414 -3.611 -1.332 1 76.69 176 PRO B O 1
ATOM 3762 N N . PHE B 1 177 ? -14.609 -4.496 -3.268 1 79.75 177 PHE B N 1
ATOM 3763 C CA . PHE B 1 177 ? -15.172 -3.529 -4.203 1 79.75 177 PHE B CA 1
ATOM 3764 C C . PHE B 1 177 ? -14.461 -2.186 -4.082 1 79.75 177 PHE B C 1
ATOM 3766 O O . PHE B 1 177 ? -15.016 -1.149 -4.449 1 79.75 177 PHE B O 1
ATOM 3773 N N . SER B 1 178 ? -13.289 -2.27 -3.494 1 84.94 178 SER B N 1
ATOM 3774 C CA . SER B 1 178 ? -12.523 -1.04 -3.316 1 84.94 178 SER B CA 1
ATOM 3775 C C . SER B 1 178 ? -11.023 -1.294 -3.451 1 84.94 178 SER B C 1
ATOM 3777 O O . SER B 1 178 ? -10.227 -0.754 -2.682 1 84.94 178 SER B O 1
ATOM 3779 N N . THR B 1 179 ? -10.695 -2.105 -4.383 1 90.25 179 THR B N 1
ATOM 3780 C CA . THR B 1 179 ? -9.305 -2.51 -4.535 1 90.25 179 THR B CA 1
ATOM 3781 C C . THR B 1 179 ? -8.414 -1.295 -4.781 1 90.25 179 THR B C 1
ATOM 3783 O O . THR B 1 179 ? -7.352 -1.167 -4.172 1 90.25 179 THR B O 1
ATOM 3786 N N . GLY B 1 180 ? -8.859 -0.443 -5.676 1 90.81 180 GLY B N 1
ATOM 3787 C CA . GLY B 1 180 ? -8.086 0.763 -5.93 1 90.81 180 GLY B CA 1
ATOM 3788 C C . GLY B 1 180 ? -7.945 1.649 -4.707 1 90.81 180 GLY B C 1
ATOM 3789 O O . GLY B 1 180 ? -6.863 2.186 -4.441 1 90.81 180 GLY B O 1
ATOM 3790 N N . TYR B 1 181 ? -8.992 1.762 -3.98 1 89.12 181 TYR B N 1
ATOM 3791 C CA . TYR B 1 181 ? -9.008 2.594 -2.783 1 89.12 181 TYR B CA 1
ATOM 3792 C C . TYR B 1 181 ? -8.109 2.008 -1.698 1 89.12 181 TYR B C 1
ATOM 3794 O O . TYR B 1 181 ? -7.219 2.686 -1.189 1 89.12 181 TYR B O 1
ATOM 3802 N N . THR B 1 182 ? -8.234 0.753 -1.426 1 90.62 182 THR B N 1
ATOM 3803 C CA . THR B 1 182 ? -7.477 0.101 -0.365 1 90.62 182 THR B CA 1
ATOM 3804 C C . THR B 1 182 ? -5.988 0.097 -0.692 1 90.62 182 THR B C 1
ATOM 3806 O O . THR B 1 182 ? -5.156 0.391 0.17 1 90.62 182 THR B O 1
ATOM 3809 N N . SER B 1 183 ? -5.688 -0.196 -1.909 1 93.69 183 SER B N 1
ATOM 3810 C CA . SER B 1 183 ? -4.289 -0.233 -2.318 1 93.69 183 SER B CA 1
ATOM 3811 C C . SER B 1 183 ? -3.648 1.148 -2.227 1 93.69 183 SER B C 1
ATOM 3813 O O . SER B 1 183 ? -2.516 1.283 -1.761 1 93.69 183 SER B O 1
ATOM 3815 N N . SER B 1 184 ? -4.363 2.121 -2.668 1 93.25 184 SER B N 1
ATOM 3816 C CA . SER B 1 184 ? -3.836 3.482 -2.635 1 93.25 184 SER B CA 1
ATOM 3817 C C . SER B 1 184 ? -3.598 3.949 -1.203 1 93.25 184 SER B C 1
ATOM 3819 O O . SER B 1 184 ? -2.584 4.59 -0.913 1 93.25 184 SER B O 1
ATOM 3821 N N . LYS B 1 185 ? -4.504 3.645 -0.391 1 92 185 LYS B N 1
ATOM 3822 C CA . LYS B 1 185 ? -4.395 4.102 0.991 1 92 185 LYS B CA 1
ATOM 3823 C C . LYS B 1 185 ? -3.303 3.334 1.736 1 92 185 LYS B C 1
ATOM 3825 O O . LYS B 1 185 ? -2.637 3.889 2.611 1 92 185 LYS B O 1
ATOM 3830 N N . ALA B 1 186 ? -3.158 2.088 1.415 1 92.94 186 ALA B N 1
ATOM 3831 C CA . ALA B 1 186 ? -2.018 1.344 1.946 1 92.94 186 ALA B CA 1
ATOM 3832 C C . ALA B 1 186 ? -0.699 1.974 1.507 1 92.94 186 ALA B C 1
ATOM 3834 O O . ALA B 1 186 ? 0.229 2.109 2.307 1 92.94 186 ALA B O 1
ATOM 3835 N N . ALA B 1 187 ? -0.671 2.336 0.275 1 94.81 187 ALA B N 1
ATOM 3836 C CA . ALA B 1 187 ? 0.526 2.967 -0.274 1 94.81 187 ALA B CA 1
ATOM 3837 C C . ALA B 1 187 ? 0.812 4.297 0.42 1 94.81 187 ALA B C 1
ATOM 3839 O O . ALA B 1 187 ? 1.963 4.598 0.746 1 94.81 187 ALA B O 1
ATOM 3840 N N . VAL B 1 188 ? -0.186 5.023 0.684 1 95.31 188 VAL B N 1
ATOM 3841 C CA . VAL B 1 188 ? -0.04 6.312 1.352 1 95.31 188 VAL B CA 1
ATOM 3842 C C . VAL B 1 188 ? 0.523 6.105 2.756 1 95.31 188 VAL B C 1
ATOM 3844 O O . VAL B 1 188 ? 1.46 6.797 3.164 1 95.31 188 VAL B O 1
ATOM 3847 N N . ALA B 1 189 ? -0.055 5.215 3.506 1 94.81 189 ALA B N 1
ATOM 3848 C CA . ALA B 1 189 ? 0.404 4.945 4.867 1 94.81 189 ALA B CA 1
ATOM 3849 C C . ALA B 1 189 ? 1.869 4.516 4.875 1 94.81 189 ALA B C 1
ATOM 3851 O O . ALA B 1 189 ? 2.662 5.012 5.68 1 94.81 189 ALA B O 1
ATOM 3852 N N . ARG B 1 190 ? 2.225 3.633 3.934 1 94.69 190 ARG B N 1
ATOM 3853 C CA . ARG B 1 190 ? 3.598 3.145 3.852 1 94.69 190 ARG B CA 1
ATOM 3854 C C . ARG B 1 190 ? 4.555 4.266 3.455 1 94.69 190 ARG B C 1
ATOM 3856 O O . ARG B 1 190 ? 5.625 4.41 4.047 1 94.69 190 ARG B O 1
ATOM 3863 N N . ALA B 1 191 ? 4.18 5 2.504 1 95.38 191 ALA B N 1
ATOM 3864 C CA . ALA B 1 191 ? 5.023 6.113 2.074 1 95.38 191 ALA B CA 1
ATOM 3865 C C . ALA B 1 191 ? 5.258 7.098 3.217 1 95.38 191 ALA B C 1
ATOM 3867 O O . ALA B 1 191 ? 6.363 7.613 3.385 1 95.38 191 ALA B O 1
ATOM 3868 N N . THR B 1 192 ? 4.238 7.355 3.982 1 96.5 192 THR B N 1
ATOM 3869 C CA . THR B 1 192 ? 4.309 8.281 5.105 1 96.5 192 THR B CA 1
ATOM 3870 C C . THR B 1 192 ? 5.344 7.816 6.125 1 96.5 192 THR B C 1
ATOM 3872 O O . THR B 1 192 ? 6.242 8.578 6.5 1 96.5 192 THR B O 1
ATOM 3875 N N . SER B 1 193 ? 5.227 6.594 6.512 1 95 193 SER B N 1
ATOM 3876 C CA . SER B 1 193 ? 6.125 6.066 7.531 1 95 193 SER B CA 1
ATOM 3877 C C . SER B 1 193 ? 7.555 5.965 7.012 1 95 193 SER B C 1
ATOM 3879 O O . SER B 1 193 ? 8.508 6.301 7.719 1 95 193 SER B O 1
ATOM 3881 N N . THR B 1 194 ? 7.727 5.516 5.762 1 93.31 194 THR B N 1
ATOM 3882 C CA . THR B 1 194 ? 9.055 5.352 5.184 1 93.31 194 THR B CA 1
ATOM 3883 C C . THR B 1 194 ? 9.742 6.703 5.02 1 93.31 194 THR B C 1
ATOM 3885 O O . THR B 1 194 ? 10.922 6.852 5.348 1 93.31 194 THR B O 1
ATOM 3888 N N . LEU B 1 195 ? 9.078 7.645 4.57 1 95.31 195 LEU B N 1
ATOM 3889 C CA . LEU B 1 195 ? 9.641 8.977 4.398 1 95.31 195 LEU B CA 1
ATOM 3890 C C . LEU B 1 195 ? 10.023 9.586 5.742 1 95.31 195 LEU B C 1
ATOM 3892 O O . LEU B 1 195 ? 11.062 10.242 5.855 1 95.31 195 LEU B O 1
ATOM 3896 N N . GLN B 1 196 ? 9.156 9.398 6.727 1 96 196 GLN B N 1
ATOM 3897 C CA . GLN B 1 196 ? 9.484 9.914 8.055 1 96 196 GLN B CA 1
ATOM 3898 C C . GLN B 1 196 ? 10.789 9.32 8.562 1 96 196 GLN B C 1
ATOM 3900 O O . GLN B 1 196 ? 11.617 10.031 9.141 1 96 196 GLN B O 1
ATOM 3905 N N . GLU B 1 197 ? 10.953 8.07 8.359 1 91.94 197 GLU B N 1
ATOM 3906 C CA . GLU B 1 197 ? 12.188 7.426 8.789 1 91.94 197 GLU B CA 1
ATOM 3907 C C . GLU B 1 197 ? 13.398 8.047 8.102 1 91.94 197 GLU B C 1
ATOM 3909 O O . GLU B 1 197 ? 14.445 8.242 8.727 1 91.94 197 GLU B O 1
ATOM 3914 N N . GLU B 1 198 ? 13.273 8.328 6.871 1 91.81 198 GLU B N 1
ATOM 3915 C CA . GLU B 1 198 ? 14.375 8.961 6.145 1 91.81 198 GLU B CA 1
ATOM 3916 C C . GLU B 1 198 ? 14.68 10.344 6.707 1 91.81 198 GLU B C 1
ATOM 3918 O O . GLU B 1 198 ? 15.844 10.719 6.855 1 91.81 198 GLU B O 1
ATOM 3923 N N . ILE B 1 199 ? 13.664 11.047 7 1 94.31 199 ILE B N 1
ATOM 3924 C CA . ILE B 1 199 ? 13.82 12.375 7.582 1 94.31 199 ILE B CA 1
ATOM 3925 C C . ILE B 1 199 ? 14.516 12.266 8.938 1 94.31 199 ILE B C 1
ATOM 3927 O O . ILE B 1 199 ? 15.359 13.102 9.273 1 94.31 199 ILE B O 1
ATOM 3931 N N . GLU B 1 200 ? 14.133 11.289 9.648 1 92.5 200 GLU B N 1
ATOM 3932 C CA . GLU B 1 200 ? 14.766 11.055 10.945 1 92.5 200 GLU B CA 1
ATOM 3933 C C . GLU B 1 200 ? 16.25 10.758 10.789 1 92.5 200 GLU B C 1
ATOM 3935 O O . GLU B 1 200 ? 17.062 11.219 11.586 1 92.5 200 GLU B O 1
ATOM 3940 N N . LEU B 1 201 ? 16.578 10.023 9.781 1 88.5 201 LEU B N 1
ATOM 3941 C CA . LEU B 1 201 ? 17.969 9.711 9.508 1 88.5 201 LEU B CA 1
ATOM 3942 C C . LEU B 1 201 ? 18.781 10.977 9.227 1 88.5 201 LEU B C 1
ATOM 3944 O O . LEU B 1 201 ? 19.969 11.031 9.508 1 88.5 201 LEU B O 1
ATOM 3948 N N . ASP B 1 202 ? 18.078 11.969 8.82 1 91.62 202 ASP B N 1
ATOM 3949 C CA . ASP B 1 202 ? 18.719 13.242 8.516 1 91.62 202 ASP B CA 1
ATOM 3950 C C . ASP B 1 202 ? 18.75 14.148 9.742 1 91.62 202 ASP B C 1
ATOM 3952 O O . ASP B 1 202 ? 19.172 15.305 9.656 1 91.62 202 ASP B O 1
ATOM 3956 N N . GLY B 1 203 ? 18.266 13.633 10.844 1 93.19 203 GLY B N 1
ATOM 3957 C CA . GLY B 1 203 ? 18.25 14.422 12.062 1 93.19 203 GLY B CA 1
ATOM 3958 C C . GLY B 1 203 ? 17.156 15.477 12.07 1 93.19 203 GLY B C 1
ATOM 3959 O O . GLY B 1 203 ? 17.234 16.453 12.812 1 93.19 203 GLY B O 1
ATOM 3960 N N . LEU B 1 204 ? 16.156 15.273 11.227 1 95.38 204 LEU B N 1
ATOM 3961 C CA . LEU B 1 204 ? 15.117 16.297 11.07 1 95.38 204 LEU B CA 1
ATOM 3962 C C . LEU B 1 204 ? 13.766 15.773 11.555 1 95.38 204 LEU B C 1
ATOM 3964 O O . LEU B 1 204 ? 12.727 16.359 11.25 1 95.38 204 LEU B O 1
ATOM 3968 N N . GLY B 1 205 ? 13.672 14.727 12.297 1 94.5 205 GLY B N 1
ATOM 3969 C CA . GLY B 1 205 ? 12.445 14.055 12.672 1 94.5 205 GLY B CA 1
ATOM 3970 C C . GLY B 1 205 ? 11.516 14.938 13.492 1 94.5 205 GLY B C 1
ATOM 3971 O O . GLY B 1 205 ? 10.297 14.891 13.305 1 94.5 205 GLY B O 1
ATOM 3972 N N . ASP B 1 206 ? 12.062 15.742 14.32 1 93.5 206 ASP B N 1
ATOM 3973 C CA . ASP B 1 206 ? 11.25 16.625 15.164 1 93.5 206 ASP B CA 1
ATOM 3974 C C . ASP B 1 206 ? 10.805 17.859 14.391 1 93.5 206 ASP B C 1
ATOM 3976 O O . ASP B 1 206 ? 9.781 18.469 14.719 1 93.5 206 ASP B O 1
ATOM 3980 N N . ALA B 1 207 ? 11.555 18.188 13.422 1 96.94 207 ALA B N 1
ATOM 3981 C CA . ALA B 1 207 ? 11.32 19.422 12.688 1 96.94 207 ALA B CA 1
ATOM 3982 C C . ALA B 1 207 ? 10.336 19.203 11.539 1 96.94 207 ALA B C 1
ATOM 3984 O O . ALA B 1 207 ? 9.594 20.125 11.172 1 96.94 207 ALA B O 1
ATOM 3985 N N . ILE B 1 208 ? 10.422 18.078 10.953 1 98 208 ILE B N 1
ATOM 3986 C CA . ILE B 1 208 ? 9.555 17.734 9.828 1 98 208 ILE B CA 1
ATOM 3987 C C . ILE B 1 208 ? 8.75 16.484 10.164 1 98 208 ILE B C 1
ATOM 3989 O O . ILE B 1 208 ? 9.32 15.398 10.359 1 98 208 ILE B O 1
ATOM 3993 N N . GLN B 1 209 ? 7.422 16.703 10.258 1 98.12 209 GLN B N 1
ATOM 3994 C CA . GLN B 1 209 ? 6.543 15.617 10.703 1 98.12 209 GLN B CA 1
ATOM 3995 C C . GLN B 1 209 ? 5.539 15.242 9.617 1 98.12 209 GLN B C 1
ATOM 3997 O O . GLN B 1 209 ? 4.984 16.109 8.945 1 98.12 209 GLN B O 1
ATOM 4002 N N . MET B 1 210 ? 5.375 13.938 9.445 1 97.94 210 MET B N 1
ATOM 4003 C CA . MET B 1 210 ? 4.363 13.43 8.523 1 97.94 210 MET B CA 1
ATOM 4004 C C . MET B 1 210 ? 3.4 12.492 9.242 1 97.94 210 MET B C 1
ATOM 4006 O O . MET B 1 210 ? 3.811 11.719 10.109 1 97.94 210 MET B O 1
ATOM 4010 N N . TYR B 1 211 ? 2.113 12.578 8.852 1 97.5 211 TYR B N 1
ATOM 4011 C CA . TYR B 1 211 ? 1.08 11.742 9.453 1 97.5 211 TYR B CA 1
ATOM 4012 C C . TYR B 1 211 ? 0.18 11.133 8.391 1 97.5 211 TYR B C 1
ATOM 4014 O O . TYR B 1 211 ? -0.117 11.773 7.379 1 97.5 211 TYR B O 1
ATOM 4022 N N . ALA B 1 212 ? -0.176 9.883 8.562 1 96.56 212 ALA B N 1
ATOM 4023 C CA . ALA B 1 212 ? -1.295 9.289 7.832 1 96.56 212 ALA B CA 1
ATOM 4024 C C . ALA B 1 212 ? -2.562 9.281 8.688 1 96.56 212 ALA B C 1
ATOM 4026 O O . ALA B 1 212 ? -2.689 8.477 9.609 1 96.56 212 ALA B O 1
ATOM 4027 N N . LEU B 1 213 ? -3.578 10.086 8.359 1 96.12 213 LEU B N 1
ATOM 4028 C CA . LEU B 1 213 ? -4.695 10.336 9.266 1 96.12 213 LEU B CA 1
ATOM 4029 C C . LEU B 1 213 ? -5.977 9.703 8.734 1 96.12 213 LEU B C 1
ATOM 4031 O O . LEU B 1 213 ? -6.383 9.969 7.602 1 96.12 213 LEU B O 1
ATOM 4035 N N . HIS B 1 214 ? -6.543 8.875 9.477 1 92.25 214 HIS B N 1
ATOM 4036 C CA . HIS B 1 214 ? -7.895 8.391 9.242 1 92.25 214 HIS B CA 1
ATOM 4037 C C . HIS B 1 214 ? -8.938 9.398 9.703 1 92.25 214 HIS B C 1
ATOM 4039 O O . HIS B 1 214 ? -9.008 9.734 10.891 1 92.25 214 HIS B O 1
ATOM 4045 N N . PRO B 1 215 ? -9.758 9.812 8.859 1 89.69 215 PRO B N 1
ATOM 4046 C CA . PRO B 1 215 ? -10.633 10.945 9.148 1 89.69 215 PRO B CA 1
ATOM 4047 C C . PRO B 1 215 ? -11.875 10.547 9.938 1 89.69 215 PRO B C 1
ATOM 4049 O O . PRO B 1 215 ? -12.695 11.398 10.281 1 89.69 215 PRO B O 1
ATOM 4052 N N . GLY B 1 216 ? -11.984 9.258 10.227 1 83.31 216 GLY B N 1
ATOM 4053 C CA . GLY B 1 216 ? -13.203 8.797 10.875 1 83.31 216 GLY B CA 1
ATOM 4054 C C . GLY B 1 216 ? -14.258 8.336 9.883 1 83.31 216 GLY B C 1
ATOM 4055 O O . GLY B 1 216 ? -14.016 8.305 8.68 1 83.31 216 GLY B O 1
ATOM 4056 N N . GLY B 1 217 ? -15.391 7.848 10.414 1 79.69 217 GLY B N 1
ATOM 4057 C CA . GLY B 1 217 ? -16.516 7.449 9.594 1 79.69 217 GLY B CA 1
ATOM 4058 C C . GLY B 1 217 ? -17.391 8.617 9.172 1 79.69 217 GLY B C 1
ATOM 4059 O O . GLY B 1 217 ? -18.5 8.773 9.688 1 79.69 217 GLY B O 1
ATOM 4060 N N . VAL B 1 218 ? -16.938 9.367 8.266 1 74.75 218 VAL B N 1
ATOM 4061 C CA . VAL B 1 218 ? -17.656 10.562 7.836 1 74.75 218 VAL B CA 1
ATOM 4062 C C . VAL B 1 218 ? -18.531 10.227 6.629 1 74.75 218 VAL B C 1
ATOM 4064 O O . VAL B 1 218 ? -18.062 9.609 5.668 1 74.75 218 VAL B O 1
ATOM 4067 N N . LEU B 1 219 ? -19.734 10.477 6.863 1 65.5 219 LEU B N 1
ATOM 4068 C CA . LEU B 1 219 ? -20.656 10.281 5.742 1 65.5 219 LEU B CA 1
ATOM 4069 C C . LEU B 1 219 ? -20.391 11.305 4.645 1 65.5 219 LEU B C 1
ATOM 4071 O O . LEU B 1 219 ? -20.641 12.5 4.84 1 65.5 219 LEU B O 1
ATOM 4075 N N . THR B 1 220 ? -19.609 10.945 3.725 1 60.34 220 THR B N 1
ATOM 4076 C CA . THR B 1 220 ? -19.297 11.859 2.635 1 60.34 220 THR B CA 1
ATOM 4077 C C . THR B 1 220 ? -20.062 11.484 1.375 1 60.34 220 THR B C 1
ATOM 4079 O O . THR B 1 220 ? -20.797 10.492 1.359 1 60.34 220 THR B O 1
ATOM 4082 N N . ALA B 1 221 ? -20.047 12.359 0.464 1 49.47 221 ALA B N 1
ATOM 4083 C CA . ALA B 1 221 ? -20.641 12.062 -0.836 1 49.47 221 ALA B CA 1
ATOM 4084 C C . ALA B 1 221 ? -20.203 10.688 -1.335 1 49.47 221 ALA B C 1
ATOM 4086 O O . ALA B 1 221 ? -20.984 9.961 -1.943 1 49.47 221 ALA B O 1
ATOM 4087 N N . MET B 1 222 ? -19.094 10.273 -0.921 1 52.34 222 MET B N 1
ATOM 4088 C CA . MET B 1 222 ? -18.547 8.984 -1.306 1 52.34 222 MET B CA 1
ATOM 4089 C C . MET B 1 222 ? -19.375 7.84 -0.729 1 52.34 222 MET B C 1
ATOM 4091 O O . MET B 1 222 ? -19.609 6.84 -1.406 1 52.34 222 MET B O 1
ATOM 4095 N N . ALA B 1 223 ? -19.781 8.062 0.421 1 53.81 223 ALA B N 1
ATOM 4096 C CA . ALA B 1 223 ? -20.5 7.031 1.148 1 53.81 223 ALA B CA 1
ATOM 4097 C C . ALA B 1 223 ? -21.984 7.016 0.751 1 53.81 223 ALA B C 1
ATOM 4099 O O . ALA B 1 223 ? -22.672 6.016 0.954 1 53.81 223 ALA B O 1
ATOM 4100 N N . LYS B 1 224 ? -22.344 8.055 0.139 1 49.91 224 LYS B N 1
ATOM 4101 C CA . LYS B 1 224 ? -23.766 8.188 -0.163 1 49.91 224 LYS B CA 1
ATOM 4102 C C . LYS B 1 224 ? -24.109 7.559 -1.512 1 49.91 224 LYS B C 1
ATOM 4104 O O . LYS B 1 224 ? -25.281 7.383 -1.844 1 49.91 224 LYS B O 1
ATOM 4109 N N . THR B 1 225 ? -23.125 7.191 -2.115 1 53.09 225 THR B N 1
ATOM 4110 C CA . THR B 1 225 ? -23.406 6.699 -3.459 1 53.09 225 THR B CA 1
ATOM 4111 C C . THR B 1 225 ? -24.141 5.359 -3.402 1 53.09 225 THR B C 1
ATOM 4113 O O . THR B 1 225 ? -23.719 4.449 -2.688 1 53.09 225 THR B O 1
ATOM 4116 N N . GLU B 1 226 ? -25.375 5.383 -3.928 1 55.47 226 GLU B N 1
ATOM 4117 C CA . GLU B 1 226 ? -26.203 4.172 -4.012 1 55.47 226 GLU B CA 1
ATOM 4118 C C . GLU B 1 226 ? -25.469 3.076 -4.789 1 55.47 226 GLU B C 1
ATOM 4120 O O . GLU B 1 226 ? -24.75 3.359 -5.746 1 55.47 226 GLU B O 1
ATOM 4125 N N . LEU B 1 227 ? -25.531 1.958 -4.145 1 63.28 227 LEU B N 1
ATOM 4126 C CA . LEU B 1 227 ? -25.016 0.818 -4.887 1 63.28 227 LEU B CA 1
ATOM 4127 C C . LEU B 1 227 ? -25.781 0.616 -6.188 1 63.28 227 LEU B C 1
ATOM 4129 O O . LEU B 1 227 ? -27 0.756 -6.215 1 63.28 227 LEU B O 1
ATOM 4133 N N . ARG B 1 228 ? -25.094 0.47 -7.156 1 64.44 228 ARG B N 1
ATOM 4134 C CA . ARG B 1 228 ? -25.703 0.165 -8.445 1 64.44 228 ARG B CA 1
ATOM 4135 C C . ARG B 1 228 ? -26.578 -1.071 -8.359 1 64.44 228 ARG B C 1
ATOM 4137 O O . ARG B 1 228 ? -26.281 -2.01 -7.621 1 64.44 228 ARG B O 1
ATOM 4144 N N . THR B 1 229 ? -27.641 -0.987 -9.047 1 68.5 229 THR B N 1
ATOM 4145 C CA . THR B 1 229 ? -28.641 -2.051 -9.055 1 68.5 229 THR B CA 1
ATOM 4146 C C . THR B 1 229 ? -28 -3.391 -9.406 1 68.5 229 THR B C 1
ATOM 4148 O O . THR B 1 229 ? -28.359 -4.426 -8.836 1 68.5 229 THR B O 1
ATOM 4151 N N . GLU B 1 230 ? -27.109 -3.355 -10.328 1 72 230 GLU B N 1
ATOM 4152 C CA . GLU B 1 230 ? -26.453 -4.582 -10.773 1 72 230 GLU B CA 1
ATOM 4153 C C . GLU B 1 230 ? -25.688 -5.242 -9.633 1 72 230 GLU B C 1
ATOM 4155 O O . GLU B 1 230 ? -25.641 -6.469 -9.539 1 72 230 GLU B O 1
ATOM 4160 N N . ILE B 1 231 ? -25.156 -4.441 -8.805 1 75.06 231 ILE B N 1
ATOM 4161 C CA . ILE B 1 231 ? -24.391 -4.945 -7.668 1 75.06 231 ILE B CA 1
ATOM 4162 C C . ILE B 1 231 ? -25.328 -5.586 -6.656 1 75.06 231 ILE B C 1
ATOM 4164 O O . ILE B 1 231 ? -25.047 -6.664 -6.129 1 75.06 231 ILE B O 1
ATOM 4168 N N . LEU B 1 232 ? -26.438 -4.891 -6.516 1 74.44 232 LEU B N 1
ATOM 4169 C CA . LEU B 1 232 ? -27.406 -5.395 -5.543 1 74.44 232 LEU B CA 1
ATOM 4170 C C . LEU B 1 232 ? -28.016 -6.707 -6.016 1 74.44 232 LEU B C 1
ATOM 4172 O O . LEU B 1 232 ? -28.328 -7.582 -5.203 1 74.44 232 LEU B O 1
ATOM 4176 N N . GLU B 1 233 ? -28.172 -6.754 -7.285 1 76.88 233 GLU B N 1
ATOM 4177 C CA . GLU B 1 233 ? -28.719 -7.984 -7.848 1 76.88 233 GLU B CA 1
ATOM 4178 C C . GLU B 1 233 ? -27.75 -9.148 -7.664 1 76.88 233 GLU B C 1
ATOM 4180 O O . GLU B 1 233 ? -28.172 -10.266 -7.34 1 76.88 233 GLU B O 1
ATOM 4185 N N . LYS B 1 234 ? -26.578 -8.922 -7.812 1 81.38 234 LYS B N 1
ATOM 4186 C CA . LYS B 1 234 ? -25.578 -9.992 -7.73 1 81.38 234 LYS B CA 1
ATOM 4187 C C . LYS B 1 234 ? -25.219 -10.297 -6.281 1 81.38 234 LYS B C 1
ATOM 4189 O O . LYS B 1 234 ? -24.906 -11.438 -5.938 1 81.38 234 LYS B O 1
ATOM 4194 N N . TYR B 1 235 ? -25.25 -9.172 -5.605 1 80.69 235 TYR B N 1
ATOM 4195 C CA . TYR B 1 235 ? -24.875 -9.328 -4.207 1 80.69 235 TYR B CA 1
ATOM 4196 C C . TYR B 1 235 ? -25.969 -8.797 -3.283 1 80.69 235 TYR B C 1
ATOM 4198 O O . TYR B 1 235 ? -25.781 -7.781 -2.613 1 80.69 235 TYR B O 1
ATOM 4206 N N . PRO B 1 236 ? -26.922 -9.414 -3.152 1 73.38 236 PRO B N 1
ATOM 4207 C CA . PRO B 1 236 ? -28.062 -8.906 -2.395 1 73.38 236 PRO B CA 1
ATOM 4208 C C . PRO B 1 236 ? -27.734 -8.648 -0.926 1 73.38 236 PRO B C 1
ATOM 4210 O O . PRO B 1 236 ? -28.344 -7.789 -0.291 1 73.38 236 PRO B O 1
ATOM 4213 N N . SER B 1 237 ? -26.766 -9.43 -0.462 1 69.69 237 SER B N 1
ATOM 4214 C CA . SER B 1 237 ? -26.422 -9.281 0.948 1 69.69 237 SER B CA 1
ATOM 4215 C C . SER B 1 237 ? -25.766 -7.934 1.217 1 69.69 237 SER B C 1
ATOM 4217 O O . SER B 1 237 ? -25.703 -7.488 2.365 1 69.69 237 SER B O 1
ATOM 4219 N N . LEU B 1 238 ? -25.375 -7.359 0.13 1 69.44 238 LEU B N 1
ATOM 4220 C CA . LEU B 1 238 ? -24.672 -6.09 0.274 1 69.44 238 LEU B CA 1
ATOM 4221 C C . LEU B 1 238 ? -25.625 -4.988 0.723 1 69.44 238 LEU B C 1
ATOM 4223 O O . LEU B 1 238 ? -25.219 -4.027 1.377 1 69.44 238 LEU B O 1
ATOM 4227 N N . GLU B 1 239 ? -26.859 -5.168 0.339 1 62.94 239 GLU B N 1
ATOM 4228 C CA . GLU B 1 239 ? -27.828 -4.16 0.756 1 62.94 239 GLU B CA 1
ATOM 4229 C C . GLU B 1 239 ? -27.922 -4.082 2.277 1 62.94 239 GLU B C 1
ATOM 4231 O O . GLU B 1 239 ? -27.922 -2.988 2.85 1 62.94 239 GLU B O 1
ATOM 4236 N N . GLN B 1 240 ? -28.031 -5.207 2.795 1 62.22 240 GLN B N 1
ATOM 4237 C CA . GLN B 1 240 ? -28.109 -5.23 4.25 1 62.22 240 GLN B CA 1
ATOM 4238 C C . GLN B 1 240 ? -26.812 -4.727 4.875 1 62.22 240 GLN B C 1
ATOM 4240 O O . GLN B 1 240 ? -26.844 -4.004 5.875 1 62.22 240 GLN B O 1
ATOM 4245 N N . GLN B 1 241 ? -25.812 -5.027 4.234 1 62.66 241 GLN B N 1
ATOM 4246 C CA . GLN B 1 241 ? -24.5 -4.637 4.742 1 62.66 241 GLN B CA 1
ATOM 4247 C C . GLN B 1 241 ? -24.281 -3.133 4.609 1 62.66 241 GLN B C 1
ATOM 4249 O O . GLN B 1 241 ? -23.672 -2.508 5.488 1 62.66 241 GLN B O 1
ATOM 4254 N N . ARG B 1 242 ? -24.859 -2.67 3.648 1 63.53 242 ARG B N 1
ATOM 4255 C CA . ARG B 1 242 ? -24.719 -1.239 3.393 1 63.53 242 ARG B CA 1
ATOM 4256 C C . ARG B 1 242 ? -25.406 -0.419 4.484 1 63.53 242 ARG B C 1
ATOM 4258 O O . ARG B 1 242 ? -24.875 0.592 4.938 1 63.53 242 ARG B O 1
ATOM 4265 N N . THR B 1 243 ? -26.578 -0.843 4.812 1 62.69 243 THR B N 1
ATOM 4266 C CA . THR B 1 243 ? -27.297 -0.116 5.855 1 62.69 243 THR B CA 1
ATOM 4267 C C . THR B 1 243 ? -26.5 -0.107 7.156 1 62.69 243 THR B C 1
ATOM 4269 O O . THR B 1 243 ? -26.375 0.93 7.812 1 62.69 243 THR B O 1
ATOM 4272 N N . LYS B 1 244 ? -26.016 -1.215 7.398 1 62.31 244 LYS B N 1
ATOM 4273 C CA . LYS B 1 244 ? -25.203 -1.32 8.609 1 62.31 244 LYS B CA 1
ATOM 4274 C C . LYS B 1 244 ? -23.922 -0.499 8.484 1 62.31 244 LYS B C 1
ATOM 4276 O O . LYS B 1 244 ? -23.484 0.119 9.453 1 62.31 244 LYS B O 1
ATOM 4281 N N . PHE B 1 245 ? -23.5 -0.434 7.277 1 62.44 245 PHE B N 1
ATOM 4282 C CA . PHE B 1 245 ? -22.266 0.309 6.984 1 62.44 245 PHE B CA 1
ATOM 4283 C C . PHE B 1 245 ? -22.516 1.809 7.113 1 62.44 245 PHE B C 1
ATOM 4285 O O . PHE B 1 245 ? -21.688 2.523 7.691 1 62.44 245 PHE B O 1
ATOM 4292 N N . HIS B 1 246 ? -23.609 2.195 6.676 1 66.5 246 HIS B N 1
ATOM 4293 C CA . HIS B 1 246 ? -23.938 3.613 6.754 1 66.5 246 HIS B CA 1
ATOM 4294 C C . HIS B 1 246 ? -24.078 4.066 8.203 1 66.5 246 HIS B C 1
ATOM 4296 O O . HIS B 1 246 ? -23.719 5.199 8.539 1 66.5 246 HIS B O 1
ATOM 4302 N N . ALA B 1 247 ? -24.469 3.143 8.945 1 65.31 247 ALA B N 1
ATOM 4303 C CA . ALA B 1 247 ? -24.688 3.48 10.352 1 65.31 247 ALA B CA 1
ATOM 4304 C C . ALA B 1 247 ? -23.359 3.727 11.062 1 65.31 247 ALA B C 1
ATOM 4306 O O . ALA B 1 247 ? -23.328 4.344 12.133 1 65.31 247 ALA B O 1
ATOM 4307 N N . LEU B 1 248 ? -22.359 3.369 10.352 1 67 248 LEU B N 1
ATOM 4308 C CA . LEU B 1 248 ? -21.031 3.492 10.953 1 67 248 LEU B CA 1
ATOM 4309 C C . LEU B 1 248 ? -20.438 4.871 10.68 1 67 248 LEU B C 1
ATOM 4311 O O . LEU B 1 248 ? -19.484 5.277 11.344 1 67 248 LEU B O 1
ATOM 4315 N N . PHE B 1 249 ? -21.078 5.539 9.805 1 71.69 249 PHE B N 1
ATOM 4316 C CA . PHE B 1 249 ? -20.594 6.863 9.445 1 71.69 249 PHE B CA 1
ATOM 4317 C C . PHE B 1 249 ? -21.25 7.938 10.305 1 71.69 249 PHE B C 1
ATOM 4319 O O . PHE B 1 249 ? -22.141 8.641 9.836 1 71.69 249 PHE B O 1
ATOM 4326 N N . LYS B 1 250 ? -20.719 8.141 11.508 1 80.25 250 LYS B N 1
ATOM 4327 C CA . LYS B 1 250 ? -21.375 9.031 12.461 1 80.25 250 LYS B CA 1
ATOM 4328 C C . LYS B 1 250 ? -20.453 10.188 12.852 1 80.25 250 LYS B C 1
ATOM 4330 O O . LYS B 1 250 ? -20.844 11.055 13.641 1 80.25 250 LYS B O 1
ATOM 4335 N N . ASP B 1 251 ? -19.281 10.234 12.273 1 89.44 251 ASP B N 1
ATOM 4336 C CA . ASP B 1 251 ? -18.328 11.258 12.703 1 89.44 251 ASP B CA 1
ATOM 4337 C C . ASP B 1 251 ? -18.469 12.523 11.867 1 89.44 251 ASP B C 1
ATOM 4339 O O . ASP B 1 251 ? -18.562 12.461 10.641 1 89.44 251 ASP B O 1
ATOM 4343 N N . PRO B 1 252 ? -18.594 13.633 12.555 1 91.56 252 PRO B N 1
ATOM 4344 C CA . PRO B 1 252 ? -18.609 14.891 11.797 1 91.56 252 PRO B CA 1
ATOM 4345 C C . PRO B 1 252 ? -17.25 15.234 11.203 1 91.56 252 PRO B C 1
ATOM 4347 O O . PRO B 1 252 ? -16.219 14.938 11.805 1 91.56 252 PRO B O 1
ATOM 4350 N N . PRO B 1 253 ? -17.234 15.914 10.039 1 93.94 253 PRO B N 1
ATOM 4351 C CA . PRO B 1 253 ? -15.977 16.297 9.414 1 93.94 253 PRO B CA 1
ATOM 4352 C C . PRO B 1 253 ? -15.117 17.188 10.312 1 93.94 253 PRO B C 1
ATOM 4354 O O . PRO B 1 253 ? -13.898 17.219 10.172 1 93.94 253 PRO B O 1
ATOM 4357 N N . GLU B 1 254 ? -15.711 17.844 11.289 1 95.44 254 GLU B N 1
ATOM 4358 C CA . GLU B 1 254 ? -15.023 18.75 12.188 1 95.44 254 GLU B CA 1
ATOM 4359 C C . GLU B 1 254 ? -14.016 18.016 13.07 1 95.44 254 GLU B C 1
ATOM 4361 O O . GLU B 1 254 ? -13 18.578 13.469 1 95.44 254 GLU B O 1
ATOM 4366 N N . LEU B 1 255 ? -14.32 16.766 13.383 1 96.25 255 LEU B N 1
ATOM 4367 C CA . LEU B 1 255 ? -13.383 15.984 14.172 1 96.25 255 LEU B CA 1
ATOM 4368 C C . LEU B 1 255 ? -12.055 15.82 13.43 1 96.25 255 LEU B C 1
ATOM 4370 O O . LEU B 1 255 ? -10.992 16.047 14.008 1 96.25 255 LEU B O 1
ATOM 4374 N N . CYS B 1 256 ? -12.148 15.5 12.203 1 95.81 256 CYS B N 1
ATOM 4375 C CA . CYS B 1 256 ? -10.953 15.383 11.383 1 95.81 256 CYS B CA 1
ATOM 4376 C C . CYS B 1 256 ? -10.258 16.719 11.234 1 95.81 256 CYS B C 1
ATOM 4378 O O . CYS B 1 256 ? -9.031 16.812 11.367 1 95.81 256 CYS B O 1
ATOM 4380 N N . GLY B 1 257 ? -11.031 17.703 10.945 1 97.69 257 GLY B N 1
ATOM 4381 C CA . GLY B 1 257 ? -10.469 19.031 10.805 1 97.69 257 GLY B CA 1
ATOM 4382 C C . GLY B 1 257 ? -9.711 19.5 12.039 1 97.69 257 GLY B C 1
ATOM 4383 O O . GLY B 1 257 ? -8.602 20.016 11.93 1 97.69 257 GLY B O 1
ATOM 4384 N N . ALA B 1 258 ? -10.312 19.281 13.172 1 98.12 258 ALA B N 1
ATOM 4385 C CA . ALA B 1 258 ? -9.688 19.672 14.438 1 98.12 258 ALA B CA 1
ATOM 4386 C C . ALA B 1 258 ? -8.391 18.891 14.664 1 98.12 258 ALA B C 1
ATOM 4388 O O . ALA B 1 258 ? -7.402 19.469 15.141 1 98.12 258 ALA B O 1
ATOM 4389 N N . THR B 1 259 ? -8.414 17.656 14.352 1 97.88 259 THR B N 1
ATOM 4390 C CA . THR B 1 259 ? -7.223 16.828 14.5 1 97.88 259 THR B CA 1
ATOM 4391 C C . THR B 1 259 ? -6.105 17.328 13.586 1 97.88 259 THR B C 1
ATOM 4393 O O . THR B 1 259 ? -4.953 17.438 14.016 1 97.88 259 THR B O 1
ATOM 4396 N N . CYS B 1 260 ? -6.449 17.688 12.375 1 98.25 260 CYS B N 1
ATOM 4397 C CA . CYS B 1 260 ? -5.465 18.203 11.438 1 98.25 260 CYS B CA 1
ATOM 4398 C C . CYS B 1 260 ? -4.832 19.484 11.969 1 98.25 260 CYS B C 1
ATOM 4400 O O . CYS B 1 260 ? -3.613 19.656 11.906 1 98.25 260 CYS B O 1
ATOM 4402 N N . ALA B 1 261 ? -5.664 20.375 12.492 1 98.62 261 ALA B N 1
ATOM 4403 C CA . ALA B 1 261 ? -5.152 21.625 13.031 1 98.62 261 ALA B CA 1
ATOM 4404 C C . ALA B 1 261 ? -4.191 21.375 14.188 1 98.62 261 ALA B C 1
ATOM 4406 O O . ALA B 1 261 ? -3.176 22.062 14.32 1 98.62 261 ALA B O 1
ATOM 4407 N N . TYR B 1 262 ? -4.508 20.422 14.977 1 98.5 262 TYR B N 1
ATOM 4408 C CA . TYR B 1 262 ? -3.643 20.078 16.094 1 98.5 262 TYR B CA 1
ATOM 4409 C C . TYR B 1 262 ? -2.326 19.484 15.602 1 98.5 262 TYR B C 1
ATOM 4411 O O . TYR B 1 262 ? -1.25 19.906 16.031 1 98.5 262 TYR B O 1
ATOM 4419 N N . LEU B 1 263 ? -2.406 18.5 14.719 1 97.69 263 LEU B N 1
ATOM 4420 C CA . LEU B 1 263 ? -1.204 17.891 14.164 1 97.69 263 LEU B CA 1
ATOM 4421 C C . LEU B 1 263 ? -0.34 18.938 13.461 1 97.69 263 LEU B C 1
ATOM 4423 O O . LEU B 1 263 ? 0.889 18.891 13.555 1 97.69 263 LEU B O 1
ATOM 4427 N N . ALA B 1 264 ? -0.963 19.859 12.805 1 98.12 264 ALA B N 1
ATOM 4428 C CA . ALA B 1 264 ? -0.292 20.906 12.047 1 98.12 264 ALA B CA 1
ATOM 4429 C C . ALA B 1 264 ? 0.577 21.766 12.953 1 98.12 264 ALA B C 1
ATOM 4431 O O . ALA B 1 264 ? 1.549 22.375 12.5 1 98.12 264 ALA B O 1
ATOM 4432 N N . SER B 1 265 ? 0.242 21.844 14.195 1 97.06 265 SER B N 1
ATOM 4433 C CA . SER B 1 265 ? 0.978 22.656 15.156 1 97.06 265 SER B CA 1
ATOM 4434 C C . SER B 1 265 ? 2.322 22.031 15.5 1 97.06 265 SER B C 1
ATOM 4436 O O . SER B 1 265 ? 3.195 22.688 16.062 1 97.06 265 SER B O 1
ATOM 4438 N N . GLY B 1 266 ? 2.471 20.734 15.242 1 94.62 266 GLY B N 1
ATOM 4439 C CA . GLY B 1 266 ? 3.709 20.031 15.547 1 94.62 266 GLY B CA 1
ATOM 4440 C C . GLY B 1 266 ? 3.76 19.5 16.953 1 94.62 266 GLY B C 1
ATOM 4441 O O . GLY B 1 266 ? 4.797 19 17.406 1 94.62 266 GLY B O 1
ATOM 4442 N N . ARG B 1 267 ? 2.66 19.5 17.641 1 93.06 267 ARG B N 1
ATOM 4443 C CA . ARG B 1 267 ? 2.646 19.125 19.047 1 93.06 267 ARG B CA 1
ATOM 4444 C C . ARG B 1 267 ? 2.547 17.625 19.219 1 93.06 267 ARG B C 1
ATOM 4446 O O . ARG B 1 267 ? 2.738 17.094 20.312 1 93.06 267 ARG B O 1
ATOM 4453 N N . ALA B 1 268 ? 2.27 16.922 18.156 1 94.25 268 ALA B N 1
ATOM 4454 C CA . ALA B 1 268 ? 2.125 15.477 18.25 1 94.25 268 ALA B CA 1
ATOM 4455 C C . ALA B 1 268 ? 3.328 14.766 17.641 1 94.25 268 ALA B C 1
ATOM 4457 O O . ALA B 1 268 ? 3.172 13.805 16.875 1 94.25 268 ALA B O 1
ATOM 4458 N N . LYS B 1 269 ? 4.504 15.18 17.953 1 94.25 269 LYS B N 1
ATOM 4459 C CA . LYS B 1 269 ? 5.723 14.672 17.328 1 94.25 269 LYS B CA 1
ATOM 4460 C C . LYS B 1 269 ? 5.914 13.188 17.625 1 94.25 269 LYS B C 1
ATOM 4462 O O . LYS B 1 269 ? 6.551 12.477 16.844 1 94.25 269 LYS B O 1
ATOM 4467 N N . GLU B 1 270 ? 5.348 12.664 18.719 1 95.19 270 GLU B N 1
ATOM 4468 C CA . GLU B 1 270 ? 5.453 11.25 19.062 1 95.19 270 GLU B CA 1
ATOM 4469 C C . GLU B 1 270 ? 4.75 10.367 18.047 1 95.19 270 GLU B C 1
ATOM 4471 O O . GLU B 1 270 ? 5.047 9.18 17.922 1 95.19 270 GLU B O 1
ATOM 4476 N N . LEU B 1 271 ? 3.865 10.969 17.25 1 96.12 271 LEU B N 1
ATOM 4477 C CA . LEU B 1 271 ? 3.055 10.203 16.312 1 96.12 271 LEU B CA 1
ATOM 4478 C C . LEU B 1 271 ? 3.561 10.383 14.891 1 96.12 271 LEU B C 1
ATOM 4480 O O . LEU B 1 271 ? 2.947 9.883 13.938 1 96.12 271 LEU B O 1
ATOM 4484 N N . ARG B 1 272 ? 4.664 11.094 14.727 1 96.94 272 ARG B N 1
ATOM 4485 C CA . ARG B 1 272 ? 5.184 11.32 13.383 1 96.94 272 ARG B CA 1
ATOM 4486 C C . ARG B 1 272 ? 5.496 10 12.688 1 96.94 272 ARG B C 1
ATOM 4488 O O . ARG B 1 272 ? 6.027 9.078 13.305 1 96.94 272 ARG B O 1
ATOM 4495 N N . GLY B 1 273 ? 5.082 9.93 11.422 1 96.19 273 GLY B N 1
ATOM 4496 C CA . GLY B 1 273 ? 5.305 8.758 10.602 1 96.19 273 GLY B CA 1
ATOM 4497 C C . GLY B 1 273 ? 4.258 7.68 10.805 1 96.19 273 GLY B C 1
ATOM 4498 O O . GLY B 1 273 ? 4.352 6.594 10.219 1 96.19 273 GLY B O 1
ATOM 4499 N N . MET B 1 274 ? 3.268 7.953 11.602 1 95.81 274 MET B N 1
ATOM 4500 C CA . MET B 1 274 ? 2.348 6.891 12 1 95.81 274 MET B CA 1
ATOM 4501 C C . MET B 1 274 ? 0.967 7.109 11.391 1 95.81 274 MET B C 1
ATOM 4503 O O . MET B 1 274 ? 0.619 8.234 11.016 1 95.81 274 MET B O 1
ATOM 4507 N N . TYR B 1 275 ? 0.272 6.008 11.172 1 94.81 275 TYR B N 1
ATOM 4508 C CA . TYR B 1 275 ? -1.165 6.043 10.93 1 94.81 275 TYR B CA 1
ATOM 4509 C C . TYR B 1 275 ? -1.925 6.41 12.195 1 94.81 275 TYR B C 1
ATOM 4511 O O . TYR B 1 275 ? -1.69 5.828 13.258 1 94.81 275 TYR B O 1
ATOM 4519 N N . TRP B 1 276 ? -2.922 7.367 12.023 1 92.88 276 TRP B N 1
ATOM 4520 C CA . TRP B 1 276 ? -3.666 7.859 13.18 1 92.88 276 TRP B CA 1
ATOM 4521 C C . TRP B 1 276 ? -5.16 7.914 12.883 1 92.88 276 TRP B C 1
ATOM 4523 O O . TRP B 1 276 ? -5.574 8.461 11.859 1 92.88 276 TRP B O 1
ATOM 4533 N N . ASP B 1 277 ? -5.926 7.305 13.773 1 93.62 277 ASP B N 1
ATOM 4534 C CA . ASP B 1 277 ? -7.379 7.445 13.734 1 93.62 277 ASP B CA 1
ATOM 4535 C C . ASP B 1 277 ? -7.844 8.617 14.594 1 93.62 277 ASP B C 1
ATOM 4537 O O . ASP B 1 277 ? -7.707 8.586 15.82 1 93.62 277 ASP B O 1
ATOM 4541 N N . CYS B 1 278 ? -8.461 9.594 13.953 1 94.94 278 CYS B N 1
ATOM 4542 C CA . CYS B 1 278 ? -8.805 10.828 14.656 1 94.94 278 CYS B CA 1
ATOM 4543 C C . CYS B 1 278 ? -9.773 10.555 15.797 1 94.94 278 CYS B C 1
ATOM 4545 O O . CYS B 1 278 ? -9.961 11.398 16.672 1 94.94 278 CYS B O 1
ATOM 4547 N N . ARG B 1 279 ? -10.406 9.43 15.836 1 94.94 279 ARG B N 1
ATOM 4548 C CA . ARG B 1 279 ? -11.375 9.086 16.875 1 94.94 279 ARG B CA 1
ATOM 4549 C C . ARG B 1 279 ? -10.68 8.617 18.141 1 94.94 279 ARG B C 1
ATOM 4551 O O . ARG B 1 279 ? -11.297 8.547 19.203 1 94.94 279 ARG B O 1
ATOM 4558 N N . GLN B 1 280 ? -9.391 8.203 17.969 1 94.88 280 GLN B N 1
ATOM 4559 C CA . GLN B 1 280 ? -8.625 7.785 19.141 1 94.88 280 GLN B CA 1
ATOM 4560 C C . GLN B 1 280 ? -8.172 8.992 19.953 1 94.88 280 GLN B C 1
ATOM 4562 O O . GLN B 1 280 ? -7.922 10.07 19.406 1 94.88 280 GLN B O 1
ATOM 4567 N N . ASP B 1 281 ? -8.102 8.82 21.25 1 96.06 281 ASP B N 1
ATOM 4568 C CA . ASP B 1 281 ? -7.633 9.898 22.109 1 96.06 281 ASP B CA 1
ATOM 4569 C C . ASP B 1 281 ? -6.148 10.172 21.891 1 96.06 281 ASP B C 1
ATOM 4571 O O . ASP B 1 281 ? -5.301 9.367 22.281 1 96.06 281 ASP B O 1
ATOM 4575 N N . ILE B 1 282 ? -5.891 11.32 21.359 1 95.44 282 ILE B N 1
ATOM 4576 C CA . ILE B 1 282 ? -4.531 11.625 20.938 1 95.44 282 ILE B CA 1
ATOM 4577 C C . ILE B 1 282 ? -3.611 11.695 22.156 1 95.44 282 ILE B C 1
ATOM 4579 O O . ILE B 1 282 ? -2.449 11.289 22.078 1 95.44 282 ILE B O 1
ATOM 4583 N N . GLU B 1 283 ? -4.09 12.25 23.234 1 95.38 283 GLU B N 1
ATOM 4584 C CA . GLU B 1 283 ? -3.266 12.344 24.438 1 95.38 283 GLU B CA 1
ATOM 4585 C C . GLU B 1 283 ? -2.918 10.961 24.969 1 95.38 283 GLU B C 1
ATOM 4587 O O . GLU B 1 283 ? -1.808 10.742 25.469 1 95.38 283 GLU B O 1
ATOM 4592 N N . ARG B 1 284 ? -3.801 10.086 24.859 1 94.19 284 ARG B N 1
ATOM 4593 C CA . ARG B 1 284 ? -3.551 8.727 25.328 1 94.19 284 ARG B CA 1
ATOM 4594 C C . ARG B 1 284 ? -2.492 8.039 24.469 1 94.19 284 ARG B C 1
ATOM 4596 O O . ARG B 1 284 ? -1.565 7.418 24.984 1 94.19 284 ARG B O 1
ATOM 4603 N N . VAL B 1 285 ? -2.623 8.133 23.219 1 94.5 285 VAL B N 1
ATOM 4604 C CA . VAL B 1 285 ? -1.691 7.457 22.328 1 94.5 285 VAL B CA 1
ATOM 4605 C C . VAL B 1 285 ? -0.31 8.094 22.438 1 94.5 285 VAL B C 1
ATOM 4607 O O . VAL B 1 285 ? 0.702 7.395 22.516 1 94.5 285 VAL B O 1
ATOM 4610 N N . VAL B 1 286 ? -0.317 9.391 22.453 1 94.31 286 VAL B N 1
ATOM 4611 C CA . VAL B 1 286 ? 0.941 10.109 22.641 1 94.31 286 VAL B CA 1
ATOM 4612 C C . VAL B 1 286 ? 1.574 9.711 23.969 1 94.31 286 VAL B C 1
ATOM 4614 O O . VAL B 1 286 ? 2.795 9.57 24.062 1 94.31 286 VAL B O 1
ATOM 4617 N N . GLY B 1 287 ? 0.732 9.555 24.969 1 93.44 287 GLY B N 1
ATOM 4618 C CA . GLY B 1 287 ? 1.19 9.188 26.297 1 93.44 287 GLY B CA 1
ATOM 4619 C C . GLY B 1 287 ? 1.846 7.824 26.359 1 93.44 287 GLY B C 1
ATOM 4620 O O . GLY B 1 287 ? 2.641 7.547 27.25 1 93.44 287 GLY B O 1
ATOM 4621 N N . TYR B 1 288 ? 1.521 6.984 25.406 1 92.12 288 TYR B N 1
ATOM 4622 C CA . TYR B 1 288 ? 2.16 5.676 25.328 1 92.12 288 TYR B CA 1
ATOM 4623 C C . TYR B 1 288 ? 3.654 5.812 25.062 1 92.12 288 TYR B C 1
ATOM 4625 O O . TYR B 1 288 ? 4.449 4.977 25.5 1 92.12 288 TYR B O 1
ATOM 4633 N N . GLY B 1 289 ? 4.047 6.914 24.375 1 92.56 289 GLY B N 1
ATOM 4634 C CA . GLY B 1 289 ? 5.441 7.219 24.094 1 92.56 289 GLY B CA 1
ATOM 4635 C C . GLY B 1 289 ? 5.906 6.715 22.75 1 92.56 289 GLY B C 1
ATOM 4636 O O . GLY B 1 289 ? 5.566 5.602 22.344 1 92.56 289 GLY B O 1
ATOM 4637 N N . ARG B 1 290 ? 6.668 7.488 22.125 1 92.69 290 ARG B N 1
ATOM 4638 C CA . ARG B 1 290 ? 7.148 7.188 20.781 1 92.69 290 ARG B CA 1
ATOM 4639 C C . ARG B 1 290 ? 8.023 5.934 20.781 1 92.69 290 ARG B C 1
ATOM 4641 O O . ARG B 1 290 ? 7.879 5.078 19.906 1 92.69 290 ARG B O 1
ATOM 4648 N N . GLU B 1 291 ? 8.93 5.824 21.719 1 91.44 291 GLU B N 1
ATOM 4649 C CA . GLU B 1 291 ? 9.859 4.699 21.781 1 91.44 291 GLU B CA 1
ATOM 4650 C C . GLU B 1 291 ? 9.117 3.369 21.844 1 91.44 291 GLU B C 1
ATOM 4652 O O . GLU B 1 291 ? 9.445 2.439 21.094 1 91.44 291 GLU B O 1
ATOM 4657 N N . GLU B 1 292 ? 8.133 3.316 22.656 1 92.06 292 GLU B N 1
ATOM 4658 C CA . GLU B 1 292 ? 7.359 2.09 22.797 1 92.06 292 GLU B CA 1
ATOM 4659 C C . GLU B 1 292 ? 6.531 1.808 21.547 1 92.06 292 GLU B C 1
ATOM 4661 O O . GLU B 1 292 ? 6.414 0.657 21.125 1 92.06 292 GLU B O 1
ATOM 4666 N N . LEU B 1 293 ? 5.906 2.854 20.984 1 92.88 293 LEU B N 1
ATOM 4667 C CA . LEU B 1 293 ? 5.121 2.703 19.766 1 92.88 293 LEU B CA 1
ATOM 4668 C C . LEU B 1 293 ? 5.969 2.125 18.641 1 92.88 293 LEU B C 1
ATOM 4670 O O . LEU B 1 293 ? 5.547 1.194 17.953 1 92.88 293 LEU B O 1
ATOM 4674 N N . VAL B 1 294 ? 7.156 2.639 18.516 1 88.94 294 VAL B N 1
ATOM 4675 C CA . VAL B 1 294 ? 8.062 2.199 17.453 1 88.94 294 VAL B CA 1
ATOM 4676 C C . VAL B 1 294 ? 8.531 0.774 17.75 1 88.94 294 VAL B C 1
ATOM 4678 O O . VAL B 1 294 ? 8.523 -0.08 16.859 1 88.94 294 VAL B O 1
ATOM 4681 N N . LYS B 1 295 ? 8.898 0.521 18.938 1 86.56 295 LYS B N 1
ATOM 4682 C CA . LYS B 1 295 ? 9.391 -0.796 19.344 1 86.56 295 LYS B CA 1
ATOM 4683 C C . LYS B 1 295 ? 8.336 -1.872 19.062 1 86.56 295 LYS B C 1
ATOM 4685 O O . LYS B 1 295 ? 8.672 -2.969 18.609 1 86.56 295 LYS B O 1
ATOM 4690 N N . GLU B 1 296 ? 7.133 -1.568 19.297 1 87.88 296 GLU B N 1
ATOM 4691 C CA . GLU B 1 296 ? 6.059 -2.551 19.188 1 87.88 296 GLU B CA 1
ATOM 4692 C C . GLU B 1 296 ? 5.434 -2.518 17.781 1 87.88 296 GLU B C 1
ATOM 4694 O O . GLU B 1 296 ? 4.535 -3.305 17.484 1 87.88 296 GLU B O 1
ATOM 4699 N N . GLY B 1 297 ? 5.863 -1.653 17 1 87.94 297 GLY B N 1
ATOM 4700 C CA . GLY B 1 297 ? 5.348 -1.547 15.648 1 87.94 297 GLY B CA 1
ATOM 4701 C C . GLY B 1 297 ? 3.891 -1.132 15.594 1 87.94 297 GLY B C 1
ATOM 4702 O O . GLY B 1 297 ? 3.115 -1.67 14.805 1 87.94 297 GLY B O 1
ATOM 4703 N N . LYS B 1 298 ? 3.561 -0.262 16.5 1 91.62 298 LYS B N 1
ATOM 4704 C CA . LYS B 1 298 ? 2.178 0.205 16.531 1 91.62 298 LYS B CA 1
ATOM 4705 C C . LYS B 1 298 ? 1.95 1.328 15.531 1 91.62 298 LYS B C 1
ATOM 4707 O O . LYS B 1 298 ? 2.863 2.104 15.242 1 91.62 298 LYS B O 1
ATOM 4712 N N . ASN B 1 299 ? 0.77 1.362 14.953 1 93.12 299 ASN B N 1
ATOM 4713 C CA . ASN B 1 299 ? 0.256 2.443 14.117 1 93.12 299 ASN B CA 1
ATOM 4714 C C . ASN B 1 299 ? 1.039 2.562 12.812 1 93.12 299 ASN B C 1
ATOM 4716 O O . ASN B 1 299 ? 1.179 3.658 12.266 1 93.12 299 ASN B O 1
ATOM 4720 N N . VAL B 1 300 ? 1.646 1.524 12.469 1 91.81 300 VAL B N 1
ATOM 4721 C CA . VAL B 1 300 ? 2.273 1.425 11.156 1 91.81 300 VAL B CA 1
ATOM 4722 C C . VAL B 1 300 ? 1.811 0.148 10.453 1 91.81 300 VAL B C 1
ATOM 4724 O O . VAL B 1 300 ? 1.387 -0.807 11.109 1 91.81 300 VAL B O 1
ATOM 4727 N N . LEU B 1 301 ? 1.86 0.156 9.156 1 91.31 301 LEU B N 1
ATOM 4728 C CA . LEU B 1 301 ? 1.51 -1.043 8.398 1 91.31 301 LEU B CA 1
ATOM 4729 C C . LEU B 1 301 ? 2.506 -2.166 8.672 1 91.31 301 LEU B C 1
ATOM 4731 O O . LEU B 1 301 ? 3.719 -1.943 8.648 1 91.31 301 LEU B O 1
ATOM 4735 N N . THR B 1 302 ? 1.939 -3.316 8.875 1 89.69 302 THR B N 1
ATOM 4736 C CA . THR B 1 302 ? 2.785 -4.477 9.125 1 89.69 302 THR B CA 1
ATOM 4737 C C . THR B 1 302 ? 2.057 -5.766 8.758 1 89.69 302 THR B C 1
ATOM 4739 O O . THR B 1 302 ? 0.925 -5.73 8.273 1 89.69 302 THR B O 1
ATOM 4742 N N . ILE B 1 303 ? 2.771 -6.859 8.859 1 90.12 303 ILE B N 1
ATOM 4743 C CA . ILE B 1 303 ? 2.201 -8.188 8.688 1 90.12 303 ILE B CA 1
ATOM 4744 C C . ILE B 1 303 ? 2.566 -9.07 9.883 1 90.12 303 ILE B C 1
ATOM 4746 O O . ILE B 1 303 ? 3.734 -9.141 10.273 1 90.12 303 ILE B O 1
ATOM 4750 N N . GLY B 1 304 ? 1.559 -9.594 10.5 1 89.31 304 GLY B N 1
ATOM 4751 C CA . GLY B 1 304 ? 1.798 -10.617 11.5 1 89.31 304 GLY B CA 1
ATOM 4752 C C . GLY B 1 304 ? 1.936 -12.008 10.914 1 89.31 304 GLY B C 1
ATOM 4753 O O . GLY B 1 304 ? 1.256 -12.344 9.945 1 89.31 304 GLY B O 1
ATOM 4754 N N . PHE B 1 305 ? 2.791 -12.852 11.5 1 92.88 305 PHE B N 1
ATOM 4755 C CA . PHE B 1 305 ? 3.016 -14.211 11.031 1 92.88 305 PHE B CA 1
ATOM 4756 C C . PHE B 1 305 ? 2.586 -15.227 12.086 1 92.88 305 PHE B C 1
ATOM 4758 O O . PHE B 1 305 ? 2.307 -14.859 13.227 1 92.88 305 PHE B O 1
ATOM 4765 N N . VAL B 1 306 ? 2.471 -16.484 11.586 1 93.69 306 VAL B N 1
ATOM 4766 C CA . VAL B 1 306 ? 2.16 -17.578 12.5 1 93.69 306 VAL B CA 1
ATOM 4767 C C . VAL B 1 306 ? 3.229 -17.672 13.586 1 93.69 306 VAL B C 1
ATOM 4769 O O . VAL B 1 306 ? 4.391 -17.328 13.352 1 93.69 306 VAL B O 1
ATOM 4772 N N . ASP B 1 307 ? 2.805 -18.156 14.766 1 91.12 307 ASP B N 1
ATOM 4773 C CA . ASP B 1 307 ? 3.701 -18.219 15.922 1 91.12 307 ASP B CA 1
ATOM 4774 C C . ASP B 1 307 ? 4.988 -18.953 15.57 1 91.12 307 ASP B C 1
ATOM 4776 O O . ASP B 1 307 ? 4.949 -20.031 14.969 1 91.12 307 ASP B O 1
ATOM 4780 N N . GLY B 1 308 ? 6.113 -18.312 16.016 1 92.31 308 GLY B N 1
ATOM 4781 C CA . GLY B 1 308 ? 7.422 -18.891 15.742 1 92.31 308 GLY B CA 1
ATOM 4782 C C . GLY B 1 308 ? 8.117 -18.281 14.547 1 92.31 308 GLY B C 1
ATOM 4783 O O . GLY B 1 308 ? 9.336 -18.406 14.398 1 92.31 308 GLY B O 1
ATOM 4784 N N . TYR B 1 309 ? 7.285 -17.734 13.695 1 91.5 309 TYR B N 1
ATOM 4785 C CA . TYR B 1 309 ? 7.879 -17.047 12.562 1 91.5 309 TYR B CA 1
ATOM 4786 C C . TYR B 1 309 ? 7.867 -15.531 12.789 1 91.5 309 TYR B C 1
ATOM 4788 O O . TYR B 1 309 ? 6.895 -14.984 13.312 1 91.5 309 TYR B O 1
ATOM 4796 N N . GLU B 1 310 ? 8.977 -14.859 12.477 1 86.81 310 GLU B N 1
ATOM 4797 C CA . GLU B 1 310 ? 9.102 -13.406 12.477 1 86.81 310 GLU B CA 1
ATOM 4798 C C . GLU B 1 310 ? 9.5 -12.891 11.102 1 86.81 310 GLU B C 1
ATOM 4800 O O . GLU B 1 310 ? 9.773 -13.672 10.188 1 86.81 310 GLU B O 1
ATOM 4805 N N . ASN B 1 311 ? 9.359 -11.609 10.992 1 81.69 311 ASN B N 1
ATOM 4806 C CA . ASN B 1 311 ? 9.742 -10.961 9.734 1 81.69 311 ASN B CA 1
ATOM 4807 C C . ASN B 1 311 ? 11.258 -10.773 9.641 1 81.69 311 ASN B C 1
ATOM 4809 O O . ASN B 1 311 ? 11.742 -9.648 9.516 1 81.69 311 ASN B O 1
ATOM 4813 N N . GLU B 1 312 ? 12.008 -11.812 9.43 1 79.94 312 GLU B N 1
ATOM 4814 C CA . GLU B 1 312 ? 13.469 -11.766 9.422 1 79.94 312 GLU B CA 1
ATOM 4815 C C . GLU B 1 312 ? 13.992 -11.18 8.117 1 79.94 312 GLU B C 1
ATOM 4817 O O . GLU B 1 312 ? 13.406 -11.398 7.055 1 79.94 312 GLU B O 1
ATOM 4822 N N . PRO B 1 313 ? 15.094 -10.469 8.195 1 72.12 313 PRO B N 1
ATOM 4823 C CA . PRO B 1 313 ? 15.695 -9.945 6.965 1 72.12 313 PRO B CA 1
ATOM 4824 C C . PRO B 1 313 ? 16.156 -11.055 6.02 1 72.12 313 PRO B C 1
ATOM 4826 O O . PRO B 1 313 ? 16.484 -12.156 6.469 1 72.12 313 PRO B O 1
#

pLDDT: mean 90.11, std 11.19, range [49.47, 98.81]

Secondary structure (DSSP, 8-state):
--GGGT---SSPPPSS--GGGSHHHHTTTTTT-EEEEES-SSHHHHHHHHHHHHTT-EEEEEES-HHHHHHHHHHHHTTT--EEEEE--TT-HHHHHHHHHHHHHHH-S--EEEE---------GGGS-HHHHHHHHIIIIIHHHHHHHHHHHHHHHHT-EEEEEE--GGGTS--TT-HHHHHHHHHHHHHHHHHHHHHHHTT-TTTEEEEEEE--S---HHHHPPPPHHHHHH-HHHHHHHHHHHTT----HHHHHHHHHHHHTTTTGGGTTSEEETTS-HHHHHHH-HHHHHHHTBTSEEEB-STT-----/--GGGS---SSPPPSS--GGGSHHHHTTTTTT-EEEEES-SSHHHHHHHHHHHHTT-EEEEEES-HHHHHHHHHHHHTTT--EEEEE--TT-HHHHHHHHHHHHHHH-S--EEEE---------GGGS-HHHHHHHHIIIIIHHHHHHHHHHHHHHHHT-EEEEEE--GGGTS--TT-HHHHHHHHHHHHHHHHHHHHHHHTT-TTTEEEEEEE--S---HHHHPPPPHHHHHH-THHHHHHHHHHTT----HHHHHHHHHHHHTTTTGGGTTSEEETTS-HHHHHHH-HHHHHHHTBTSEEEB-STT-----

InterPro domains:
  IPR002347 Short-chain dehydrogenase/reductase SDR [PF00106] (33-227)
  IPR002347 Short-chain dehydrogenase/reductase SDR [PR00080] (108-119)
  IPR002347 Short-chain dehydrogenase/reductase SDR [PR00080] (161-169)
  IPR002347 Short-chain dehydrogenase/reductase SDR [PR00080] (181-200)
  IPR002347 Short-chain dehydrogenase/reductase SDR [PR00081] (34-51)
  IPR002347 Short-chain dehydrogenase/reductase SDR [PR00081] (108-119)
  IPR002347 Short-chain dehydrogenase/reductase SDR [PR00081] (155-171)
  IPR002347 Short-chain dehydrogenase/reductase SDR [PR00081] (181-200)
  IPR002347 Short-chain dehydrogenase/reductase SDR [PR00081] (206-223)
  IPR036291 NAD(P)-binding domain superfamily [SSF51735] (31-282)
  IPR057326 Ketoreductase domain [SM00822] (33-216)

Foldseek 3Di:
DPVVVPDDDPDFFAQDDDDCLDLVNLAQLQAPAEEEFEPLLDFLNLLLLQSLLSSHHEYEYEEQDDVSQVVSQVSSCVNVHHYHYDHDDLLDLVSVLVVQVVSCVVRNQHAEYEYDFAAFQQAAPVPDDPVRLVVRLSRQAVSLVSVVVSRVVVCVVVLAHEYEREAAPLLADDDGSGVSRSVNRVNVLQVQLVVLVVCVVVVSLLRYFYEHEHQFQAPDPRLPDDDDPVCCVVPVVVVVVSVVSNVRRSHGSNLSSSVSSVVSSSPLSLQGSFYYYSRDDSCVVVVVGSVVCVVVVHRGDDDDDDPPDDPDD/DPVVVPDDDPDFFAQDADDCLDLVNLAQLQAPAEEEFEPLLDFLNLLLLQSLLSSHHEYEYEEQDDVSQVVSQVSSCVNVHHYHYDHDDLLPLVSVLVVQVVSCVVRNQHQEYEYDFAAFQQAAPVPDDPVRLVVRLSRQAVSLVSVVVSRVVVCVVVLAHEYEREAAPLLADDDGSGVSRSVNRVNVLQVQLVVLVVCVVVVSLLRYFYEHEHQFLAPDPRLPDDDDPVCCVVPVVVVVVSVVSNVRRSHGSNLSSSVSSVVSSSPLSLQGSFYYYSRDDSCVVVVVGNVVCVVVVHRGDDDDDDPPDDPDD